Protein AF-0000000085013311 (afdb_homodimer)

Nearest PDB structures (foldseek):
  2gz4-assembly1_C  TM=9.094E-01  e=1.900E-12  Agrobacterium fabrum str. C58
  4l7w-assembly1_A-2  TM=7.336E-01  e=7.399E-02  Homo sapiens
  7qoe-assembly1_A-2  TM=3.999E-01  e=4.363E-01  Leptospira levettii
  6npa-assembly4_D  TM=4.789E-01  e=6.885E-01  Leisingera caerulea
  2nq2-assembly1_B  TM=3.042E-01  e=6.741E+00  Haemophilus influenzae

Sequence (386 aa):
MLASNLARPPAHDAWIQLYSGVAFDLLNPDPATIHPQDIAVALSRQPRFGGHTLRPYSVAQHSLVVAHLLQITGHGPAVVLQGLLHDATEAFVVDVPRPLKALLPEYRVIEDRVWRAVAARFDLPAELGPAVKWADEEALLHEAHHLLPGGPNGWGGVPELRAPAVLRLTMHEEQARAQFLRRLAELTGEVAAMLASNLARPPAHDAWIQLYSGVAFDLLNPDPATIHPQDIAVALSRQPRFGGHTLRPYSVAQHSLVVAHLLQITGHGPAVVLQGLLHDATEAFVVDVPRPLKALLPEYRVIEDRVWRAVAARFDLPAELGPAVKWADEEALLHEAHHLLPGGPNGWGGVPELRAPAVLRLTMHEEQARAQFLRRLAELTGEVAA

Structure (mmCIF, N/CA/C/O backbone):
data_AF-0000000085013311-model_v1
#
loop_
_entity.id
_entity.type
_entity.pdbx_description
1 polymer 'Predicted HD superfamily hydrolase'
#
loop_
_atom_site.group_PDB
_atom_site.id
_atom_site.type_symbol
_atom_site.label_atom_id
_atom_site.label_alt_id
_atom_site.label_comp_id
_atom_site.label_asym_id
_atom_site.label_entity_id
_atom_site.label_seq_id
_atom_site.pdbx_PDB_ins_code
_atom_site.Cartn_x
_atom_site.Cartn_y
_atom_site.Cartn_z
_atom_site.occupancy
_atom_site.B_iso_or_equiv
_atom_site.auth_seq_id
_atom_site.auth_comp_id
_atom_site.auth_asym_id
_atom_site.auth_atom_id
_atom_site.pdbx_PDB_model_num
ATOM 1 N N . MET A 1 1 ? 28.5 -5.047 8 1 25.88 1 MET A N 1
ATOM 2 C CA . MET A 1 1 ? 28.578 -3.924 7.066 1 25.88 1 MET A CA 1
ATOM 3 C C . MET A 1 1 ? 28.25 -4.375 5.645 1 25.88 1 MET A C 1
ATOM 5 O O . MET A 1 1 ? 28.984 -5.176 5.062 1 25.88 1 MET A O 1
ATOM 9 N N . LEU A 1 2 ? 27 -4.738 5.344 1 36.56 2 LEU A N 1
ATOM 10 C CA . LEU A 1 2 ? 26.766 -5.215 3.986 1 36.56 2 LEU A CA 1
ATOM 11 C C . LEU A 1 2 ? 27.5 -4.344 2.969 1 36.56 2 LEU A C 1
ATOM 13 O O . LEU A 1 2 ? 27.531 -3.119 3.107 1 36.56 2 LEU A O 1
ATOM 17 N N . ALA A 1 3 ? 28.578 -4.801 2.516 1 35.34 3 ALA A N 1
ATOM 18 C CA . ALA A 1 3 ? 29.406 -4.184 1.489 1 35.34 3 ALA A CA 1
ATOM 19 C C . ALA A 1 3 ? 28.562 -3.385 0.5 1 35.34 3 ALA A C 1
ATOM 21 O O . ALA A 1 3 ? 27.75 -3.955 -0.235 1 35.34 3 ALA A O 1
ATOM 22 N N . SER A 1 4 ? 27.984 -2.18 0.763 1 43.69 4 SER A N 1
ATOM 23 C CA . SER A 1 4 ? 27.078 -1.263 0.073 1 43.69 4 SER A CA 1
ATOM 24 C C . SER A 1 4 ? 27.578 -0.95 -1.333 1 43.69 4 SER A C 1
ATOM 26 O O . SER A 1 4 ? 28.203 0.091 -1.56 1 43.69 4 SER A O 1
ATOM 28 N N . ASN A 1 5 ? 28.312 -1.737 -1.846 1 45.47 5 ASN A N 1
ATOM 29 C CA . ASN A 1 5 ? 28.562 -1.523 -3.268 1 45.47 5 ASN A CA 1
ATOM 30 C C . ASN A 1 5 ? 27.266 -1.286 -4.031 1 45.47 5 ASN A C 1
ATOM 32 O O . ASN A 1 5 ? 26.812 -2.152 -4.785 1 45.47 5 ASN A O 1
ATOM 36 N N . LEU A 1 6 ? 26.312 -0.704 -3.342 1 61.06 6 LEU A N 1
ATOM 37 C CA . LEU A 1 6 ? 25.062 -0.509 -4.07 1 61.06 6 LEU A CA 1
ATOM 38 C C . LEU A 1 6 ? 25.281 0.354 -5.309 1 61.06 6 LEU A C 1
ATOM 40 O O . LEU A 1 6 ? 25.969 1.377 -5.242 1 61.06 6 LEU A O 1
ATOM 44 N N . ALA A 1 7 ? 25.156 -0.267 -6.398 1 65.88 7 ALA A N 1
ATOM 45 C CA . ALA A 1 7 ? 25.234 0.436 -7.68 1 65.88 7 ALA A CA 1
ATOM 46 C C . ALA A 1 7 ? 24.625 1.828 -7.578 1 65.88 7 ALA A C 1
ATOM 48 O O . ALA A 1 7 ? 23.656 2.033 -6.84 1 65.88 7 ALA A O 1
ATOM 49 N N . ARG A 1 8 ? 25.375 2.82 -8.125 1 81.69 8 ARG A N 1
ATOM 50 C CA . ARG A 1 8 ? 24.906 4.199 -8.227 1 81.69 8 ARG A CA 1
ATOM 51 C C . ARG A 1 8 ? 23.484 4.25 -8.773 1 81.69 8 ARG A C 1
ATOM 53 O O . ARG A 1 8 ? 23.141 3.498 -9.688 1 81.69 8 ARG A O 1
ATOM 60 N N . PRO A 1 9 ? 22.688 5.09 -8.172 1 90 9 PRO A N 1
ATOM 61 C CA . PRO A 1 9 ? 21.328 5.238 -8.703 1 90 9 PRO A CA 1
ATOM 62 C C . PRO A 1 9 ? 21.312 5.719 -10.156 1 90 9 PRO A C 1
ATOM 64 O O . PRO A 1 9 ? 22.312 6.285 -10.633 1 90 9 PRO A O 1
ATOM 67 N N . PRO A 1 10 ? 20.266 5.434 -10.844 1 92.25 10 PRO A N 1
ATOM 68 C CA . PRO A 1 10 ? 20.125 5.941 -12.211 1 92.25 10 PRO A CA 1
ATOM 69 C C . PRO A 1 10 ? 20.25 7.461 -12.289 1 92.25 10 PRO A C 1
ATOM 71 O O . PRO A 1 10 ? 20.109 8.148 -11.281 1 92.25 10 PRO A O 1
ATOM 74 N N . ALA A 1 11 ? 20.484 7.973 -13.484 1 91.25 11 ALA A N 1
ATOM 75 C CA . ALA A 1 11 ? 20.688 9.398 -13.711 1 91.25 11 ALA A CA 1
ATOM 76 C C . ALA A 1 11 ? 19.359 10.148 -13.758 1 91.25 11 ALA A C 1
ATOM 78 O O . ALA A 1 11 ? 19.328 11.359 -14.008 1 91.25 11 ALA A O 1
ATOM 79 N N . HIS A 1 12 ? 18.266 9.516 -13.578 1 94.94 12 HIS A N 1
ATOM 80 C CA . HIS A 1 12 ? 16.953 10.133 -13.531 1 94.94 12 HIS A CA 1
ATOM 81 C C . HIS A 1 12 ? 16.266 9.867 -12.195 1 94.94 12 HIS A C 1
ATOM 83 O O . HIS A 1 12 ? 16.734 9.047 -11.406 1 94.94 12 HIS A O 1
ATOM 89 N N . ASP A 1 13 ? 15.125 10.484 -11.945 1 94.81 13 ASP A N 1
ATOM 90 C CA . ASP A 1 13 ? 14.477 10.453 -10.641 1 94.81 13 ASP A CA 1
ATOM 91 C C . ASP A 1 13 ? 13.492 9.289 -10.547 1 94.81 13 ASP A C 1
ATOM 93 O O . ASP A 1 13 ? 12.969 8.992 -9.469 1 94.81 13 ASP A O 1
ATOM 97 N N . ALA A 1 14 ? 13.281 8.531 -11.578 1 97 14 ALA A N 1
ATOM 98 C CA . ALA A 1 14 ? 12.25 7.492 -11.625 1 97 14 ALA A CA 1
ATOM 99 C C . ALA A 1 14 ? 12.789 6.164 -11.086 1 97 14 ALA A C 1
ATOM 101 O O . ALA A 1 14 ? 12.836 5.168 -11.812 1 97 14 ALA A O 1
ATOM 102 N N . TRP A 1 15 ? 13.219 6.227 -9.859 1 97.56 15 TRP A N 1
ATOM 103 C CA . TRP A 1 15 ? 13.688 5.016 -9.195 1 97.56 15 TRP A CA 1
ATOM 104 C C . TRP A 1 15 ? 13.305 5.023 -7.723 1 97.56 15 TRP A C 1
ATOM 106 O O . TRP A 1 15 ? 13.016 6.078 -7.152 1 97.56 15 TRP A O 1
ATOM 116 N N . ILE A 1 16 ? 13.227 3.869 -7.109 1 97.75 16 ILE A N 1
ATOM 117 C CA . ILE A 1 16 ? 12.93 3.744 -5.684 1 97.75 16 ILE A CA 1
ATOM 118 C C . ILE A 1 16 ? 14.055 2.969 -4.992 1 97.75 16 ILE A C 1
ATOM 120 O O . ILE A 1 16 ? 14.719 2.143 -5.617 1 97.75 16 ILE A O 1
ATOM 124 N N . GLN A 1 17 ? 14.297 3.318 -3.734 1 97.44 17 GLN A N 1
ATOM 125 C CA . GLN A 1 17 ? 15.266 2.59 -2.924 1 97.44 17 GLN A CA 1
ATOM 126 C C . GLN A 1 17 ? 14.625 1.366 -2.271 1 97.44 17 GLN A C 1
ATOM 128 O O . GLN A 1 17 ? 13.625 1.484 -1.565 1 97.44 17 GLN A O 1
ATOM 133 N N . LEU A 1 18 ? 15.188 0.193 -2.496 1 98.06 18 LEU A N 1
ATOM 134 C CA . LEU A 1 18 ? 14.664 -1.059 -1.961 1 98.06 18 LEU A CA 1
ATOM 135 C C . LEU A 1 18 ? 15.289 -1.375 -0.606 1 98.06 18 LEU A C 1
ATOM 137 O O . LEU A 1 18 ? 16.172 -0.656 -0.143 1 98.06 18 LEU A O 1
ATOM 141 N N . TYR A 1 19 ? 14.766 -2.367 0.006 1 97.94 19 TYR A N 1
ATOM 142 C CA . TYR A 1 19 ? 15.242 -2.824 1.306 1 97.94 19 TYR A CA 1
ATOM 143 C C . TYR A 1 19 ? 16.734 -3.158 1.252 1 97.94 19 TYR A C 1
ATOM 145 O O . TYR A 1 19 ? 17.469 -2.889 2.203 1 97.94 19 TYR A O 1
ATOM 153 N N . SER A 1 20 ? 17.188 -3.697 0.209 1 96.69 20 SER A N 1
ATOM 154 C CA . SER A 1 20 ? 18.578 -4.078 0.015 1 96.69 20 SER A CA 1
ATOM 155 C C . SER A 1 20 ? 19.469 -2.85 -0.169 1 96.69 20 SER A C 1
ATOM 157 O O . SER A 1 20 ? 20.703 -2.955 -0.136 1 96.69 20 SER A O 1
ATOM 159 N N . GLY A 1 21 ? 18.828 -1.735 -0.407 1 95.12 21 GLY A N 1
ATOM 160 C CA . GLY A 1 21 ? 19.578 -0.528 -0.721 1 95.12 21 GLY A CA 1
ATOM 161 C C . GLY A 1 21 ? 19.688 -0.265 -2.211 1 95.12 21 GLY A C 1
ATOM 162 O O . GLY A 1 21 ? 20.125 0.812 -2.627 1 95.12 21 GLY A O 1
ATOM 163 N N . VAL A 1 22 ? 19.297 -1.192 -3.016 1 95.94 22 VAL A N 1
ATOM 164 C CA . VAL A 1 22 ? 19.328 -1.063 -4.469 1 95.94 22 VAL A CA 1
ATOM 165 C C . VAL A 1 22 ? 18.422 0.096 -4.902 1 95.94 22 VAL A C 1
ATOM 167 O O . VAL A 1 22 ? 17.344 0.29 -4.352 1 95.94 22 VAL A O 1
ATOM 170 N N . ALA A 1 23 ? 18.969 0.876 -5.812 1 96.81 23 ALA A N 1
ATOM 171 C CA . ALA A 1 23 ? 18.125 1.833 -6.523 1 96.81 23 ALA A CA 1
ATOM 172 C C . ALA A 1 23 ? 17.422 1.172 -7.711 1 96.81 23 ALA A C 1
ATOM 174 O O . ALA A 1 23 ? 18.016 1 -8.773 1 96.81 23 ALA A O 1
ATOM 175 N N . PHE A 1 24 ? 16.203 0.795 -7.531 1 98.12 24 PHE A N 1
ATOM 176 C CA . PHE A 1 24 ? 15.461 0.071 -8.555 1 98.12 24 PHE A CA 1
ATOM 177 C C . PHE A 1 24 ? 14.898 1.032 -9.602 1 98.12 24 PHE A C 1
ATOM 179 O O . PHE A 1 24 ? 14.094 1.907 -9.281 1 98.12 24 PHE A O 1
ATOM 186 N N . ASP A 1 25 ? 15.305 0.85 -10.812 1 98.06 25 ASP A N 1
ATOM 187 C CA . ASP A 1 25 ? 14.93 1.708 -11.938 1 98.06 25 ASP A CA 1
ATOM 188 C C . ASP A 1 25 ? 13.539 1.353 -12.453 1 98.06 25 ASP A C 1
ATOM 190 O O . ASP A 1 25 ? 13.344 0.295 -13.055 1 98.06 25 ASP A O 1
ATOM 194 N N . LEU A 1 26 ? 12.578 2.223 -12.328 1 98.12 26 LEU A N 1
ATOM 195 C CA . LEU A 1 26 ? 11.195 1.966 -12.703 1 98.12 26 LEU A CA 1
ATOM 196 C C . LEU A 1 26 ? 11.016 2.031 -14.219 1 98.12 26 LEU A C 1
ATOM 198 O O . LEU A 1 26 ? 10.062 1.468 -14.766 1 98.12 26 LEU A O 1
ATOM 202 N N . LEU A 1 27 ? 11.906 2.768 -14.891 1 97.62 27 LEU A N 1
ATOM 203 C CA . LEU A 1 27 ? 11.805 2.939 -16.344 1 97.62 27 LEU A CA 1
ATOM 204 C C . LEU A 1 27 ? 12.516 1.807 -17.062 1 97.62 27 LEU A C 1
ATOM 206 O O . LEU A 1 27 ? 12.094 1.401 -18.156 1 97.62 27 LEU A O 1
ATOM 210 N N . ASN A 1 28 ? 13.57 1.355 -16.516 1 97.62 28 ASN A N 1
ATOM 211 C CA . ASN A 1 28 ? 14.359 0.27 -17.094 1 97.62 28 ASN A CA 1
ATOM 212 C C . ASN A 1 28 ? 14.75 -0.761 -16.047 1 97.62 28 ASN A C 1
ATOM 214 O O . ASN A 1 28 ? 15.93 -0.912 -15.719 1 97.62 28 ASN A O 1
ATOM 218 N N . PRO A 1 29 ? 13.773 -1.499 -15.609 1 98.25 29 PRO A N 1
ATOM 219 C CA . PRO A 1 29 ? 14.07 -2.494 -14.578 1 98.25 29 PRO A CA 1
ATOM 220 C C . PRO A 1 29 ? 15.117 -3.514 -15.023 1 98.25 29 PRO A C 1
ATOM 222 O O . PRO A 1 29 ? 15 -4.086 -16.109 1 98.25 29 PRO A O 1
ATOM 225 N N . ASP A 1 30 ? 16.094 -3.686 -14.211 1 97.81 30 ASP A N 1
ATOM 226 C CA . ASP A 1 30 ? 17.156 -4.656 -14.453 1 97.81 30 ASP A CA 1
ATOM 227 C C . ASP A 1 30 ? 16.938 -5.93 -13.648 1 97.81 30 ASP A C 1
ATOM 229 O O . ASP A 1 30 ? 17.031 -5.914 -12.422 1 97.81 30 ASP A O 1
ATOM 233 N N . PRO A 1 31 ? 16.734 -7.051 -14.312 1 98.19 31 PRO A N 1
ATOM 234 C CA . PRO A 1 31 ? 16.5 -8.312 -13.602 1 98.19 31 PRO A CA 1
ATOM 235 C C . PRO A 1 31 ? 17.609 -8.625 -12.594 1 98.19 31 PRO A C 1
ATOM 237 O O . PRO A 1 31 ? 17.328 -9.211 -11.547 1 98.19 31 PRO A O 1
ATOM 240 N N . ALA A 1 32 ? 18.797 -8.227 -12.836 1 97.19 32 ALA A N 1
ATOM 241 C CA . ALA A 1 32 ? 19.938 -8.555 -12 1 97.19 32 ALA A CA 1
ATOM 242 C C . ALA A 1 32 ? 19.859 -7.84 -10.648 1 97.19 32 ALA A C 1
ATOM 244 O O . ALA A 1 32 ? 20.547 -8.219 -9.695 1 97.19 32 ALA A O 1
ATOM 245 N N . THR A 1 33 ? 19.031 -6.832 -10.555 1 97.06 33 THR A N 1
ATOM 246 C CA . THR A 1 33 ? 18.922 -6.051 -9.328 1 97.06 33 THR A CA 1
ATOM 247 C C . THR A 1 33 ? 17.75 -6.547 -8.469 1 97.06 33 THR A C 1
ATOM 249 O O . THR A 1 33 ? 17.5 -6.008 -7.395 1 97.06 33 THR A O 1
ATOM 252 N N . ILE A 1 34 ? 17.047 -7.562 -8.906 1 97.94 34 ILE A N 1
ATOM 253 C CA . ILE A 1 34 ? 15.867 -8.062 -8.203 1 97.94 34 ILE A CA 1
ATOM 254 C C . ILE A 1 34 ? 16.281 -9.164 -7.227 1 97.94 34 ILE A C 1
ATOM 256 O O . ILE A 1 34 ? 16.688 -10.25 -7.645 1 97.94 34 ILE A O 1
ATOM 260 N N . HIS A 1 35 ? 16.156 -8.82 -5.941 1 97 35 HIS A N 1
ATOM 261 C CA . HIS A 1 35 ? 16.5 -9.766 -4.879 1 97 35 HIS A CA 1
ATOM 262 C C . HIS A 1 35 ? 15.242 -10.312 -4.207 1 97 35 HIS A C 1
ATOM 264 O O . HIS A 1 35 ? 14.297 -9.562 -3.936 1 97 35 HIS A O 1
ATOM 270 N N . PRO A 1 36 ? 15.242 -11.648 -3.887 1 98.19 36 PRO A N 1
ATOM 271 C CA . PRO A 1 36 ? 14.094 -12.25 -3.209 1 98.19 36 PRO A CA 1
ATOM 272 C C . PRO A 1 36 ? 13.734 -11.539 -1.91 1 98.19 36 PRO A C 1
ATOM 274 O O . PRO A 1 36 ? 12.547 -11.375 -1.602 1 98.19 36 PRO A O 1
ATOM 277 N N . GLN A 1 37 ? 14.727 -11.094 -1.204 1 97.88 37 GLN A N 1
ATOM 278 C CA . GLN A 1 37 ? 14.484 -10.445 0.077 1 97.88 37 GLN A CA 1
ATOM 279 C C . GLN A 1 37 ? 13.688 -9.156 -0.107 1 97.88 37 GLN A C 1
ATOM 281 O O . GLN A 1 37 ? 12.836 -8.82 0.724 1 97.88 37 GLN A O 1
ATOM 286 N N . ASP A 1 38 ? 13.977 -8.375 -1.157 1 98.62 38 ASP A N 1
ATOM 287 C CA . ASP A 1 38 ? 13.242 -7.145 -1.434 1 98.62 38 ASP A CA 1
ATOM 288 C C . ASP A 1 38 ? 11.773 -7.441 -1.729 1 98.62 38 ASP A C 1
ATOM 290 O O . ASP A 1 38 ? 10.883 -6.715 -1.28 1 98.62 38 ASP A O 1
ATOM 294 N N . ILE A 1 39 ? 11.547 -8.531 -2.484 1 98.88 39 ILE A N 1
ATOM 295 C CA . ILE A 1 39 ? 10.18 -8.922 -2.816 1 98.88 39 ILE A CA 1
ATOM 296 C C . ILE A 1 39 ? 9.445 -9.344 -1.548 1 98.88 39 ILE A C 1
ATOM 298 O O . ILE A 1 39 ? 8.352 -8.844 -1.262 1 98.88 39 ILE A O 1
ATOM 302 N N . ALA A 1 40 ? 10.055 -10.156 -0.756 1 98.75 40 ALA A N 1
ATOM 303 C CA . ALA A 1 40 ? 9.398 -10.75 0.404 1 98.75 40 ALA A CA 1
ATOM 304 C C . ALA A 1 40 ? 9.078 -9.695 1.454 1 98.75 40 ALA A C 1
ATOM 306 O O . ALA A 1 40 ? 7.977 -9.688 2.018 1 98.75 40 ALA A O 1
ATOM 307 N N . VAL A 1 41 ? 10 -8.797 1.718 1 98.56 41 VAL A N 1
ATOM 308 C CA . VAL A 1 41 ? 9.789 -7.797 2.758 1 98.56 41 VAL A CA 1
ATOM 309 C C . VAL A 1 41 ? 8.664 -6.852 2.346 1 98.56 41 VAL A C 1
ATOM 311 O O . VAL A 1 41 ? 7.742 -6.59 3.127 1 98.56 41 VAL A O 1
ATOM 314 N N . ALA A 1 42 ? 8.711 -6.379 1.163 1 98.81 42 ALA A N 1
ATOM 315 C CA . ALA A 1 42 ? 7.711 -5.418 0.704 1 98.81 42 ALA A CA 1
ATOM 316 C C . ALA A 1 42 ? 6.332 -6.062 0.623 1 98.81 42 ALA A C 1
ATOM 318 O O . ALA A 1 42 ? 5.348 -5.504 1.115 1 98.81 42 ALA A O 1
ATOM 319 N N . LEU A 1 43 ? 6.227 -7.277 0.035 1 98.81 43 LEU A N 1
ATOM 320 C CA . LEU A 1 43 ? 4.926 -7.922 -0.125 1 98.81 43 LEU A CA 1
ATOM 321 C C . LEU A 1 43 ? 4.328 -8.281 1.23 1 98.81 43 LEU A C 1
ATOM 323 O O . LEU A 1 43 ? 3.104 -8.281 1.392 1 98.81 43 LEU A O 1
ATOM 327 N N . SER A 1 44 ? 5.164 -8.594 2.211 1 98.31 44 SER A N 1
ATOM 328 C CA . SER A 1 44 ? 4.668 -8.953 3.535 1 98.31 44 SER A CA 1
ATOM 329 C C . SER A 1 44 ? 4.074 -7.742 4.25 1 98.31 44 SER A C 1
ATOM 331 O O . SER A 1 44 ? 3.377 -7.887 5.254 1 98.31 44 SER A O 1
ATOM 333 N N . ARG A 1 45 ? 4.312 -6.57 3.668 1 98.19 45 ARG A N 1
ATOM 334 C CA . ARG A 1 45 ? 3.857 -5.348 4.32 1 98.19 45 ARG A CA 1
ATOM 335 C C . ARG A 1 45 ? 2.791 -4.645 3.488 1 98.19 45 ARG A C 1
ATOM 337 O O . ARG A 1 45 ? 2.139 -3.713 3.963 1 98.19 45 ARG A O 1
ATOM 344 N N . GLN A 1 46 ? 2.607 -5.039 2.285 1 98.12 46 GLN A N 1
ATOM 345 C CA . GLN A 1 46 ? 1.579 -4.48 1.414 1 98.12 46 GLN A CA 1
ATOM 346 C C . GLN A 1 46 ? 0.214 -5.098 1.704 1 98.12 46 GLN A C 1
ATOM 348 O O . GLN A 1 46 ? 0.036 -6.312 1.571 1 98.12 46 GLN A O 1
ATOM 353 N N . PRO A 1 47 ? -0.756 -4.27 2.061 1 97.81 47 PRO A N 1
ATOM 354 C CA . PRO A 1 47 ? -2.059 -4.836 2.42 1 97.81 47 PRO A CA 1
ATOM 355 C C . PRO A 1 47 ? -2.918 -5.16 1.199 1 97.81 47 PRO A C 1
ATOM 357 O O . PRO A 1 47 ? -2.895 -4.422 0.21 1 97.81 47 PRO A O 1
ATOM 360 N N . ARG A 1 48 ? -3.695 -6.23 1.294 1 97.12 48 ARG A N 1
ATOM 361 C CA . ARG A 1 48 ? -4.742 -6.527 0.322 1 97.12 48 ARG A CA 1
ATOM 362 C C . ARG A 1 48 ? -5.98 -5.676 0.575 1 97.12 48 ARG A C 1
ATOM 364 O O . ARG A 1 48 ? -6.195 -5.199 1.691 1 97.12 48 ARG A O 1
ATOM 371 N N . PHE A 1 49 ? -6.688 -5.418 -0.491 1 97.38 49 PHE A N 1
ATOM 372 C CA . PHE A 1 49 ? -7.949 -4.688 -0.439 1 97.38 49 PHE A CA 1
ATOM 373 C C . PHE A 1 49 ? -7.742 -3.291 0.135 1 97.38 49 PHE A C 1
ATOM 375 O O . PHE A 1 49 ? -8.57 -2.801 0.903 1 97.38 49 PHE A O 1
ATOM 382 N N . GLY A 1 50 ? -6.539 -2.688 -0.128 1 97.69 50 GLY A N 1
ATOM 383 C CA . GLY A 1 50 ? -6.273 -1.328 0.313 1 97.69 50 GLY A CA 1
ATOM 384 C C . GLY A 1 50 ? -6.215 -1.191 1.823 1 97.69 50 GLY A C 1
ATOM 385 O O . GLY A 1 50 ? -6.273 -0.08 2.354 1 97.69 50 GLY A O 1
ATOM 386 N N . GLY A 1 51 ? -6.215 -2.277 2.523 1 97.94 51 GLY A N 1
ATOM 387 C CA . GLY A 1 51 ? -6.141 -2.252 3.975 1 97.94 51 GLY A CA 1
ATOM 388 C C . GLY A 1 51 ? -7.5 -2.297 4.645 1 97.94 51 GLY A C 1
ATOM 389 O O . GLY A 1 51 ? -7.605 -2.143 5.863 1 97.94 51 GLY A O 1
ATOM 390 N N . HIS A 1 52 ? -8.516 -2.637 3.928 1 98.19 52 HIS A N 1
ATOM 391 C CA . HIS A 1 52 ? -9.867 -2.518 4.449 1 98.19 52 HIS A CA 1
ATOM 392 C C . HIS A 1 52 ? -10.422 -3.881 4.852 1 98.19 52 HIS A C 1
ATOM 394 O O . HIS A 1 52 ? -11.633 -4.105 4.789 1 98.19 52 HIS A O 1
ATOM 400 N N . THR A 1 53 ? -9.555 -4.781 5.262 1 96.31 53 THR A N 1
ATOM 401 C CA . THR A 1 53 ? -9.938 -6.113 5.715 1 96.31 53 THR A CA 1
ATOM 402 C C . THR A 1 53 ? -10.203 -6.121 7.219 1 96.31 53 THR A C 1
ATOM 404 O O . THR A 1 53 ? -9.859 -5.164 7.918 1 96.31 53 THR A O 1
ATOM 407 N N . LEU A 1 54 ? -10.773 -7.164 7.703 1 94.56 54 LEU A N 1
ATOM 408 C CA . LEU A 1 54 ? -11.094 -7.352 9.117 1 94.56 54 LEU A CA 1
ATOM 409 C C . LEU A 1 54 ? -9.82 -7.445 9.953 1 94.56 54 LEU A C 1
ATOM 411 O O . LEU A 1 54 ? -9.805 -7.055 11.117 1 94.56 54 LEU A O 1
ATOM 415 N N . ARG A 1 55 ? -8.797 -7.977 9.391 1 93.75 55 ARG A N 1
ATOM 416 C CA . ARG A 1 55 ? -7.465 -8.117 9.969 1 93.75 55 ARG A CA 1
ATOM 417 C C . ARG A 1 55 ? -6.383 -7.891 8.922 1 93.75 55 ARG A C 1
ATOM 419 O O . ARG A 1 55 ? -6.641 -8.016 7.723 1 93.75 55 ARG A O 1
ATOM 426 N N . PRO A 1 56 ? -5.254 -7.508 9.43 1 94.31 56 PRO A N 1
ATOM 427 C CA . PRO A 1 56 ? -4.188 -7.316 8.445 1 94.31 56 PRO A CA 1
ATOM 428 C C . PRO A 1 56 ? -3.959 -8.547 7.574 1 94.31 56 PRO A C 1
ATOM 430 O O . PRO A 1 56 ? -3.945 -9.672 8.078 1 94.31 56 PRO A O 1
ATOM 433 N N . TYR A 1 57 ? -3.877 -8.422 6.348 1 95.44 57 TYR A N 1
ATOM 434 C CA . TYR A 1 57 ? -3.654 -9.453 5.34 1 95.44 57 TYR A CA 1
ATOM 435 C C . TYR A 1 57 ? -2.803 -8.922 4.191 1 95.44 57 TYR A C 1
ATOM 437 O O . TYR A 1 57 ? -3.191 -7.965 3.516 1 95.44 57 TYR A O 1
ATOM 445 N N . SER A 1 58 ? -1.687 -9.547 3.953 1 97 58 SER A N 1
ATOM 446 C CA . SER A 1 58 ? -0.687 -8.961 3.066 1 97 58 SER A CA 1
ATOM 447 C C . SER A 1 58 ? -0.717 -9.617 1.689 1 97 58 SER A C 1
ATOM 449 O O . SER A 1 58 ? -1.292 -10.695 1.521 1 97 58 SER A O 1
ATOM 451 N N . VAL A 1 59 ? -0.065 -9.008 0.78 1 98.31 59 VAL A N 1
ATOM 452 C CA . VAL A 1 59 ? 0.093 -9.547 -0.567 1 98.31 59 VAL A CA 1
ATOM 453 C C . VAL A 1 59 ? 0.927 -10.828 -0.518 1 98.31 59 VAL A C 1
ATOM 455 O O . VAL A 1 59 ? 0.686 -11.758 -1.283 1 98.31 59 VAL A O 1
ATOM 458 N N . ALA A 1 60 ? 1.927 -10.883 0.409 1 98.06 60 ALA A N 1
ATOM 459 C CA . ALA A 1 60 ? 2.691 -12.117 0.569 1 98.06 60 ALA A CA 1
ATOM 460 C C . ALA A 1 60 ? 1.777 -13.281 0.936 1 98.06 60 ALA A C 1
ATOM 462 O O . ALA A 1 60 ? 1.921 -14.383 0.402 1 98.06 60 ALA A O 1
ATOM 463 N N . GLN A 1 61 ? 0.859 -13.031 1.823 1 96.56 61 GLN A N 1
ATOM 464 C CA . GLN A 1 61 ? -0.088 -14.07 2.215 1 96.56 61 GLN A CA 1
ATOM 465 C C . GLN A 1 61 ? -0.955 -14.5 1.035 1 96.56 61 GLN A C 1
ATOM 467 O O . GLN A 1 61 ? -1.188 -15.695 0.832 1 96.56 61 GLN A O 1
ATOM 472 N N . HIS A 1 62 ? -1.408 -13.516 0.277 1 96.44 62 HIS A N 1
ATOM 473 C CA . HIS A 1 62 ? -2.162 -13.82 -0.935 1 96.44 62 HIS A CA 1
ATOM 474 C C . HIS A 1 62 ? -1.357 -14.711 -1.875 1 96.44 62 HIS A C 1
ATOM 476 O O . HIS A 1 62 ? -1.876 -15.711 -2.387 1 96.44 62 HIS A O 1
ATOM 482 N N . SER A 1 63 ? -0.121 -14.359 -2.109 1 97.62 63 SER A N 1
ATOM 483 C CA . SER A 1 63 ? 0.757 -15.117 -2.996 1 97.62 63 SER A CA 1
ATOM 484 C C . SER A 1 63 ? 0.918 -16.562 -2.52 1 97.62 63 SER A C 1
ATOM 486 O O . SER A 1 63 ? 0.928 -17.484 -3.328 1 97.62 63 SER A O 1
ATOM 488 N N . LEU A 1 64 ? 1.083 -16.719 -1.2 1 96.62 64 LEU A N 1
ATOM 489 C CA . LEU A 1 64 ? 1.225 -18.062 -0.625 1 96.62 64 LEU A CA 1
ATOM 490 C C . LEU A 1 64 ? -0.041 -18.875 -0.841 1 96.62 64 LEU A C 1
ATOM 492 O O . LEU A 1 64 ? 0.034 -20.078 -1.114 1 96.62 64 LEU A O 1
ATOM 496 N N . VAL A 1 65 ? -1.186 -18.266 -0.718 1 95.38 65 VAL A N 1
ATOM 497 C CA . VAL A 1 65 ? -2.453 -18.953 -0.945 1 95.38 65 VAL A CA 1
ATOM 498 C C . VAL A 1 65 ? -2.564 -19.359 -2.412 1 95.38 65 VAL A C 1
ATOM 500 O O . VAL A 1 65 ? -2.975 -20.484 -2.723 1 95.38 65 VAL A O 1
ATOM 503 N N . VAL A 1 66 ? -2.189 -18.438 -3.309 1 96.5 66 VAL A N 1
ATOM 504 C CA . VAL A 1 66 ? -2.227 -18.734 -4.738 1 96.5 66 VAL A CA 1
ATOM 505 C C . VAL A 1 66 ? -1.336 -19.938 -5.039 1 96.5 66 VAL A C 1
ATOM 507 O O . VAL A 1 66 ? -1.759 -20.875 -5.719 1 96.5 66 VAL A O 1
ATOM 510 N N . ALA A 1 67 ? -0.125 -19.922 -4.531 1 96.69 67 ALA A N 1
ATOM 511 C CA . ALA A 1 67 ? 0.79 -21.047 -4.715 1 96.69 67 ALA A CA 1
ATOM 512 C C . ALA A 1 67 ? 0.19 -22.328 -4.164 1 96.69 67 ALA A C 1
ATOM 514 O O . ALA A 1 67 ? 0.292 -23.391 -4.789 1 96.69 67 ALA A O 1
ATOM 515 N N . HIS A 1 68 ? -0.413 -22.25 -2.98 1 94.69 68 HIS A N 1
ATOM 516 C CA . HIS A 1 68 ? -1.034 -23.406 -2.344 1 94.69 68 HIS A CA 1
ATOM 517 C C . HIS A 1 68 ? -2.146 -23.984 -3.213 1 94.69 68 HIS A C 1
ATOM 519 O O . HIS A 1 68 ? -2.225 -25.203 -3.402 1 94.69 68 HIS A O 1
ATOM 525 N N . LEU A 1 69 ? -2.996 -23.141 -3.715 1 94.56 69 LEU A N 1
ATOM 526 C CA . LEU A 1 69 ? -4.109 -23.562 -4.555 1 94.56 69 LEU A CA 1
ATOM 527 C C . LEU A 1 69 ? -3.604 -24.297 -5.797 1 94.56 69 LEU A C 1
ATOM 529 O O . LEU A 1 69 ? -4.16 -25.328 -6.188 1 94.56 69 LEU A O 1
ATOM 533 N N . LEU A 1 70 ? -2.564 -23.703 -6.398 1 96.19 70 LEU A N 1
ATOM 534 C CA . LEU A 1 70 ? -1.981 -24.344 -7.574 1 96.19 70 LEU A CA 1
ATOM 535 C C . LEU A 1 70 ? -1.417 -25.719 -7.223 1 96.19 70 LEU A C 1
ATOM 537 O O . LEU A 1 70 ? -1.612 -26.672 -7.965 1 96.19 70 LEU A O 1
ATOM 541 N N . GLN A 1 71 ? -0.786 -25.828 -6.117 1 94.62 71 GLN A N 1
ATOM 542 C CA . GLN A 1 71 ? -0.193 -27.094 -5.691 1 94.62 71 GLN A CA 1
ATOM 543 C C . GLN A 1 71 ? -1.266 -28.156 -5.461 1 94.62 71 GLN A C 1
ATOM 545 O O . GLN A 1 71 ? -1.158 -29.266 -5.965 1 94.62 71 GLN A O 1
ATOM 550 N N . ILE A 1 72 ? -2.283 -27.828 -4.766 1 91.75 72 ILE A N 1
ATOM 551 C CA . ILE A 1 72 ? -3.27 -28.828 -4.367 1 91.75 72 ILE A CA 1
ATOM 552 C C . ILE A 1 72 ? -4.148 -29.188 -5.559 1 91.75 72 ILE A C 1
ATOM 554 O O . ILE A 1 72 ? -4.891 -30.172 -5.516 1 91.75 72 ILE A O 1
ATOM 558 N N . THR A 1 73 ? -4.109 -28.375 -6.578 1 93.75 73 THR A N 1
ATOM 559 C CA . THR A 1 73 ? -4.879 -28.688 -7.777 1 93.75 73 THR A CA 1
ATOM 560 C C . THR A 1 73 ? -3.996 -29.344 -8.828 1 93.75 73 THR A C 1
ATOM 562 O O . THR A 1 73 ? -4.379 -29.438 -10 1 93.75 73 THR A O 1
ATOM 565 N N . GLY A 1 74 ? -2.725 -29.656 -8.516 1 95.44 74 GLY A N 1
ATOM 566 C CA . GLY A 1 74 ? -1.936 -30.625 -9.266 1 95.44 74 GLY A CA 1
ATOM 567 C C . GLY A 1 74 ? -0.952 -29.969 -10.219 1 95.44 74 GLY A C 1
ATOM 568 O O . GLY A 1 74 ? -0.427 -30.625 -11.125 1 95.44 74 GLY A O 1
ATOM 569 N N . HIS A 1 75 ? -0.657 -28.734 -10.086 1 97.38 75 HIS A N 1
ATOM 570 C CA . HIS A 1 75 ? 0.261 -28.062 -11 1 97.38 75 HIS A CA 1
ATOM 571 C C . HIS A 1 75 ? 1.71 -28.25 -10.562 1 97.38 75 HIS A C 1
ATOM 573 O O . HIS A 1 75 ? 1.987 -28.391 -9.367 1 97.38 75 HIS A O 1
ATOM 579 N N . GLY A 1 76 ? 2.605 -28.281 -11.492 1 96.5 76 GLY A N 1
ATOM 580 C CA . GLY A 1 76 ? 4.02 -28.484 -11.234 1 96.5 76 GLY A CA 1
ATOM 581 C C . GLY A 1 76 ? 4.711 -27.266 -10.664 1 96.5 76 GLY A C 1
ATOM 582 O O . GLY A 1 76 ? 4.105 -26.203 -10.539 1 96.5 76 GLY A O 1
ATOM 583 N N . PRO A 1 77 ? 5.965 -27.375 -10.305 1 96.62 77 PRO A N 1
ATOM 584 C CA . PRO A 1 77 ? 6.691 -26.344 -9.562 1 96.62 77 PRO A CA 1
ATOM 585 C C . PRO A 1 77 ? 6.824 -25.047 -10.344 1 96.62 77 PRO A C 1
ATOM 587 O O . PRO A 1 77 ? 6.816 -23.953 -9.75 1 96.62 77 PRO A O 1
ATOM 590 N N . ALA A 1 78 ? 6.953 -25.156 -11.648 1 96.56 78 ALA A N 1
ATOM 591 C CA . ALA A 1 78 ? 7.117 -23.938 -12.445 1 96.56 78 ALA A CA 1
ATOM 592 C C . ALA A 1 78 ? 5.859 -23.078 -12.391 1 96.56 78 ALA A C 1
ATOM 594 O O . ALA A 1 78 ? 5.941 -21.859 -12.273 1 96.56 78 ALA A O 1
ATOM 595 N N . VAL A 1 79 ? 4.688 -23.719 -12.508 1 98.38 79 VAL A N 1
ATOM 596 C CA . VAL A 1 79 ? 3.416 -23.016 -12.445 1 98.38 79 VAL A CA 1
ATOM 597 C C . VAL A 1 79 ? 3.201 -22.469 -11.031 1 98.38 79 VAL A C 1
ATOM 599 O O . VAL A 1 79 ? 2.736 -21.344 -10.852 1 98.38 79 VAL A O 1
ATOM 602 N N . VAL A 1 80 ? 3.592 -23.25 -10.023 1 98.19 80 VAL A N 1
ATOM 603 C CA . VAL A 1 80 ? 3.463 -22.844 -8.633 1 98.19 80 VAL A CA 1
ATOM 604 C C . VAL A 1 80 ? 4.371 -21.641 -8.359 1 98.19 80 VAL A C 1
ATOM 606 O O . VAL A 1 80 ? 3.967 -20.688 -7.684 1 98.19 80 VAL A O 1
ATOM 609 N N . LEU A 1 81 ? 5.574 -21.688 -8.938 1 98.75 81 LEU A N 1
ATOM 610 C CA . LEU A 1 81 ? 6.496 -20.562 -8.789 1 98.75 81 LEU A CA 1
ATOM 611 C C . LEU A 1 81 ? 5.918 -19.297 -9.422 1 98.75 81 LEU A C 1
ATOM 613 O O . LEU A 1 81 ? 5.992 -18.219 -8.828 1 98.75 81 LEU A O 1
ATOM 617 N N . GLN A 1 82 ? 5.375 -19.422 -10.625 1 98.75 82 GLN A N 1
ATOM 618 C CA . GLN A 1 82 ? 4.754 -18.281 -11.266 1 98.75 82 GLN A CA 1
ATOM 619 C C . GLN A 1 82 ? 3.617 -17.719 -10.414 1 98.75 82 GLN A C 1
ATOM 621 O O . GLN A 1 82 ? 3.463 -16.5 -10.297 1 98.75 82 GLN A O 1
ATOM 626 N N . GLY A 1 83 ? 2.83 -18.641 -9.797 1 98.56 83 GLY A N 1
ATOM 627 C CA . GLY A 1 83 ? 1.767 -18.219 -8.898 1 98.56 83 GLY A CA 1
ATOM 628 C C . GLY A 1 83 ? 2.275 -17.484 -7.676 1 98.56 83 GLY A C 1
ATOM 629 O O . GLY A 1 83 ? 1.717 -16.453 -7.285 1 98.56 83 GLY A O 1
ATOM 630 N N . LEU A 1 84 ? 3.348 -17.984 -7.078 1 98.5 84 LEU A N 1
ATOM 631 C CA . LEU A 1 84 ? 3.941 -17.344 -5.914 1 98.5 84 LEU A CA 1
ATOM 632 C C . LEU A 1 84 ? 4.398 -15.922 -6.246 1 98.5 84 LEU A C 1
ATOM 634 O O . LEU A 1 84 ? 4.266 -15.016 -5.422 1 98.5 84 LEU A O 1
ATOM 638 N N . LEU A 1 85 ? 4.887 -15.719 -7.484 1 98.88 85 LEU A N 1
ATOM 639 C CA . LEU A 1 85 ? 5.555 -14.477 -7.848 1 98.88 85 LEU A CA 1
ATOM 640 C C . LEU A 1 85 ? 4.629 -13.586 -8.664 1 98.88 85 LEU A C 1
ATOM 642 O O . LEU A 1 85 ? 5.008 -12.469 -9.039 1 98.88 85 LEU A O 1
ATOM 646 N N . HIS A 1 86 ? 3.348 -13.992 -8.945 1 98.81 86 HIS A N 1
ATOM 647 C CA . HIS A 1 86 ? 2.506 -13.32 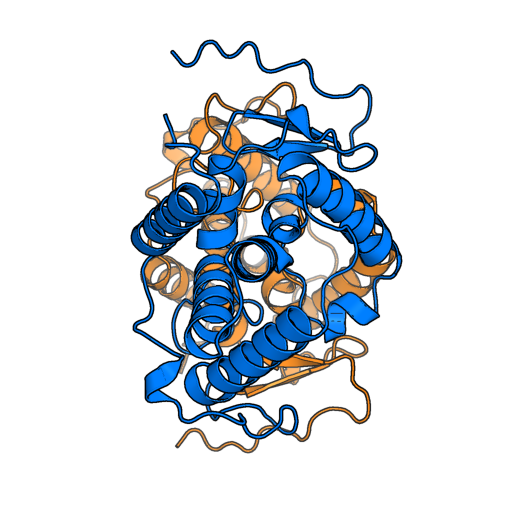-9.922 1 98.81 86 HIS A CA 1
ATOM 648 C C . HIS A 1 86 ? 2.285 -11.859 -9.547 1 98.81 86 HIS A C 1
ATOM 650 O O . HIS A 1 86 ? 2.109 -11.008 -10.422 1 98.81 86 HIS A O 1
ATOM 656 N N . ASP A 1 87 ? 2.375 -11.57 -8.242 1 98.75 87 ASP A N 1
ATOM 657 C CA . ASP A 1 87 ? 2.184 -10.203 -7.77 1 98.75 87 ASP A CA 1
ATOM 658 C C . ASP A 1 87 ? 3.502 -9.602 -7.293 1 98.75 87 ASP A C 1
ATOM 660 O O . ASP A 1 87 ? 3.508 -8.594 -6.574 1 98.75 87 ASP A O 1
ATOM 664 N N . ALA A 1 88 ? 4.641 -10.18 -7.691 1 98.88 88 ALA A N 1
ATOM 665 C CA . ALA A 1 88 ? 5.945 -9.727 -7.227 1 98.88 88 ALA A CA 1
ATOM 666 C C . ALA A 1 88 ? 6.188 -8.266 -7.613 1 98.88 88 ALA A C 1
ATOM 668 O O . ALA A 1 88 ? 6.922 -7.551 -6.934 1 98.88 88 ALA A O 1
ATOM 669 N N . THR A 1 89 ? 5.566 -7.805 -8.727 1 98.88 89 THR A N 1
ATOM 670 C CA . THR A 1 89 ? 5.758 -6.434 -9.195 1 98.88 89 THR A CA 1
ATOM 671 C C . THR A 1 89 ? 5.344 -5.434 -8.117 1 98.88 89 THR A C 1
ATOM 673 O O . THR A 1 89 ? 5.883 -4.328 -8.055 1 98.88 89 THR A O 1
ATOM 676 N N . GLU A 1 90 ? 4.434 -5.82 -7.234 1 98.81 90 GLU A N 1
ATOM 677 C CA . GLU A 1 90 ? 3.875 -4.91 -6.238 1 98.81 90 GLU A CA 1
ATOM 678 C C . GLU A 1 90 ? 4.906 -4.562 -5.168 1 98.81 90 GLU A C 1
ATOM 680 O O . GLU A 1 90 ? 4.734 -3.596 -4.426 1 98.81 90 GLU A O 1
ATOM 685 N N . ALA A 1 91 ? 5.992 -5.312 -5.129 1 98.88 91 ALA A N 1
ATOM 686 C CA . ALA A 1 91 ? 7.117 -4.938 -4.277 1 98.88 91 ALA A CA 1
ATOM 687 C C . ALA A 1 91 ? 7.789 -3.664 -4.785 1 98.88 91 ALA A C 1
ATOM 689 O O . ALA A 1 91 ? 8.508 -2.99 -4.039 1 98.88 91 ALA A O 1
ATOM 690 N N . PHE A 1 92 ? 7.566 -3.363 -6.039 1 98.75 92 PHE A N 1
ATOM 691 C CA . PHE A 1 92 ? 8.289 -2.273 -6.68 1 98.75 92 PHE A CA 1
ATOM 692 C C . PHE A 1 92 ? 7.34 -1.138 -7.047 1 98.75 92 PHE A C 1
ATOM 694 O O . PHE A 1 92 ? 7.742 0.027 -7.086 1 98.75 92 PHE A O 1
ATOM 701 N N . VAL A 1 93 ? 6.055 -1.492 -7.305 1 98.75 93 VAL A N 1
ATOM 702 C CA . VAL A 1 93 ? 5.125 -0.474 -7.781 1 98.75 93 VAL A CA 1
ATOM 703 C C . VAL A 1 93 ? 3.875 -0.462 -6.906 1 98.75 93 VAL A C 1
ATOM 705 O O . VAL A 1 93 ? 2.881 0.185 -7.242 1 98.75 93 VAL A O 1
ATOM 708 N N . VAL A 1 94 ? 3.877 -1.136 -5.773 1 98.62 94 VAL A N 1
ATOM 709 C CA . VAL A 1 94 ? 2.857 -1.184 -4.73 1 98.62 94 VAL A CA 1
ATOM 710 C C . VAL A 1 94 ? 1.599 -1.859 -5.27 1 98.62 94 VAL A C 1
ATOM 712 O O . VAL A 1 94 ? 1.472 -2.076 -6.477 1 98.62 94 VAL A O 1
ATOM 715 N N . ASP A 1 95 ? 0.719 -2.289 -4.387 1 98.31 95 ASP A N 1
ATOM 716 C CA . ASP A 1 95 ? -0.547 -2.936 -4.715 1 98.31 95 ASP A CA 1
ATOM 717 C C . ASP A 1 95 ? -1.654 -1.905 -4.922 1 98.31 95 ASP A C 1
ATOM 719 O O . ASP A 1 95 ? -2.105 -1.269 -3.969 1 98.31 95 ASP A O 1
ATOM 723 N N . VAL A 1 96 ? -2.055 -1.741 -6.109 1 97.94 9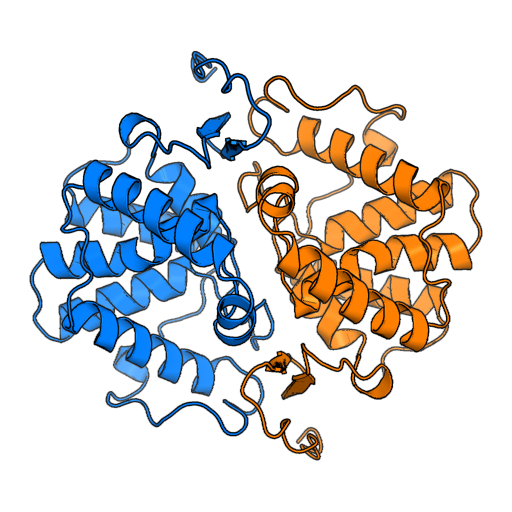6 VAL A N 1
ATOM 724 C CA . VAL A 1 96 ? -3.154 -0.855 -6.473 1 97.94 96 VAL A CA 1
ATOM 725 C C . VAL A 1 96 ? -4.414 -1.677 -6.734 1 97.94 96 VAL A C 1
ATOM 727 O O . VAL A 1 96 ? -4.406 -2.59 -7.562 1 97.94 96 VAL A O 1
ATOM 730 N N . PRO A 1 97 ? -5.48 -1.347 -5.961 1 97 97 PRO A N 1
ATOM 731 C CA . PRO A 1 97 ? -6.711 -2.115 -6.164 1 97 97 PRO A CA 1
ATOM 732 C C . PRO A 1 97 ? -7.195 -2.082 -7.613 1 97 97 PRO A C 1
ATOM 734 O O . PRO A 1 97 ? -7.066 -1.058 -8.289 1 97 97 PRO A O 1
ATOM 737 N N . ARG A 1 98 ? -7.836 -3.143 -8.039 1 95.75 98 ARG A N 1
ATOM 738 C CA . ARG A 1 98 ? -8.227 -3.377 -9.422 1 95.75 98 ARG A CA 1
ATOM 739 C C . ARG A 1 98 ? -9.07 -2.225 -9.953 1 95.75 98 ARG A C 1
ATOM 741 O O . ARG A 1 98 ? -8.828 -1.726 -11.055 1 95.75 98 ARG A O 1
ATOM 748 N N . PRO A 1 99 ? -10.094 -1.673 -9.258 1 97.06 99 PRO A N 1
ATOM 749 C CA . PRO A 1 99 ? -10.891 -0.58 -9.812 1 97.06 99 PRO A CA 1
ATOM 750 C C . PRO A 1 99 ? -10.078 0.691 -10.047 1 97.06 99 PRO A C 1
ATOM 752 O O . PRO A 1 99 ? -10.352 1.445 -10.977 1 97.06 99 PRO A O 1
ATOM 755 N N . LEU A 1 100 ? -9.141 0.948 -9.133 1 98.06 100 LEU A N 1
ATOM 756 C CA . LEU A 1 100 ? -8.266 2.1 -9.32 1 98.06 100 LEU A CA 1
ATOM 757 C C . LEU A 1 100 ? -7.281 1.86 -10.461 1 98.06 100 LEU A C 1
ATOM 759 O O . LEU A 1 100 ? -7.039 2.756 -11.273 1 98.06 100 LEU A O 1
ATOM 763 N N . LYS A 1 101 ? -6.758 0.653 -10.484 1 97.62 101 LYS A N 1
ATOM 764 C CA . LYS A 1 101 ? -5.809 0.291 -11.531 1 97.62 101 LYS A CA 1
ATOM 765 C C . LYS A 1 101 ? -6.41 0.517 -12.914 1 97.62 101 LYS A C 1
ATOM 767 O O . LYS A 1 101 ? -5.711 0.932 -13.844 1 97.62 101 LYS A O 1
ATOM 772 N N . ALA A 1 102 ? -7.66 0.25 -13.07 1 97.25 102 ALA A N 1
ATOM 773 C CA . ALA A 1 102 ? -8.367 0.393 -14.336 1 97.25 102 ALA A CA 1
ATOM 774 C C . ALA A 1 102 ? -8.375 1.848 -14.805 1 97.25 102 ALA A C 1
ATOM 776 O O . ALA A 1 102 ? -8.547 2.127 -15.992 1 97.25 102 ALA A O 1
ATOM 777 N N . LEU A 1 103 ? -8.156 2.777 -13.922 1 97.56 103 LEU A N 1
ATOM 778 C CA . LEU A 1 103 ? -8.172 4.203 -14.234 1 97.56 103 LEU A CA 1
ATOM 779 C C . LEU A 1 103 ? -6.762 4.715 -14.508 1 97.56 103 LEU A C 1
ATOM 781 O O . LEU A 1 103 ? -6.574 5.895 -14.812 1 97.56 103 LEU A O 1
ATOM 785 N N . LEU A 1 104 ? -5.75 3.799 -14.406 1 98.19 104 LEU A N 1
ATOM 786 C CA . LEU A 1 104 ? -4.352 4.211 -14.492 1 98.19 104 LEU A CA 1
ATOM 787 C C . LEU A 1 104 ? -3.623 3.434 -15.586 1 98.19 104 LEU A C 1
ATOM 789 O O . LEU A 1 104 ? -2.795 2.57 -15.289 1 98.19 104 LEU A O 1
ATOM 793 N N . PRO A 1 105 ? -3.785 3.764 -16.859 1 97 105 PRO A N 1
ATOM 794 C CA . PRO A 1 105 ? -3.154 3.004 -17.938 1 97 105 PRO A CA 1
ATOM 795 C C . PRO A 1 105 ? -1.63 3.012 -17.859 1 97 105 PRO A C 1
ATOM 797 O O . PRO A 1 105 ? -0.986 2.004 -18.156 1 97 105 PRO A O 1
ATOM 800 N N . GLU A 1 106 ? -1.025 4.141 -17.469 1 97.5 106 GLU A N 1
ATOM 801 C CA . GLU A 1 106 ? 0.429 4.207 -17.359 1 97.5 106 GLU A CA 1
ATOM 802 C C . GLU A 1 106 ? 0.948 3.242 -16.297 1 97.5 106 GLU A C 1
ATOM 804 O O . GLU A 1 106 ? 2.035 2.68 -16.453 1 97.5 106 GLU A O 1
ATOM 809 N N . TYR A 1 107 ? 0.189 3.078 -15.234 1 98.25 107 TYR A N 1
ATOM 810 C CA . TYR A 1 107 ? 0.571 2.117 -14.203 1 98.25 107 TYR A CA 1
ATOM 811 C C . TYR A 1 107 ? 0.689 0.713 -14.781 1 98.25 107 TYR A C 1
ATOM 813 O O . TYR A 1 107 ? 1.632 -0.017 -14.469 1 98.25 107 TYR A O 1
ATOM 821 N N . ARG A 1 108 ? -0.219 0.346 -15.602 1 97.12 108 ARG A N 1
ATOM 822 C CA . ARG A 1 108 ? -0.212 -0.981 -16.203 1 97.12 108 ARG A CA 1
ATOM 823 C C . ARG A 1 108 ? 1.028 -1.183 -17.078 1 97.12 108 ARG A C 1
ATOM 825 O O . ARG A 1 108 ? 1.614 -2.268 -17.078 1 97.12 108 ARG A O 1
ATOM 832 N N . VAL A 1 109 ? 1.364 -0.174 -17.766 1 97.81 109 VAL A N 1
ATOM 833 C CA . VAL A 1 109 ? 2.541 -0.23 -18.625 1 97.81 109 VAL A CA 1
ATOM 834 C C . VAL A 1 109 ? 3.793 -0.443 -17.781 1 97.81 109 VAL A C 1
ATOM 836 O O . VAL A 1 109 ? 4.625 -1.295 -18.094 1 97.81 109 VAL A O 1
ATOM 839 N N . ILE A 1 110 ? 3.922 0.334 -16.703 1 98.5 110 ILE A N 1
ATOM 840 C CA . ILE A 1 110 ? 5.082 0.236 -15.828 1 98.5 110 ILE A CA 1
ATOM 841 C C . ILE A 1 110 ? 5.102 -1.133 -15.148 1 98.5 110 ILE A C 1
ATOM 843 O O . ILE A 1 110 ? 6.148 -1.779 -15.078 1 98.5 110 ILE A O 1
ATOM 847 N N . GLU A 1 111 ? 3.908 -1.573 -14.688 1 98.38 111 GLU A N 1
ATOM 848 C CA . GLU A 1 111 ? 3.793 -2.877 -14.039 1 98.38 111 GLU A CA 1
ATOM 849 C C . GLU A 1 111 ? 4.227 -4 -14.977 1 98.38 111 GLU A C 1
ATOM 851 O O . GLU A 1 111 ? 4.91 -4.934 -14.555 1 98.38 111 GLU A O 1
ATOM 856 N N . ASP A 1 112 ? 3.844 -3.945 -16.234 1 98 112 ASP A N 1
ATOM 857 C CA . ASP A 1 112 ? 4.223 -4.953 -17.219 1 98 112 ASP A CA 1
ATOM 858 C C . ASP A 1 112 ? 5.734 -4.977 -17.438 1 98 112 ASP A C 1
ATOM 860 O O . ASP A 1 112 ? 6.332 -6.043 -17.578 1 98 112 ASP A O 1
ATOM 864 N N . ARG A 1 113 ? 6.293 -3.789 -17.484 1 98.19 113 ARG A N 1
ATOM 865 C CA . ARG A 1 113 ? 7.742 -3.688 -17.625 1 98.19 113 ARG A CA 1
ATOM 866 C C . ARG A 1 113 ? 8.453 -4.324 -16.438 1 98.19 113 ARG A C 1
ATOM 868 O O . ARG A 1 113 ? 9.438 -5.051 -16.625 1 98.19 113 ARG A O 1
ATOM 875 N N . VAL A 1 114 ? 8 -4.051 -15.281 1 98.75 114 VAL A N 1
ATOM 876 C CA . VAL A 1 114 ? 8.578 -4.617 -14.07 1 98.75 114 VAL A CA 1
ATOM 877 C C . VAL A 1 114 ? 8.383 -6.133 -14.055 1 98.75 114 VAL A C 1
ATOM 879 O O . VAL A 1 114 ? 9.289 -6.883 -13.688 1 98.75 114 VAL A O 1
ATOM 882 N N . TRP A 1 115 ? 7.199 -6.605 -14.5 1 98.81 115 TRP A N 1
ATOM 883 C CA . TRP A 1 115 ? 6.941 -8.039 -14.539 1 98.81 115 TRP A CA 1
ATOM 884 C C . TRP A 1 115 ? 7.926 -8.75 -15.461 1 98.81 115 TRP A C 1
ATOM 886 O O . TRP A 1 115 ? 8.445 -9.82 -15.133 1 98.81 115 TRP A O 1
ATOM 896 N N . ARG A 1 116 ? 8.18 -8.195 -16.594 1 98.69 116 ARG A N 1
ATOM 897 C CA . ARG A 1 116 ? 9.117 -8.812 -17.516 1 98.69 116 ARG A CA 1
ATOM 898 C C . ARG A 1 116 ? 10.484 -8.992 -16.875 1 98.69 116 ARG A C 1
ATOM 900 O O . ARG A 1 116 ? 11.148 -10.008 -17.094 1 98.69 116 ARG A O 1
ATOM 907 N N . ALA A 1 117 ? 10.891 -8.008 -16.109 1 98.81 117 ALA A N 1
ATOM 908 C CA . ALA A 1 117 ? 12.156 -8.125 -15.398 1 98.81 117 ALA A CA 1
ATOM 909 C C . ALA A 1 117 ? 12.094 -9.227 -14.344 1 98.81 117 ALA A C 1
ATOM 911 O O . ALA A 1 117 ? 13.047 -10 -14.188 1 98.81 117 ALA A O 1
ATOM 912 N N . VAL A 1 118 ? 10.945 -9.297 -13.586 1 98.75 118 VAL A N 1
ATOM 913 C CA . VAL A 1 118 ? 10.773 -10.336 -12.578 1 98.75 118 VAL A CA 1
ATOM 914 C C . VAL A 1 118 ? 10.789 -11.711 -13.234 1 98.75 118 VAL A C 1
ATOM 916 O O . VAL A 1 118 ? 11.484 -12.617 -12.773 1 98.75 118 VAL A O 1
ATOM 919 N N . ALA A 1 119 ? 10.016 -11.812 -14.32 1 98.56 119 ALA A N 1
ATOM 920 C CA . ALA A 1 119 ? 9.953 -13.078 -15.047 1 98.56 119 ALA A CA 1
ATOM 921 C C . ALA A 1 119 ? 11.336 -13.5 -15.531 1 98.56 119 ALA A C 1
ATOM 923 O O . ALA A 1 119 ? 11.703 -14.672 -15.414 1 98.56 119 ALA A O 1
ATOM 924 N N . ALA A 1 120 ? 12.078 -12.562 -16.047 1 98.56 120 ALA A N 1
ATOM 925 C CA . ALA A 1 120 ? 13.438 -12.844 -16.5 1 98.56 120 ALA A CA 1
ATOM 926 C C . ALA A 1 120 ? 14.328 -13.281 -15.352 1 98.56 120 ALA A C 1
ATOM 928 O O . ALA A 1 120 ? 15.078 -14.25 -15.469 1 98.56 120 ALA A O 1
ATOM 929 N N . ARG A 1 121 ? 14.25 -12.625 -14.234 1 98.25 121 ARG A N 1
ATOM 930 C CA . ARG A 1 121 ? 15.07 -12.914 -13.062 1 98.25 121 ARG A CA 1
ATOM 931 C C . ARG A 1 121 ? 14.875 -14.352 -12.594 1 98.25 121 ARG A C 1
ATOM 933 O O . ARG A 1 121 ? 15.812 -14.992 -12.117 1 98.25 121 ARG A O 1
ATOM 940 N N . PHE A 1 122 ? 13.648 -14.844 -12.703 1 98.06 122 PHE A N 1
ATOM 941 C CA . PHE A 1 122 ? 13.336 -16.141 -12.117 1 98.06 122 PHE A CA 1
ATOM 942 C C . PHE A 1 122 ? 13.078 -17.172 -13.211 1 98.06 122 PHE A C 1
ATOM 944 O O . PHE A 1 122 ? 12.523 -18.25 -12.938 1 98.06 122 PHE A O 1
ATOM 951 N N . ASP A 1 123 ? 13.391 -16.797 -14.508 1 97.19 123 ASP A N 1
ATOM 952 C CA . ASP A 1 123 ? 13.273 -17.688 -15.656 1 97.19 123 ASP A CA 1
ATOM 953 C C . ASP A 1 123 ? 11.844 -18.203 -15.805 1 97.19 123 ASP A C 1
ATOM 955 O O . ASP A 1 123 ? 11.625 -19.422 -15.867 1 97.19 123 ASP A O 1
ATOM 959 N N . LEU A 1 124 ? 10.914 -17.281 -15.805 1 97.81 124 LEU A N 1
ATOM 960 C CA . LEU A 1 124 ? 9.492 -17.562 -15.977 1 97.81 124 LEU A CA 1
ATOM 961 C C . LEU A 1 124 ? 8.984 -17.016 -17.312 1 97.81 124 LEU A C 1
ATOM 963 O O . LEU A 1 124 ? 9.516 -16.031 -17.812 1 97.81 124 LEU A O 1
ATOM 967 N N . PRO A 1 125 ? 7.977 -17.734 -17.859 1 96.69 125 PRO A N 1
ATOM 968 C CA . PRO A 1 125 ? 7.32 -17.094 -18.984 1 96.69 125 PRO A CA 1
ATOM 969 C C . PRO A 1 125 ? 6.699 -15.742 -18.625 1 96.69 125 PRO A C 1
ATOM 971 O O . PRO A 1 125 ? 6.164 -15.578 -17.531 1 96.69 125 PRO A O 1
ATOM 974 N N . ALA A 1 126 ? 6.762 -14.805 -19.531 1 95.5 126 ALA A N 1
ATOM 975 C CA . ALA A 1 126 ? 6.199 -13.477 -19.297 1 95.5 126 ALA A CA 1
ATOM 976 C C . ALA A 1 126 ? 4.676 -13.531 -19.234 1 95.5 126 ALA A C 1
ATOM 978 O O . ALA A 1 126 ? 4.051 -12.742 -18.531 1 95.5 126 ALA A O 1
ATOM 979 N N . GLU A 1 127 ? 4.152 -14.453 -19.953 1 96.56 127 GLU A N 1
ATOM 980 C CA . GLU A 1 127 ? 2.699 -14.594 -19.938 1 96.56 127 GLU A CA 1
ATOM 981 C C . GLU A 1 127 ? 2.24 -15.438 -18.766 1 96.56 127 GLU A C 1
ATOM 983 O O . GLU A 1 127 ? 2.742 -16.547 -18.547 1 96.56 127 GLU A O 1
ATOM 988 N N . LEU A 1 128 ? 1.362 -14.891 -17.984 1 96.19 128 LEU A N 1
ATOM 989 C CA . LEU A 1 128 ? 0.787 -15.656 -16.875 1 96.19 128 LEU A CA 1
ATOM 990 C C . LEU A 1 128 ? -0.138 -16.75 -17.406 1 96.19 128 LEU A C 1
ATOM 992 O O . LEU A 1 128 ? -1.011 -16.484 -18.234 1 96.19 128 LEU A O 1
ATOM 996 N N . GLY A 1 129 ? 0.012 -17.953 -16.953 1 97 129 GLY A N 1
ATOM 997 C CA . GLY A 1 129 ? -0.812 -19.062 -17.375 1 97 129 GLY A CA 1
ATOM 998 C C . GLY A 1 129 ? -2.232 -19 -16.844 1 97 129 GLY A C 1
ATOM 999 O O . GLY A 1 129 ? -2.496 -18.328 -15.844 1 97 129 GLY A O 1
ATOM 1000 N N . PRO A 1 130 ? -3.152 -19.688 -17.562 1 97.81 130 PRO A N 1
ATOM 1001 C CA . PRO A 1 130 ? -4.555 -19.672 -17.141 1 97.81 130 PRO A CA 1
ATOM 1002 C C . PRO A 1 130 ? -4.754 -20.219 -15.727 1 97.81 130 PRO A C 1
ATOM 1004 O O . PRO A 1 130 ? -5.645 -19.766 -15 1 97.81 130 PRO A O 1
ATOM 1007 N N . ALA A 1 131 ? -3.943 -21.172 -15.375 1 98.12 131 ALA A N 1
ATOM 1008 C CA . ALA A 1 131 ? -4.047 -21.75 -14.039 1 98.12 131 ALA A CA 1
ATOM 1009 C C . ALA A 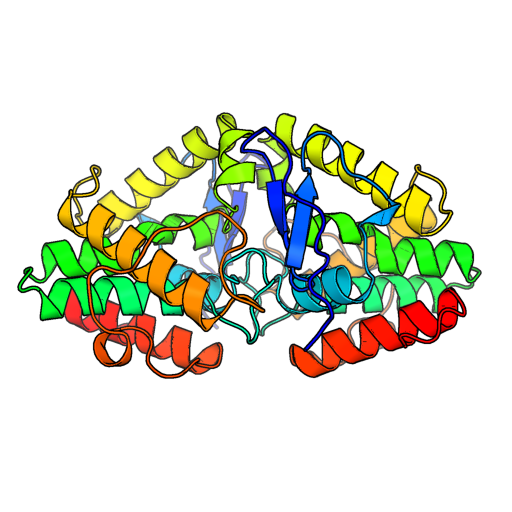1 131 ? -3.729 -20.719 -12.969 1 98.12 131 ALA A C 1
ATOM 1011 O O . ALA A 1 131 ? -4.371 -20.688 -11.914 1 98.12 131 ALA A O 1
ATOM 1012 N N . VAL A 1 132 ? -2.691 -19.938 -13.188 1 98.44 132 VAL A N 1
ATOM 1013 C CA . VAL A 1 132 ? -2.305 -18.891 -12.242 1 98.44 132 VAL A CA 1
ATOM 1014 C C . VAL A 1 132 ? -3.42 -17.859 -12.133 1 98.44 132 VAL A C 1
ATOM 1016 O O . VAL A 1 132 ? -3.76 -17.422 -11.031 1 98.44 132 VAL A O 1
ATOM 1019 N N . LYS A 1 133 ? -4.027 -17.5 -13.266 1 98 133 LYS A N 1
ATOM 1020 C CA . LYS A 1 133 ? -5.133 -16.547 -13.258 1 98 133 LYS A CA 1
ATOM 1021 C C . LYS A 1 133 ? -6.32 -17.094 -12.469 1 98 133 LYS A C 1
ATOM 1023 O O . LYS A 1 133 ? -6.949 -16.359 -11.703 1 98 133 LYS A O 1
ATOM 1028 N N . TRP A 1 134 ? -6.609 -18.312 -12.703 1 96.69 134 TRP A N 1
ATOM 1029 C CA . TRP A 1 134 ? -7.684 -18.938 -11.953 1 96.69 134 TRP A CA 1
ATOM 1030 C C . TRP A 1 134 ? -7.395 -18.922 -10.461 1 96.69 134 TRP A C 1
ATOM 1032 O O . TRP A 1 134 ? -8.25 -18.531 -9.664 1 96.69 134 TRP A O 1
ATOM 1042 N N . ALA A 1 135 ? -6.184 -19.344 -10.023 1 96.19 135 ALA A N 1
ATOM 1043 C CA . ALA A 1 135 ? -5.824 -19.422 -8.609 1 96.19 135 ALA A CA 1
ATOM 1044 C C . ALA A 1 135 ? -5.871 -18.047 -7.945 1 96.19 135 ALA A C 1
ATOM 1046 O O . ALA A 1 135 ? -6.289 -17.922 -6.793 1 96.19 135 ALA A O 1
ATOM 1047 N N . ASP A 1 136 ? -5.387 -17.062 -8.719 1 96.69 136 ASP A N 1
ATOM 1048 C CA . ASP A 1 136 ? -5.445 -15.695 -8.234 1 96.69 136 ASP A CA 1
ATOM 1049 C C . ASP A 1 136 ? -6.887 -15.273 -7.957 1 96.69 136 ASP A C 1
ATOM 1051 O O . ASP A 1 136 ? -7.18 -14.711 -6.902 1 96.69 136 ASP A O 1
ATOM 1055 N N . GLU A 1 137 ? -7.773 -15.562 -8.844 1 95.75 137 GLU A N 1
ATOM 1056 C CA . GLU A 1 137 ? -9.188 -15.211 -8.703 1 95.75 137 GLU A CA 1
ATOM 1057 C C . GLU A 1 137 ? -9.836 -16 -7.57 1 95.75 137 GLU A C 1
ATOM 1059 O O . GLU A 1 137 ? -10.609 -15.445 -6.785 1 95.75 137 GLU A O 1
ATOM 1064 N N . GLU A 1 138 ? -9.539 -17.266 -7.531 1 93.62 138 GLU A N 1
ATOM 1065 C CA . GLU A 1 138 ? -10.078 -18.125 -6.473 1 93.62 138 GLU A CA 1
ATOM 1066 C C . GLU A 1 138 ? -9.656 -17.609 -5.094 1 93.62 138 GLU A C 1
ATOM 1068 O O . GLU A 1 138 ? -10.477 -17.547 -4.176 1 93.62 138 GLU A O 1
ATOM 1073 N N . ALA A 1 139 ? -8.367 -17.297 -4.973 1 94.31 139 ALA A N 1
ATOM 1074 C CA . ALA A 1 139 ? -7.871 -16.75 -3.715 1 94.31 139 ALA A CA 1
ATOM 1075 C C . ALA A 1 139 ? -8.578 -15.438 -3.369 1 94.31 139 ALA A C 1
ATOM 1077 O O . ALA A 1 139 ? -9 -15.234 -2.229 1 94.31 139 ALA A O 1
ATOM 1078 N N . LEU A 1 140 ? -8.703 -14.562 -4.375 1 94.88 140 LEU A N 1
ATOM 1079 C CA . LEU A 1 140 ? -9.383 -13.281 -4.188 1 94.88 140 LEU A CA 1
ATOM 1080 C C . LEU A 1 140 ? -10.789 -13.484 -3.65 1 94.88 140 LEU A C 1
ATOM 1082 O O . LEU A 1 140 ? -11.219 -12.781 -2.73 1 94.88 140 LEU A O 1
ATOM 1086 N N . LEU A 1 141 ? -11.5 -14.391 -4.176 1 93.19 141 LEU A N 1
ATOM 1087 C CA . LEU A 1 141 ? -12.883 -14.625 -3.777 1 93.19 141 LEU A CA 1
ATOM 1088 C C . LEU A 1 141 ? -12.953 -15.125 -2.34 1 93.19 141 LEU A C 1
ATOM 1090 O O . LEU A 1 141 ? -13.773 -14.656 -1.551 1 93.19 141 LEU A O 1
ATOM 1094 N N . HIS A 1 142 ? -12.102 -16.078 -2.01 1 92.19 142 HIS A N 1
ATOM 1095 C CA . HIS A 1 142 ? -12.062 -16.562 -0.633 1 92.19 142 HIS A CA 1
ATOM 1096 C C . HIS A 1 142 ? -11.727 -15.438 0.335 1 92.19 142 HIS A C 1
ATOM 1098 O O . HIS A 1 142 ? -12.367 -15.297 1.379 1 92.19 142 HIS A O 1
ATOM 1104 N N . GLU A 1 143 ? -10.742 -14.664 -0.023 1 93.5 143 GLU A N 1
ATOM 1105 C CA . GLU A 1 143 ? -10.305 -13.555 0.819 1 93.5 143 GLU A CA 1
ATOM 1106 C C . GLU A 1 143 ? -11.422 -12.523 0.988 1 93.5 143 GLU A C 1
ATOM 1108 O O . GLU A 1 143 ? -11.664 -12.039 2.098 1 93.5 143 GLU A O 1
ATOM 1113 N N . ALA A 1 144 ? -12.078 -12.203 -0.091 1 93.06 144 ALA A N 1
ATOM 1114 C CA . ALA A 1 144 ? -13.164 -11.234 -0.038 1 93.06 144 ALA A CA 1
ATOM 1115 C C . ALA A 1 144 ? -14.273 -11.695 0.902 1 93.06 144 ALA A C 1
ATOM 1117 O O . ALA A 1 144 ? -14.766 -10.922 1.723 1 93.06 144 ALA A O 1
ATOM 1118 N N . HIS A 1 145 ? -14.633 -12.945 0.857 1 91.44 145 HIS A N 1
ATOM 1119 C CA . HIS A 1 145 ? -15.742 -13.484 1.644 1 91.44 145 HIS A CA 1
ATOM 1120 C C . HIS A 1 145 ? -15.367 -13.586 3.119 1 91.44 145 HIS A C 1
ATOM 1122 O O . HIS A 1 145 ? -16.219 -13.422 3.992 1 91.44 145 HIS A O 1
ATOM 1128 N N . HIS A 1 146 ? -14.086 -13.719 3.383 1 90.69 146 HIS A N 1
ATOM 1129 C CA . HIS A 1 146 ? -13.703 -14.016 4.758 1 90.69 146 HIS A CA 1
ATOM 1130 C C . HIS A 1 146 ? -13.047 -12.812 5.426 1 90.69 146 HIS A C 1
ATOM 1132 O O . HIS A 1 146 ? -12.984 -12.734 6.652 1 90.69 146 HIS A O 1
ATOM 1138 N N . LEU A 1 147 ? -12.539 -11.898 4.602 1 92.5 147 LEU A N 1
ATOM 1139 C CA . LEU A 1 147 ? -11.711 -10.859 5.211 1 92.5 147 LEU A CA 1
ATOM 1140 C C . LEU A 1 147 ? -12.391 -9.492 5.102 1 92.5 147 LEU A C 1
ATOM 1142 O O . LEU A 1 147 ? -12.016 -8.555 5.801 1 92.5 147 LEU A O 1
ATOM 1146 N N . LEU A 1 148 ? -13.266 -9.312 4.188 1 93.75 148 LEU A N 1
ATOM 1147 C CA . LEU A 1 148 ? -13.992 -8.055 4.125 1 93.75 148 LEU A CA 1
ATOM 1148 C C . LEU A 1 148 ? -15.156 -8.039 5.117 1 93.75 148 LEU A C 1
ATOM 1150 O O . LEU A 1 148 ? -15.906 -9.016 5.215 1 93.75 148 LEU A O 1
ATOM 1154 N N . PRO A 1 149 ? -15.25 -6.938 5.832 1 93.12 149 PRO A N 1
ATOM 1155 C CA . PRO A 1 149 ? -16.406 -6.871 6.727 1 93.12 149 PRO A CA 1
ATOM 1156 C C . PRO A 1 149 ? -17.734 -7.023 5.988 1 93.12 149 PRO A C 1
ATOM 1158 O O . PRO A 1 149 ? -18.031 -6.258 5.066 1 93.12 149 PRO A O 1
ATOM 1161 N N . GLY A 1 150 ? -18.531 -8.008 6.367 1 91.06 150 GLY A N 1
ATOM 1162 C CA . GLY A 1 150 ? -19.812 -8.258 5.738 1 91.06 150 GLY A CA 1
ATOM 1163 C C . GLY A 1 150 ? -19.703 -8.969 4.402 1 91.06 150 GLY A C 1
ATOM 1164 O O . GLY A 1 150 ? -20.703 -9.219 3.734 1 91.06 150 GLY A O 1
ATOM 1165 N N . GLY A 1 151 ? -18.453 -9.305 3.969 1 92.06 151 GLY A N 1
ATOM 1166 C CA . GLY A 1 151 ? -18.234 -9.93 2.674 1 92.06 151 GLY A CA 1
ATOM 1167 C C . GLY A 1 151 ? -18.25 -8.945 1.522 1 92.06 151 GLY A C 1
ATOM 1168 O O . GLY A 1 151 ? -18.422 -7.742 1.732 1 92.06 151 GLY A O 1
ATOM 1169 N N . PRO A 1 152 ? -18 -9.398 0.309 1 92.12 152 PRO A N 1
ATOM 1170 C CA . PRO A 1 152 ? -18.016 -8.508 -0.849 1 92.12 152 PRO A CA 1
ATOM 1171 C C . PRO A 1 152 ? -19.391 -7.898 -1.105 1 92.12 152 PRO A C 1
ATOM 1173 O O . PRO A 1 152 ? -20.391 -8.617 -1.109 1 92.12 152 PRO A O 1
ATOM 1176 N N . ASN A 1 153 ? -19.391 -6.586 -1.258 1 89.12 153 ASN A N 1
ATOM 1177 C CA . ASN A 1 153 ? -20.625 -5.832 -1.454 1 89.12 153 ASN A CA 1
ATOM 1178 C C . ASN A 1 153 ? -21.031 -5.781 -2.926 1 89.12 153 ASN A C 1
ATOM 1180 O O . ASN A 1 153 ? -20.75 -4.797 -3.615 1 89.12 153 ASN A O 1
ATOM 1184 N N . GLY A 1 154 ? -21.719 -6.73 -3.396 1 82.88 154 GLY A N 1
ATOM 1185 C CA . GLY A 1 154 ? -22.25 -6.711 -4.746 1 82.88 154 GLY A CA 1
ATOM 1186 C C . GLY A 1 154 ? -21.234 -7.086 -5.801 1 82.88 154 GLY A C 1
ATOM 1187 O O . GLY A 1 154 ? -21.453 -6.852 -6.992 1 82.88 154 GLY A O 1
ATOM 1188 N N . TRP A 1 155 ? -20.047 -7.281 -5.422 1 87.25 155 TRP A N 1
ATOM 1189 C CA . TRP A 1 155 ? -19.031 -7.809 -6.34 1 87.25 155 TRP A CA 1
ATOM 1190 C C . TRP A 1 155 ? -18.531 -9.172 -5.879 1 87.25 155 TRP A C 1
ATOM 1192 O O . TRP A 1 155 ? -19.031 -9.719 -4.887 1 87.25 155 TRP A O 1
ATOM 1202 N N . GLY A 1 156 ? -17.797 -9.672 -6.605 1 76.19 156 GLY A N 1
ATOM 1203 C CA . GLY A 1 156 ? -17.266 -10.977 -6.258 1 76.19 156 GLY A CA 1
ATOM 1204 C C . GLY A 1 156 ? -18.188 -12.117 -6.637 1 76.19 156 GLY A C 1
ATOM 1205 O O . GLY A 1 156 ? -19.359 -11.898 -6.941 1 76.19 156 GLY A O 1
ATOM 1206 N N . GLY A 1 157 ? -17.734 -13.328 -6.84 1 84.31 157 GLY A N 1
ATOM 1207 C CA . GLY A 1 157 ? -18.438 -14.578 -7.09 1 84.31 157 GLY A CA 1
ATOM 1208 C C . GLY A 1 157 ? -18.281 -15.578 -5.957 1 84.31 157 GLY A C 1
ATOM 1209 O O . GLY A 1 157 ? -17.875 -15.219 -4.852 1 84.31 157 GLY A O 1
ATOM 1210 N N . VAL A 1 158 ? -18.812 -16.688 -6.148 1 82 158 VAL A N 1
ATOM 1211 C CA . VAL A 1 158 ? -18.688 -17.797 -5.203 1 82 158 VAL A CA 1
ATOM 1212 C C . VAL A 1 158 ? -17.438 -18.609 -5.52 1 82 158 VAL A C 1
ATOM 1214 O O . VAL A 1 158 ? -17.234 -19.047 -6.656 1 82 158 VAL A O 1
ATOM 1217 N N . PRO A 1 159 ? -16.562 -18.625 -4.422 1 86.44 159 PRO A N 1
ATOM 1218 C CA . PRO A 1 159 ? -15.398 -19.469 -4.672 1 86.44 159 PRO A CA 1
ATOM 1219 C C . PRO A 1 159 ? -15.789 -20.891 -5.109 1 86.44 159 PRO A C 1
ATOM 1221 O O . PRO A 1 159 ? -16.844 -21.391 -4.703 1 86.44 159 PRO A O 1
ATOM 1224 N N . GLU A 1 160 ? -14.984 -21.375 -5.988 1 85.38 160 GLU A N 1
ATOM 1225 C CA . GLU A 1 160 ? -15.234 -22.719 -6.488 1 85.38 160 GLU A CA 1
ATOM 1226 C C . GLU A 1 160 ? -14.914 -23.766 -5.43 1 85.38 160 GLU A C 1
ATOM 1228 O O . GLU A 1 160 ? -15.625 -24.766 -5.309 1 85.38 160 GLU A O 1
ATOM 1233 N N . LEU A 1 161 ? -13.828 -23.562 -4.711 1 80.56 161 LEU A N 1
ATOM 1234 C CA . LEU A 1 161 ? -13.383 -24.531 -3.721 1 80.56 161 LEU A CA 1
ATOM 1235 C C . LEU A 1 161 ? -13.922 -24.188 -2.336 1 80.56 161 LEU A C 1
ATOM 1237 O O . LEU A 1 161 ? -14.305 -23.047 -2.086 1 80.56 161 LEU A O 1
ATOM 1241 N N . ARG A 1 162 ? -13.984 -25.25 -1.42 1 74.25 162 ARG A N 1
ATOM 1242 C CA . ARG A 1 162 ? -14.383 -24.984 -0.038 1 74.25 162 ARG A CA 1
ATOM 1243 C C . ARG A 1 162 ? -13.258 -24.297 0.733 1 74.25 162 ARG A C 1
ATOM 1245 O O . ARG A 1 162 ? -12.078 -24.562 0.488 1 74.25 162 ARG A O 1
ATOM 1252 N N . ALA A 1 163 ? -13.57 -23.469 1.803 1 61 163 ALA A N 1
ATOM 1253 C CA . ALA A 1 163 ? -12.734 -22.531 2.531 1 61 163 ALA A CA 1
ATOM 1254 C C . ALA A 1 163 ? -11.555 -23.234 3.199 1 61 163 ALA A C 1
ATOM 1256 O O . ALA A 1 163 ? -10.422 -22.75 3.162 1 61 163 ALA A O 1
ATOM 1257 N N . PRO A 1 164 ? -11.844 -24.25 4.062 1 53.31 164 PRO A N 1
ATOM 1258 C CA . PRO A 1 164 ? -10.711 -24.766 4.836 1 53.31 164 PRO A CA 1
ATOM 1259 C C . PRO A 1 164 ? -9.469 -25 3.977 1 53.31 164 PRO A C 1
ATOM 1261 O O . PRO A 1 164 ? -8.344 -24.984 4.488 1 53.31 164 PRO A O 1
ATOM 1264 N N . ALA A 1 165 ? -9.664 -25.297 2.758 1 49.22 165 ALA A N 1
ATOM 1265 C CA . ALA A 1 165 ? -8.562 -25.625 1.857 1 49.22 165 ALA A CA 1
ATOM 1266 C C . ALA A 1 165 ? -7.695 -24.391 1.589 1 49.22 165 ALA A C 1
ATOM 1268 O O . ALA A 1 165 ? -6.535 -24.531 1.194 1 49.22 165 ALA A O 1
ATOM 1269 N N . VAL A 1 166 ? -8.141 -23.281 1.699 1 56.34 166 VAL A N 1
ATOM 1270 C CA . VAL A 1 166 ? -7.457 -22.156 1.065 1 56.34 166 VAL A CA 1
ATOM 1271 C C . VAL A 1 166 ? -6.926 -21.203 2.135 1 56.34 166 VAL A C 1
ATOM 1273 O O . VAL A 1 166 ? -5.754 -20.812 2.102 1 56.34 166 VAL A O 1
ATOM 1276 N N . LEU A 1 167 ? -7.957 -20.547 2.93 1 59.91 167 LEU A N 1
ATOM 1277 C CA . LEU A 1 167 ? -7.57 -19.359 3.693 1 59.91 167 LEU A CA 1
ATOM 1278 C C . LEU A 1 167 ? -7.059 -19.75 5.074 1 59.91 167 LEU A C 1
ATOM 1280 O O . LEU A 1 167 ? -7.801 -20.328 5.879 1 59.91 167 LEU A O 1
ATOM 1284 N N . ARG A 1 168 ? -5.707 -20.344 5.066 1 58.53 168 ARG A N 1
ATOM 1285 C CA . ARG A 1 168 ? -5.094 -20.516 6.383 1 58.53 168 ARG A CA 1
ATOM 1286 C C . ARG A 1 168 ? -5.145 -19.219 7.184 1 58.53 168 ARG A C 1
ATOM 1288 O O . ARG A 1 168 ? -5.539 -18.188 6.66 1 58.53 168 ARG A O 1
ATOM 1295 N N . LEU A 1 169 ? -4.52 -19.172 8.43 1 63.5 169 LEU A N 1
ATOM 1296 C CA . LEU A 1 169 ? -4.398 -18.188 9.508 1 63.5 169 LEU A CA 1
ATOM 1297 C C . LEU A 1 169 ? -3.689 -16.938 9.023 1 63.5 169 LEU A C 1
ATOM 1299 O O . LEU A 1 169 ? -2.803 -17 8.172 1 63.5 169 LEU A O 1
ATOM 1303 N N . THR A 1 170 ? -4.332 -15.867 9.148 1 71 170 THR A N 1
ATOM 1304 C CA . THR A 1 170 ? -3.621 -14.594 9.047 1 71 170 THR A CA 1
ATOM 1305 C C . THR A 1 170 ? -2.293 -14.656 9.797 1 71 170 THR A C 1
ATOM 1307 O O . THR A 1 170 ? -2.17 -15.367 10.789 1 71 170 THR A O 1
ATOM 1310 N N . MET A 1 171 ? -1.33 -14.117 9.133 1 84.62 171 MET A N 1
ATOM 1311 C CA . MET A 1 171 ? 0.022 -14.102 9.688 1 84.62 171 MET A CA 1
ATOM 1312 C C . MET A 1 171 ? 0.527 -12.672 9.844 1 84.62 171 MET A C 1
ATOM 1314 O O . MET A 1 171 ? 0.115 -11.781 9.109 1 84.62 171 MET A O 1
ATOM 1318 N N . HIS A 1 172 ? 1.351 -12.586 10.852 1 88.94 172 HIS A N 1
ATOM 1319 C CA . HIS A 1 172 ? 2.061 -11.32 11 1 88.94 172 HIS A CA 1
ATOM 1320 C C . HIS A 1 172 ? 3.125 -11.156 9.922 1 88.94 172 HIS A C 1
ATOM 1322 O O . HIS A 1 172 ? 3.521 -12.125 9.281 1 88.94 172 HIS A O 1
ATOM 1328 N N . GLU A 1 173 ? 3.506 -9.945 9.75 1 94.62 173 GLU A N 1
ATOM 1329 C CA . GLU A 1 173 ? 4.426 -9.562 8.688 1 94.62 173 GLU A CA 1
ATOM 1330 C C . GLU A 1 173 ? 5.668 -10.445 8.68 1 94.62 173 GLU A C 1
ATOM 1332 O O . GLU A 1 173 ? 6.078 -10.945 7.633 1 94.62 173 GLU A O 1
ATOM 1337 N N . GLU A 1 174 ? 6.258 -10.688 9.812 1 94.94 174 GLU A N 1
ATOM 1338 C CA . GLU A 1 174 ? 7.488 -11.469 9.914 1 94.94 174 GLU A CA 1
ATOM 1339 C C . GLU A 1 174 ? 7.266 -12.906 9.461 1 94.94 174 GLU A C 1
ATOM 1341 O O . GLU A 1 174 ? 8.109 -13.484 8.766 1 94.94 174 GLU A O 1
ATOM 1346 N N . GLN A 1 175 ? 6.164 -13.422 9.867 1 94.94 175 GLN A N 1
ATOM 1347 C CA . GLN A 1 175 ? 5.84 -14.789 9.477 1 94.94 175 GLN A CA 1
ATOM 1348 C C . GLN A 1 175 ? 5.582 -14.891 7.977 1 94.94 175 GLN A C 1
ATOM 1350 O O . GLN A 1 175 ? 6.051 -15.828 7.324 1 94.94 175 GLN A O 1
ATOM 1355 N N . ALA A 1 176 ? 4.82 -13.984 7.414 1 96.31 176 ALA A N 1
ATOM 1356 C CA . ALA A 1 176 ? 4.527 -13.977 5.984 1 96.31 176 ALA A CA 1
ATOM 1357 C C . ALA A 1 176 ? 5.809 -13.852 5.16 1 96.31 176 ALA A C 1
ATOM 1359 O O . ALA A 1 176 ? 5.984 -14.562 4.168 1 96.31 176 ALA A O 1
ATOM 1360 N N . ARG A 1 177 ? 6.68 -13 5.613 1 97.94 177 ARG A N 1
ATOM 1361 C CA . ARG A 1 177 ? 7.965 -12.789 4.953 1 97.94 177 ARG A CA 1
ATOM 1362 C C . ARG A 1 177 ? 8.797 -14.07 4.949 1 97.94 177 ARG A C 1
ATOM 1364 O O . ARG A 1 177 ? 9.305 -14.484 3.902 1 97.94 177 ARG A O 1
ATOM 1371 N N . ALA A 1 178 ? 8.867 -14.68 6.082 1 97.38 178 ALA A N 1
ATOM 1372 C CA . ALA A 1 178 ? 9.672 -15.891 6.227 1 97.38 178 ALA A CA 1
ATOM 1373 C C . ALA A 1 178 ? 9.094 -17.031 5.395 1 97.38 178 ALA A C 1
ATOM 1375 O O . ALA A 1 178 ? 9.844 -17.766 4.738 1 97.38 178 ALA A O 1
ATOM 1376 N N . GLN A 1 179 ? 7.809 -17.188 5.426 1 96.5 179 GLN A N 1
ATOM 1377 C CA . GLN A 1 179 ? 7.172 -18.266 4.676 1 96.5 179 GLN A CA 1
ATOM 1378 C C . GLN A 1 179 ? 7.301 -18.031 3.174 1 96.5 179 GLN A C 1
ATOM 1380 O O . GLN A 1 179 ? 7.496 -18.984 2.412 1 96.5 179 GLN A O 1
ATOM 1385 N N . PHE A 1 180 ? 7.168 -16.812 2.73 1 97.88 180 PHE A N 1
ATOM 1386 C CA . PHE A 1 180 ? 7.344 -16.5 1.318 1 97.88 180 PHE A CA 1
ATOM 1387 C C . PHE A 1 180 ? 8.734 -16.891 0.843 1 97.88 180 PHE A C 1
ATOM 1389 O O . PHE A 1 180 ? 8.883 -17.562 -0.179 1 97.88 180 PHE A O 1
ATOM 1396 N N . LEU A 1 181 ? 9.727 -16.516 1.667 1 98.31 181 LEU A N 1
ATOM 1397 C CA . LEU A 1 181 ? 11.109 -16.797 1.305 1 98.31 181 LEU A CA 1
ATOM 1398 C C . LEU A 1 181 ? 11.367 -18.297 1.3 1 98.31 181 LEU A C 1
ATOM 1400 O O . LEU A 1 181 ? 12.062 -18.812 0.416 1 98.31 181 LEU A O 1
ATOM 1404 N N . ARG A 1 182 ? 10.844 -18.938 2.285 1 97.38 182 ARG A N 1
ATOM 1405 C CA . ARG A 1 182 ? 11.023 -20.391 2.357 1 97.38 182 ARG A CA 1
ATOM 1406 C C . ARG A 1 182 ? 10.414 -21.078 1.14 1 97.38 182 ARG A C 1
ATOM 1408 O O . ARG A 1 182 ? 11.039 -21.938 0.533 1 97.38 182 ARG A O 1
ATOM 1415 N N . ARG A 1 183 ? 9.227 -20.688 0.801 1 97.19 183 ARG A N 1
ATOM 1416 C CA . ARG A 1 183 ? 8.539 -21.281 -0.339 1 97.19 183 ARG A CA 1
ATOM 1417 C C . ARG A 1 183 ? 9.273 -20.969 -1.641 1 97.19 183 ARG A C 1
ATOM 1419 O O . ARG A 1 183 ? 9.398 -21.844 -2.508 1 97.19 183 ARG A O 1
ATOM 1426 N N . LEU A 1 184 ? 9.719 -19.734 -1.787 1 98.38 184 LEU A N 1
ATOM 1427 C CA . LEU A 1 184 ? 10.492 -19.359 -2.967 1 98.38 184 LEU A CA 1
ATOM 1428 C C . LEU A 1 184 ? 11.75 -20.203 -3.092 1 98.38 184 LEU A C 1
ATOM 1430 O O . LEU A 1 184 ? 12.07 -20.688 -4.18 1 98.38 184 LEU A O 1
ATOM 1434 N N . ALA A 1 185 ? 12.406 -20.391 -2 1 97.69 185 ALA A N 1
ATOM 1435 C CA . ALA A 1 185 ? 13.625 -21.203 -1.988 1 97.69 185 ALA A CA 1
ATOM 1436 C C . ALA A 1 185 ? 13.328 -22.641 -2.393 1 97.69 185 ALA A C 1
ATOM 1438 O O . ALA A 1 185 ? 14.086 -23.25 -3.156 1 97.69 185 ALA A O 1
ATOM 1439 N N . GLU A 1 186 ? 12.273 -23.172 -1.896 1 97.06 186 GLU A N 1
ATOM 1440 C CA . GLU A 1 186 ? 11.859 -24.516 -2.238 1 97.06 186 GLU A CA 1
ATOM 1441 C C . GLU A 1 186 ? 11.633 -24.672 -3.738 1 97.06 186 GLU A C 1
ATOM 1443 O O . GLU A 1 186 ? 11.969 -25.688 -4.328 1 97.06 186 GLU A O 1
ATOM 1448 N N . LEU A 1 187 ? 11.109 -23.641 -4.305 1 97.62 187 LEU A N 1
ATOM 1449 C CA . LEU A 1 187 ? 10.688 -23.719 -5.695 1 97.62 187 LEU A CA 1
ATOM 1450 C C . LEU A 1 187 ? 11.844 -23.406 -6.637 1 97.62 187 LEU A C 1
ATOM 1452 O O . LEU A 1 187 ? 11.859 -23.875 -7.781 1 97.62 187 LEU A O 1
ATOM 1456 N N . THR A 1 188 ? 12.773 -22.594 -6.195 1 95.81 188 THR A N 1
ATOM 1457 C CA . THR A 1 188 ? 13.859 -22.172 -7.07 1 95.81 188 THR A CA 1
ATOM 1458 C C . THR A 1 188 ? 15.141 -22.938 -6.766 1 95.81 188 THR A C 1
ATOM 1460 O O . THR A 1 188 ? 16.078 -22.953 -7.566 1 95.81 188 THR A O 1
ATOM 1463 N N . GLY A 1 189 ? 15.211 -23.609 -5.617 1 89.75 189 GLY A N 1
ATOM 1464 C CA . GLY A 1 189 ? 16.438 -24.234 -5.176 1 89.75 189 GLY A CA 1
ATOM 1465 C C . GLY A 1 189 ? 17.469 -23.25 -4.637 1 89.75 189 GLY A C 1
ATOM 1466 O O . GLY A 1 189 ? 18.578 -23.625 -4.293 1 89.75 189 GLY A O 1
ATOM 1467 N N . GLU A 1 190 ? 17.219 -21.938 -4.75 1 72.94 190 GLU A N 1
ATOM 1468 C CA . GLU A 1 190 ? 18.109 -20.891 -4.234 1 72.94 190 GLU A CA 1
ATOM 1469 C C . GLU A 1 190 ? 17.984 -20.781 -2.719 1 72.94 190 GLU A C 1
ATOM 1471 O O . GLU A 1 190 ? 16.875 -20.719 -2.178 1 72.94 190 GLU A O 1
ATOM 1476 N N . VAL A 1 191 ? 18.906 -21.375 -1.938 1 58.5 191 VAL A N 1
ATOM 1477 C CA . VAL A 1 191 ? 18.875 -21.203 -0.492 1 58.5 191 VAL A CA 1
ATOM 1478 C C . VAL A 1 191 ? 19.188 -19.75 -0.148 1 58.5 191 VAL A C 1
ATOM 1480 O O . VAL A 1 191 ? 20.125 -19.156 -0.691 1 58.5 191 VAL A O 1
ATOM 1483 N N . ALA A 1 192 ? 18.062 -18.969 0.136 1 49.41 192 ALA A N 1
ATOM 1484 C CA . ALA A 1 192 ? 18.391 -17.609 0.585 1 49.41 192 ALA A CA 1
ATOM 1485 C C . ALA A 1 192 ? 19.672 -17.609 1.432 1 49.41 192 ALA A C 1
ATOM 1487 O O . ALA A 1 192 ? 19.812 -18.422 2.354 1 49.41 192 ALA A O 1
ATOM 1488 N N . ALA A 1 193 ? 20.781 -17.141 0.913 1 41.41 193 ALA A N 1
ATOM 1489 C CA . ALA A 1 193 ? 22 -17.094 1.711 1 41.41 193 ALA A CA 1
ATOM 1490 C C . ALA A 1 193 ? 21.766 -16.359 3.031 1 41.41 193 ALA A C 1
ATOM 1492 O O . ALA A 1 193 ? 20.984 -15.414 3.092 1 41.41 193 ALA A O 1
ATOM 1493 N N . MET B 1 1 ? -24.75 -6.176 14.578 1 26.09 1 MET B N 1
ATOM 1494 C CA . MET B 1 1 ? -25.156 -6.16 13.18 1 26.09 1 MET B CA 1
ATOM 1495 C C . MET B 1 1 ? -25.062 -4.754 12.602 1 26.09 1 MET B C 1
ATOM 1497 O O . MET B 1 1 ? -25.766 -3.846 13.039 1 26.09 1 MET B O 1
ATOM 1501 N N . LEU B 1 2 ? -23.859 -4.219 12.391 1 36.78 2 LEU B N 1
ATOM 1502 C CA . LEU B 1 2 ? -23.828 -2.85 11.883 1 36.78 2 LEU B CA 1
ATOM 1503 C C . LEU B 1 2 ? -24.859 -2.65 10.789 1 36.78 2 LEU B C 1
ATOM 1505 O O . LEU B 1 2 ? -25.062 -3.531 9.953 1 36.78 2 LEU B O 1
ATOM 1509 N N . ALA B 1 3 ? -25.875 -2.014 11.102 1 35.53 3 ALA B N 1
ATOM 1510 C CA . ALA B 1 3 ? -27 -1.661 10.234 1 35.53 3 ALA B CA 1
ATOM 1511 C C . ALA B 1 3 ? -26.531 -1.413 8.805 1 35.53 3 ALA B C 1
ATOM 1513 O O . ALA B 1 3 ? -25.781 -0.467 8.547 1 35.53 3 ALA B O 1
ATOM 1514 N N . SER B 1 4 ? -26.188 -2.371 7.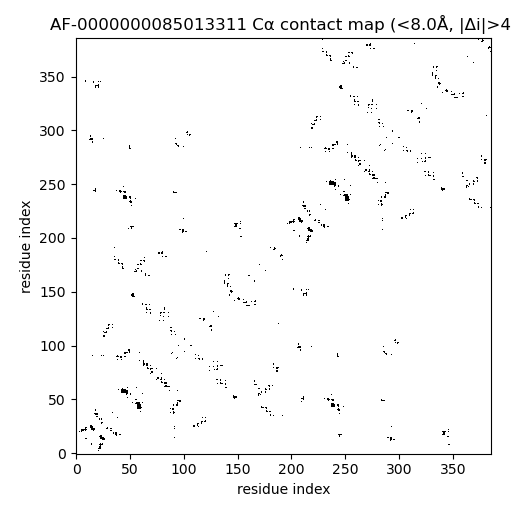91 1 43.47 4 SER B N 1
ATOM 1515 C CA . SER B 1 4 ? -25.672 -2.449 6.547 1 43.47 4 SER B CA 1
ATOM 1516 C C . SER B 1 4 ? -26.469 -1.561 5.602 1 43.47 4 SER B C 1
ATOM 1518 O O . SER B 1 4 ? -27.141 -2.057 4.688 1 43.47 4 SER B O 1
ATOM 1520 N N . ASN B 1 5 ? -27.141 -0.715 6.098 1 45.16 5 ASN B N 1
ATOM 1521 C CA . ASN B 1 5 ? -27.703 0.222 5.133 1 45.16 5 ASN B CA 1
ATOM 1522 C C . ASN B 1 5 ? -26.641 0.77 4.191 1 45.16 5 ASN B C 1
ATOM 1524 O O . ASN B 1 5 ? -26.25 1.934 4.297 1 45.16 5 ASN B O 1
ATOM 1528 N N . LEU B 1 6 ? -25.656 -0.058 3.934 1 60.56 6 LEU B N 1
ATOM 1529 C CA . LEU B 1 6 ? -24.609 0.483 3.068 1 60.56 6 LEU B CA 1
ATOM 1530 C C . LEU B 1 6 ? -25.188 0.89 1.715 1 60.56 6 LEU B C 1
ATOM 1532 O O . LEU B 1 6 ? -25.953 0.134 1.105 1 60.56 6 LEU B O 1
ATOM 1536 N N . ALA B 1 7 ? -25.25 2.143 1.525 1 65.38 7 ALA B N 1
ATOM 1537 C CA . ALA B 1 7 ? -25.688 2.686 0.237 1 65.38 7 ALA B CA 1
ATOM 1538 C C . ALA B 1 7 ? -25.203 1.803 -0.913 1 65.38 7 ALA B C 1
ATOM 1540 O O . ALA B 1 7 ? -24.125 1.203 -0.838 1 6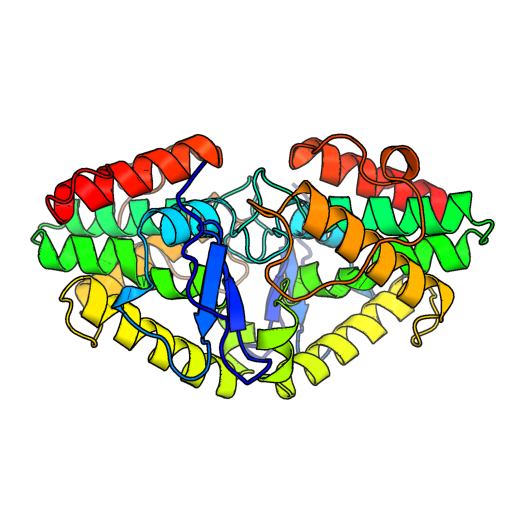5.38 7 ALA B O 1
ATOM 1541 N N . ARG B 1 8 ? -26.156 1.52 -1.838 1 81.19 8 ARG B N 1
ATOM 1542 C CA . ARG B 1 8 ? -25.859 0.789 -3.066 1 81.19 8 ARG B CA 1
ATOM 1543 C C . ARG B 1 8 ? -24.609 1.326 -3.738 1 81.19 8 ARG B C 1
ATOM 1545 O O . ARG B 1 8 ? -24.375 2.539 -3.773 1 81.19 8 ARG B O 1
ATOM 1552 N N . PRO B 1 9 ? -23.781 0.409 -4.195 1 90 9 PRO B N 1
ATOM 1553 C CA . PRO B 1 9 ? -22.594 0.874 -4.922 1 90 9 PRO B CA 1
ATOM 1554 C C . PRO B 1 9 ? -22.953 1.699 -6.16 1 90 9 PRO B C 1
ATOM 1556 O O . PRO B 1 9 ? -24.078 1.61 -6.664 1 90 9 PRO B O 1
ATOM 1559 N N . PRO B 1 10 ? -22.047 2.514 -6.582 1 92.25 10 PRO B N 1
ATOM 1560 C CA . PRO B 1 10 ? -22.25 3.271 -7.816 1 92.25 10 PRO B CA 1
ATOM 1561 C C . PRO B 1 10 ? -22.547 2.373 -9.016 1 92.25 10 PRO B C 1
ATOM 1563 O O . PRO B 1 10 ? -22.281 1.171 -8.977 1 92.25 10 PRO B O 1
ATOM 1566 N N . ALA B 1 11 ? -23.094 2.957 -10.07 1 91.25 11 ALA B N 1
ATOM 1567 C CA . ALA B 1 11 ? -23.5 2.223 -11.266 1 91.25 11 ALA B CA 1
ATOM 1568 C C . ALA B 1 11 ? -22.297 1.934 -12.164 1 91.25 11 ALA B C 1
ATOM 1570 O O . ALA B 1 11 ? -22.453 1.392 -13.266 1 91.25 11 ALA B O 1
ATOM 1571 N N . HIS B 1 12 ? -21.125 2.271 -11.797 1 94.88 12 HIS B N 1
ATOM 1572 C CA . HIS B 1 12 ? -19.891 1.983 -12.531 1 94.88 12 HIS B CA 1
ATOM 1573 C C . HIS B 1 12 ? -18.922 1.189 -11.68 1 94.88 12 HIS B C 1
ATOM 1575 O O . HIS B 1 12 ? -19.109 1.049 -10.469 1 94.88 12 HIS B O 1
ATOM 1581 N N . ASP B 1 13 ? -17.828 0.73 -12.25 1 94.69 13 ASP B N 1
ATOM 1582 C CA . ASP B 1 13 ? -16.906 -0.189 -11.586 1 94.69 13 ASP B CA 1
ATOM 1583 C C . ASP B 1 13 ? -15.812 0.572 -10.836 1 94.69 13 ASP B C 1
ATOM 1585 O O . ASP B 1 13 ? -15.047 -0.022 -10.078 1 94.69 13 ASP B O 1
ATOM 1589 N N . ALA B 1 14 ? -15.75 1.871 -10.914 1 97 14 ALA B N 1
ATOM 1590 C CA . ALA B 1 14 ? -14.648 2.66 -10.359 1 97 14 ALA B CA 1
ATOM 1591 C C . ALA B 1 14 ? -14.914 3.018 -8.898 1 97 14 ALA B C 1
ATOM 1593 O O . ALA B 1 14 ? -15.008 4.195 -8.555 1 97 14 ALA B O 1
ATOM 1594 N N . TRP B 1 15 ? -15.086 1.98 -8.125 1 97.5 15 TRP B N 1
ATOM 1595 C CA . TRP B 1 15 ? -15.273 2.174 -6.688 1 97.5 15 TRP B CA 1
ATOM 1596 C C . TRP B 1 15 ? -14.586 1.066 -5.895 1 97.5 15 TRP B C 1
ATOM 1598 O O . TRP B 1 15 ? -14.289 -0.001 -6.438 1 97.5 15 TRP B O 1
ATOM 1608 N N . ILE B 1 16 ? -14.258 1.312 -4.656 1 97.69 16 ILE B N 1
ATOM 1609 C CA . ILE B 1 16 ? -13.656 0.319 -3.773 1 97.69 16 ILE B CA 1
ATOM 1610 C C . ILE B 1 16 ? -14.508 0.153 -2.521 1 97.69 16 ILE B C 1
ATOM 1612 O O . ILE B 1 16 ? -15.211 1.085 -2.111 1 97.69 16 ILE B O 1
ATOM 1616 N N . GLN B 1 17 ? -14.508 -1.06 -1.983 1 97.38 17 GLN B N 1
ATOM 1617 C CA . GLN B 1 17 ? -15.203 -1.33 -0.729 1 97.38 17 GLN B CA 1
ATOM 1618 C C . GLN B 1 17 ? -14.312 -1.008 0.47 1 97.38 17 GLN B C 1
ATOM 1620 O O . GLN B 1 17 ? -13.195 -1.522 0.581 1 97.38 17 GLN B O 1
ATOM 1625 N N . LEU B 1 18 ? -14.789 -0.163 1.366 1 98 18 LEU B N 1
ATOM 1626 C CA . LEU B 1 18 ? -14.031 0.257 2.539 1 98 18 LEU B CA 1
ATOM 1627 C C . LEU B 1 18 ? -14.312 -0.658 3.727 1 98 18 LEU B C 1
ATOM 1629 O O . LEU B 1 18 ? -15.156 -1.558 3.637 1 98 18 LEU B O 1
ATOM 1633 N N . TYR B 1 19 ? -13.57 -0.453 4.742 1 97.88 19 TYR B N 1
ATOM 1634 C CA . TYR B 1 19 ? -13.711 -1.224 5.973 1 97.88 19 TYR B CA 1
ATOM 1635 C C . TYR B 1 19 ? -15.125 -1.129 6.52 1 97.88 19 TYR B C 1
ATOM 1637 O O . TYR B 1 19 ? -15.664 -2.111 7.035 1 97.88 19 TYR B O 1
ATOM 1645 N N . SER B 1 20 ? -15.742 -0.024 6.418 1 96.62 20 SER B N 1
ATOM 1646 C CA . SER B 1 20 ? -17.094 0.217 6.898 1 96.62 20 SER B CA 1
ATOM 1647 C C . SER B 1 20 ? -18.125 -0.498 6.027 1 96.62 20 SER B C 1
ATOM 1649 O O . SER B 1 20 ? -19.297 -0.589 6.391 1 96.62 20 SER B O 1
ATOM 1651 N N . GLY B 1 21 ? -17.672 -0.948 4.883 1 95.06 21 GLY B N 1
ATOM 1652 C CA . GLY B 1 21 ? -18.594 -1.536 3.92 1 95.06 21 GLY B CA 1
ATOM 1653 C C . GLY B 1 21 ? -19.047 -0.558 2.854 1 95.06 21 GLY B C 1
ATOM 1654 O O . GLY B 1 21 ? -19.656 -0.954 1.862 1 95.06 21 GLY B O 1
ATOM 1655 N N . VAL B 1 22 ? -18.75 0.686 3.008 1 95.88 22 VAL B N 1
ATOM 1656 C CA . VAL B 1 22 ? -19.094 1.729 2.051 1 95.88 22 VAL B CA 1
ATOM 1657 C C . VAL B 1 22 ? -18.438 1.435 0.703 1 95.88 22 VAL B C 1
ATOM 1659 O O . VAL B 1 22 ? -17.281 1.005 0.649 1 95.88 22 VAL B O 1
ATOM 1662 N N . ALA B 1 23 ? -19.234 1.598 -0.337 1 96.75 23 ALA B N 1
ATOM 1663 C CA . ALA B 1 23 ? -18.672 1.642 -1.682 1 96.75 23 ALA B CA 1
ATOM 1664 C C . ALA B 1 23 ? -18.172 3.045 -2.023 1 96.75 23 ALA B C 1
ATOM 1666 O O . ALA B 1 23 ? -18.969 3.918 -2.383 1 96.75 23 ALA B O 1
ATOM 1667 N N . PHE B 1 24 ? -16.922 3.264 -1.886 1 98.06 24 PHE B N 1
ATOM 1668 C CA . PHE B 1 24 ? -16.344 4.586 -2.096 1 98.06 24 PHE B CA 1
ATOM 1669 C C . PHE B 1 24 ? -16.125 4.855 -3.58 1 98.06 24 PHE B C 1
ATOM 1671 O O . PHE B 1 24 ? -15.359 4.141 -4.238 1 98.06 24 PHE B O 1
ATOM 1678 N N . ASP B 1 25 ? -16.75 5.867 -4.074 1 98.06 25 ASP B N 1
ATOM 1679 C CA . ASP B 1 25 ? -16.719 6.234 -5.488 1 98.06 25 ASP B CA 1
ATOM 1680 C C . ASP B 1 25 ? -15.43 7.004 -5.82 1 98.06 25 ASP B C 1
ATOM 1682 O O . ASP B 1 25 ? -15.258 8.148 -5.395 1 98.06 25 ASP B O 1
ATOM 1686 N N . LEU B 1 26 ? -14.57 6.465 -6.637 1 98.06 26 LEU B N 1
ATOM 1687 C CA . LEU B 1 26 ? -13.281 7.059 -6.957 1 98.06 26 LEU B CA 1
ATOM 1688 C C . LEU B 1 26 ? -13.438 8.211 -7.945 1 98.06 26 LEU B C 1
ATOM 1690 O O . LEU B 1 26 ? -12.578 9.078 -8.039 1 98.06 26 LEU B O 1
ATOM 1694 N N . LEU B 1 27 ? -14.523 8.188 -8.719 1 97.56 27 LEU B N 1
ATOM 1695 C CA . LEU B 1 27 ? -14.758 9.211 -9.734 1 97.56 27 LEU B CA 1
ATOM 1696 C C . LEU B 1 27 ? -15.492 10.406 -9.141 1 97.56 27 LEU B C 1
ATOM 1698 O O . LEU B 1 27 ? -15.273 11.547 -9.562 1 97.56 27 LEU B O 1
ATOM 1702 N N . ASN B 1 28 ? -16.344 10.148 -8.234 1 97.56 28 ASN B N 1
ATOM 1703 C CA . ASN B 1 28 ? -17.125 11.188 -7.566 1 97.56 28 ASN B CA 1
ATOM 1704 C C . ASN B 1 28 ? -17.172 10.977 -6.059 1 97.56 28 ASN B C 1
ATOM 1706 O O . ASN B 1 28 ? -18.234 10.695 -5.496 1 97.56 28 ASN B O 1
ATOM 1710 N N . PRO B 1 29 ? -16.062 11.195 -5.438 1 98.19 29 PRO B N 1
ATOM 1711 C CA . PRO B 1 29 ? -16.016 10.984 -3.986 1 98.19 29 PRO B CA 1
ATOM 1712 C C . PRO B 1 29 ? -17.031 11.859 -3.238 1 98.19 29 PRO B C 1
ATOM 1714 O O . PRO B 1 29 ? -17.094 13.07 -3.469 1 98.19 29 PRO B O 1
ATOM 1717 N N . ASP B 1 30 ? -17.766 11.242 -2.41 1 97.75 30 ASP B N 1
ATOM 1718 C CA . ASP B 1 30 ? -18.75 11.93 -1.582 1 97.75 30 ASP B CA 1
ATOM 1719 C C . ASP B 1 30 ? -18.234 12.117 -0.158 1 97.75 30 ASP B C 1
ATOM 1721 O O . ASP B 1 30 ? -18.062 11.148 0.583 1 97.75 30 ASP B O 1
ATOM 1725 N N . PRO B 1 31 ? -18.062 13.352 0.263 1 98.19 31 PRO B N 1
ATOM 1726 C CA . PRO B 1 31 ? -17.562 13.609 1.614 1 98.19 31 PRO B CA 1
ATOM 1727 C C . PRO B 1 31 ? -18.391 12.914 2.693 1 98.19 31 PRO B C 1
ATOM 1729 O O . PRO B 1 31 ? -17.844 12.492 3.717 1 98.19 31 PRO B O 1
ATOM 1732 N N . ALA B 1 32 ? -19.641 12.727 2.492 1 97.12 32 ALA B N 1
ATOM 1733 C CA . ALA B 1 32 ? -20.547 12.156 3.492 1 97.12 32 ALA B CA 1
ATOM 1734 C C . ALA B 1 32 ? -20.25 10.68 3.725 1 97.12 32 ALA B C 1
ATOM 1736 O O . ALA B 1 32 ? -20.672 10.109 4.73 1 97.12 32 ALA B O 1
ATOM 1737 N N . THR B 1 33 ? -19.516 10.07 2.824 1 97 33 THR B N 1
ATOM 1738 C CA . THR B 1 33 ? -19.234 8.641 2.926 1 97 33 THR B CA 1
ATOM 1739 C C . THR B 1 33 ? -17.875 8.406 3.574 1 97 33 THR B C 1
ATOM 1741 O O . THR B 1 33 ? -17.453 7.266 3.752 1 97 33 THR B O 1
ATOM 1744 N N . ILE B 1 34 ? -17.156 9.453 3.947 1 97.88 34 ILE B N 1
ATOM 1745 C CA . ILE B 1 34 ? -15.82 9.344 4.504 1 97.88 34 ILE B CA 1
ATOM 1746 C C . ILE B 1 34 ? -15.898 9.234 6.023 1 97.88 34 ILE B C 1
ATOM 1748 O O . ILE B 1 34 ? -16.266 10.188 6.703 1 97.88 34 ILE B O 1
ATOM 1752 N N . HIS B 1 35 ? -15.539 8.031 6.5 1 97.06 35 HIS B N 1
ATOM 1753 C CA . HIS B 1 35 ? -15.539 7.762 7.934 1 97.06 35 HIS B CA 1
ATOM 1754 C C . HIS B 1 35 ? -14.117 7.719 8.484 1 97.06 35 HIS B C 1
ATOM 1756 O O . HIS B 1 35 ? -13.219 7.141 7.867 1 97.06 35 HIS B O 1
ATOM 1762 N N . PRO B 1 36 ? -13.93 8.297 9.719 1 98.19 36 PRO B N 1
ATOM 1763 C CA . PRO B 1 36 ? -12.602 8.266 10.344 1 98.19 36 PRO B CA 1
ATOM 1764 C C . PRO B 1 36 ? -12.047 6.852 10.484 1 98.19 36 PRO B C 1
ATOM 1766 O O . PRO B 1 36 ? -10.844 6.633 10.289 1 98.19 36 PRO B O 1
ATOM 1769 N N . GLN B 1 37 ? -12.898 5.922 10.766 1 97.88 37 GLN B N 1
ATOM 1770 C CA . GLN B 1 37 ? -12.453 4.551 10.969 1 97.88 37 GLN B CA 1
ATOM 1771 C C . GLN B 1 37 ? -11.852 3.975 9.695 1 97.88 37 GLN B C 1
ATOM 1773 O O . GLN B 1 37 ? -10.883 3.205 9.75 1 97.88 37 GLN B O 1
ATOM 1778 N N . ASP B 1 38 ? -12.445 4.273 8.531 1 98.62 38 ASP B N 1
ATOM 1779 C CA . ASP B 1 38 ? -11.914 3.797 7.254 1 98.62 38 ASP B CA 1
ATOM 1780 C C . ASP B 1 38 ? -10.523 4.363 6.992 1 98.62 38 ASP B C 1
ATOM 1782 O O . ASP B 1 38 ? -9.633 3.654 6.508 1 98.62 38 ASP B O 1
ATOM 1786 N N . ILE B 1 39 ? -10.352 5.652 7.332 1 98.88 39 ILE B N 1
ATOM 1787 C CA . ILE B 1 39 ? -9.055 6.297 7.148 1 98.88 39 ILE B CA 1
ATOM 1788 C C . ILE B 1 39 ? -8.023 5.656 8.07 1 98.88 39 ILE B C 1
ATOM 1790 O O . ILE B 1 39 ? -6.957 5.238 7.621 1 98.88 39 ILE B O 1
ATOM 1794 N N . ALA B 1 40 ? -8.375 5.484 9.305 1 98.75 40 ALA B N 1
ATOM 1795 C CA . ALA B 1 40 ? -7.426 5.027 10.312 1 98.75 40 ALA B CA 1
ATOM 1796 C C . ALA B 1 40 ? -6.992 3.588 10.047 1 98.75 40 ALA B C 1
ATOM 1798 O O . ALA B 1 40 ? -5.805 3.262 10.141 1 98.75 40 ALA B O 1
ATOM 1799 N N . VAL B 1 41 ? -7.918 2.73 9.711 1 98.56 41 VAL B N 1
ATOM 1800 C CA . VAL B 1 41 ? -7.594 1.321 9.516 1 98.56 41 VAL B CA 1
ATOM 1801 C C . VAL B 1 41 ? -6.684 1.169 8.297 1 98.56 41 VAL B C 1
ATOM 1803 O O . VAL B 1 41 ? -5.652 0.495 8.359 1 98.56 41 VAL B O 1
ATOM 1806 N N . ALA B 1 42 ? -7.035 1.783 7.234 1 98.81 42 ALA B N 1
ATOM 1807 C CA . ALA B 1 42 ? -6.262 1.645 6.004 1 98.81 42 ALA B CA 1
ATOM 1808 C C . ALA B 1 42 ? -4.871 2.254 6.16 1 98.81 42 ALA B C 1
ATOM 1810 O O . ALA B 1 42 ? -3.867 1.624 5.816 1 98.81 42 ALA B O 1
ATOM 1811 N N . LEU B 1 43 ? -4.77 3.477 6.727 1 98.81 43 LEU B N 1
ATOM 1812 C CA . LEU B 1 43 ? -3.477 4.141 6.855 1 98.81 43 LEU B CA 1
ATOM 1813 C C . LEU B 1 43 ? -2.566 3.373 7.809 1 98.81 43 LEU B C 1
ATOM 1815 O O . LEU B 1 43 ? -1.345 3.373 7.641 1 98.81 43 LEU B O 1
ATOM 1819 N N . SER B 1 44 ? -3.139 2.723 8.812 1 98.31 44 SER B N 1
ATOM 1820 C CA . SER B 1 44 ? -2.336 1.973 9.773 1 98.31 44 SER B CA 1
ATOM 1821 C C . SER B 1 44 ? -1.734 0.724 9.141 1 98.31 44 SER B C 1
ATOM 1823 O O . SER B 1 44 ? -0.825 0.11 9.695 1 98.31 44 SER B O 1
ATOM 1825 N N . ARG B 1 45 ? -2.213 0.41 7.938 1 98.25 45 ARG B N 1
ATOM 1826 C CA . ARG B 1 45 ? -1.758 -0.812 7.285 1 98.25 45 ARG B CA 1
ATOM 1827 C C . ARG B 1 45 ? -0.971 -0.495 6.016 1 98.25 45 ARG B C 1
ATOM 1829 O O . ARG B 1 45 ? -0.337 -1.379 5.438 1 98.25 45 ARG B O 1
ATOM 1836 N N . GLN B 1 46 ? -0.997 0.705 5.57 1 98.12 46 GLN B N 1
ATOM 1837 C CA . GLN B 1 46 ? -0.244 1.133 4.395 1 98.12 46 GLN B CA 1
ATOM 1838 C C . GLN B 1 46 ? 1.208 1.439 4.754 1 98.12 46 GLN B C 1
ATOM 1840 O O . GLN B 1 46 ? 1.477 2.318 5.574 1 98.12 46 GLN B O 1
ATOM 1845 N N . PRO B 1 47 ? 2.139 0.748 4.125 1 97.75 47 PRO B N 1
ATOM 1846 C CA . PRO B 1 47 ? 3.539 0.959 4.496 1 97.75 47 PRO B CA 1
ATOM 1847 C C . PRO B 1 47 ? 4.145 2.195 3.838 1 97.75 47 PRO B C 1
ATOM 1849 O O . PRO B 1 47 ? 3.834 2.5 2.684 1 97.75 47 PRO B O 1
ATOM 1852 N N . ARG B 1 48 ? 5.027 2.875 4.555 1 97.12 48 ARG B N 1
ATOM 1853 C CA . ARG B 1 48 ? 5.867 3.924 3.984 1 97.12 48 ARG B CA 1
ATOM 1854 C C . ARG B 1 48 ? 7.035 3.326 3.205 1 97.12 48 ARG B C 1
ATOM 1856 O O . ARG B 1 48 ? 7.434 2.188 3.453 1 97.12 48 ARG B O 1
ATOM 1863 N N . PHE B 1 49 ? 7.469 4.062 2.221 1 97.44 49 PHE B N 1
ATOM 1864 C CA . PHE B 1 49 ? 8.625 3.699 1.415 1 97.44 49 PHE B CA 1
ATOM 1865 C C . PHE B 1 49 ? 8.406 2.365 0.715 1 97.44 49 PHE B C 1
ATOM 1867 O O . PHE B 1 49 ? 9.328 1.551 0.612 1 97.44 49 PHE B O 1
ATOM 1874 N N . GLY B 1 50 ? 7.121 2.062 0.353 1 97.75 50 GLY B N 1
ATOM 1875 C CA . GLY B 1 50 ? 6.816 0.847 -0.384 1 97.75 50 GLY B CA 1
ATOM 1876 C C . GLY B 1 50 ? 7.074 -0.416 0.417 1 97.75 50 GLY B C 1
ATOM 1877 O O . GLY B 1 50 ? 7.133 -1.512 -0.145 1 97.75 50 GLY B O 1
ATOM 1878 N N . GLY B 1 51 ? 7.332 -0.279 1.678 1 97.94 51 GLY B N 1
ATOM 1879 C CA . GLY B 1 51 ? 7.57 -1.431 2.535 1 97.94 51 GLY B CA 1
ATOM 1880 C C . GLY B 1 51 ? 9.039 -1.774 2.678 1 97.94 51 GLY B C 1
ATOM 1881 O O . GLY B 1 51 ? 9.391 -2.807 3.256 1 97.94 51 GLY B O 1
ATOM 1882 N N . HIS B 1 52 ? 9.898 -0.899 2.293 1 98.25 52 HIS B N 1
ATOM 1883 C CA . HIS B 1 52 ? 11.32 -1.232 2.225 1 98.25 52 HIS B CA 1
ATOM 1884 C C . HIS B 1 52 ? 12.086 -0.632 3.4 1 98.25 52 HIS B C 1
ATOM 1886 O O . HIS B 1 52 ? 13.258 -0.282 3.268 1 98.25 52 HIS B O 1
ATOM 1892 N N . THR B 1 53 ? 11.422 -0.499 4.531 1 96.31 53 THR B N 1
ATOM 1893 C CA . THR B 1 53 ? 12.031 0.023 5.75 1 96.31 53 THR B CA 1
ATOM 1894 C C . THR B 1 53 ? 12.609 -1.108 6.594 1 96.31 53 THR B C 1
ATOM 1896 O O . THR B 1 53 ? 12.328 -2.283 6.34 1 96.31 53 THR B O 1
ATOM 1899 N N . LEU B 1 54 ? 13.375 -0.775 7.582 1 94.56 54 LEU B N 1
ATOM 1900 C CA . LEU B 1 54 ? 14.008 -1.718 8.5 1 94.56 54 LEU B CA 1
ATOM 1901 C C . LEU B 1 54 ? 12.953 -2.436 9.344 1 94.56 54 LEU B C 1
ATOM 1903 O O . LEU B 1 54 ? 13.156 -3.584 9.75 1 94.56 54 LEU B O 1
ATOM 1907 N N . ARG B 1 55 ? 11.906 -1.777 9.641 1 93.75 55 ARG B N 1
ATOM 1908 C CA . ARG B 1 55 ? 10.75 -2.279 10.375 1 93.75 55 ARG B CA 1
ATOM 1909 C C . ARG B 1 55 ? 9.453 -1.718 9.805 1 93.75 55 ARG B C 1
ATOM 1911 O O . ARG B 1 55 ? 9.453 -0.682 9.133 1 93.75 55 ARG B O 1
ATOM 1918 N N . PRO B 1 56 ? 8.406 -2.459 10.062 1 94.25 56 PRO B N 1
ATOM 1919 C CA . PRO B 1 56 ? 7.141 -1.929 9.555 1 94.25 56 PRO B CA 1
ATOM 1920 C C . PRO B 1 56 ? 6.859 -0.508 10.039 1 94.25 56 PRO B C 1
ATOM 1922 O O . PRO B 1 56 ? 7.066 -0.201 11.211 1 94.25 56 PRO B O 1
ATOM 1925 N N . TYR B 1 57 ? 6.52 0.357 9.219 1 95.44 57 TYR B N 1
ATOM 1926 C CA . TYR B 1 57 ? 6.191 1.757 9.461 1 95.44 57 TYR B CA 1
ATOM 1927 C C . TYR B 1 57 ? 5.062 2.223 8.547 1 95.44 57 TYR B C 1
ATOM 1929 O O . TYR B 1 57 ? 5.199 2.195 7.324 1 95.44 57 TYR B O 1
ATOM 1937 N N . SER B 1 58 ? 3.988 2.678 9.133 1 97 58 SER B N 1
ATOM 1938 C CA . SER B 1 58 ? 2.768 2.895 8.359 1 97 58 SER B CA 1
ATOM 1939 C C . SER B 1 58 ? 2.57 4.371 8.039 1 97 58 SER B C 1
ATOM 1941 O O . SER B 1 58 ? 3.201 5.234 8.656 1 97 58 SER B O 1
ATOM 1943 N N . VAL B 1 59 ? 1.684 4.625 7.168 1 98.25 59 VAL B N 1
ATOM 1944 C CA . VAL B 1 59 ? 1.298 5.988 6.816 1 98.25 59 VAL B CA 1
ATOM 1945 C C . VAL B 1 59 ? 0.63 6.66 8.016 1 98.25 59 VAL B C 1
ATOM 1947 O O . VAL B 1 59 ? 0.797 7.863 8.234 1 98.25 59 VAL B O 1
ATOM 1950 N N . ALA B 1 60 ? -0.139 5.875 8.82 1 98.06 60 ALA B N 1
ATOM 1951 C CA . ALA B 1 60 ? -0.72 6.441 10.031 1 98.06 60 ALA B CA 1
ATOM 1952 C C . ALA B 1 60 ? 0.366 6.98 10.961 1 98.06 60 ALA B C 1
ATOM 1954 O O . ALA B 1 60 ? 0.223 8.062 11.531 1 98.06 60 ALA B O 1
ATOM 1955 N N . GLN B 1 61 ? 1.421 6.238 11.102 1 96.5 61 GLN B N 1
ATOM 1956 C CA . GLN B 1 61 ? 2.531 6.68 11.938 1 96.5 61 GLN B CA 1
ATOM 1957 C C . GLN B 1 61 ? 3.168 7.949 11.383 1 96.5 61 GLN B C 1
ATOM 1959 O O . GLN B 1 61 ? 3.479 8.875 12.141 1 96.5 61 GLN B O 1
ATOM 1964 N N . HIS B 1 62 ? 3.336 7.977 10.078 1 96.44 62 HIS B N 1
ATOM 1965 C CA . HIS B 1 62 ? 3.84 9.18 9.43 1 96.44 62 HIS B CA 1
ATOM 1966 C C . HIS B 1 62 ? 2.953 10.383 9.734 1 96.44 62 HIS B C 1
ATOM 1968 O O . HIS B 1 62 ? 3.449 11.453 10.094 1 96.44 62 HIS B O 1
ATOM 1974 N N . SER B 1 63 ? 1.67 10.203 9.586 1 97.62 63 SER B N 1
ATOM 1975 C CA . SER B 1 63 ? 0.705 11.273 9.836 1 97.62 63 SER B CA 1
ATOM 1976 C C . SER B 1 63 ? 0.798 11.781 11.266 1 97.62 63 SER B C 1
ATOM 1978 O O . SER B 1 63 ? 0.714 12.984 11.508 1 97.62 63 SER B O 1
ATOM 1980 N N . LEU B 1 64 ? 0.939 10.852 12.219 1 96.56 64 LEU B N 1
ATOM 1981 C CA . LEU B 1 64 ? 1.062 11.219 13.625 1 96.56 64 LEU B CA 1
ATOM 1982 C C . LEU B 1 64 ? 2.33 12.031 13.867 1 96.56 64 LEU B C 1
ATOM 1984 O O . LEU B 1 64 ? 2.322 12.984 14.648 1 96.56 64 LEU B O 1
ATOM 1988 N N . VAL B 1 65 ? 3.398 11.68 13.219 1 95.38 65 VAL B N 1
ATOM 1989 C CA . VAL B 1 65 ? 4.652 12.414 13.344 1 95.38 65 VAL B CA 1
ATOM 1990 C C . VAL B 1 65 ? 4.492 13.82 12.758 1 95.38 65 VAL B C 1
ATOM 1992 O O . VAL B 1 65 ? 4.945 14.797 13.352 1 95.38 65 VAL B O 1
ATOM 1995 N N . VAL B 1 66 ? 3.838 13.898 11.594 1 96.44 66 VAL B N 1
ATOM 1996 C CA . VAL B 1 66 ? 3.6 15.188 10.961 1 96.44 66 VAL B CA 1
ATOM 1997 C C . VAL B 1 66 ? 2.797 16.078 11.906 1 96.44 66 VAL B C 1
ATOM 1999 O O . VAL B 1 66 ? 3.162 17.234 12.141 1 96.44 66 VAL B O 1
ATOM 2002 N N . ALA B 1 67 ? 1.735 15.555 12.453 1 96.62 67 ALA B N 1
ATOM 2003 C CA . ALA B 1 67 ? 0.924 16.297 13.406 1 96.62 67 ALA B CA 1
ATOM 2004 C C . ALA B 1 67 ? 1.758 16.734 14.609 1 96.62 67 ALA B C 1
ATOM 2006 O O . ALA B 1 67 ? 1.634 17.875 15.078 1 96.62 67 ALA B O 1
ATOM 2007 N N . HIS B 1 68 ? 2.584 15.836 15.117 1 94.69 68 HIS B N 1
ATOM 2008 C CA . HIS B 1 68 ? 3.443 16.125 16.25 1 94.69 68 HIS B CA 1
ATOM 2009 C C . HIS B 1 68 ? 4.398 17.281 15.945 1 94.69 68 HIS B C 1
ATOM 2011 O O . HIS B 1 68 ? 4.562 18.188 16.766 1 94.69 68 HIS B O 1
ATOM 2017 N N . LEU B 1 69 ? 5.027 17.219 14.812 1 94.5 69 LEU B N 1
ATOM 2018 C CA . LEU B 1 69 ? 5.973 18.266 14.406 1 94.5 69 LEU B CA 1
ATOM 2019 C C . LEU B 1 69 ? 5.293 19.625 14.336 1 94.5 69 LEU B C 1
ATOM 2021 O O . LEU B 1 69 ? 5.859 20.625 14.781 1 94.5 69 LEU B O 1
ATOM 2025 N N . LEU B 1 70 ? 4.098 19.609 13.758 1 96.19 70 LEU B N 1
ATOM 2026 C CA . LEU B 1 70 ? 3.348 20.859 13.68 1 96.19 70 L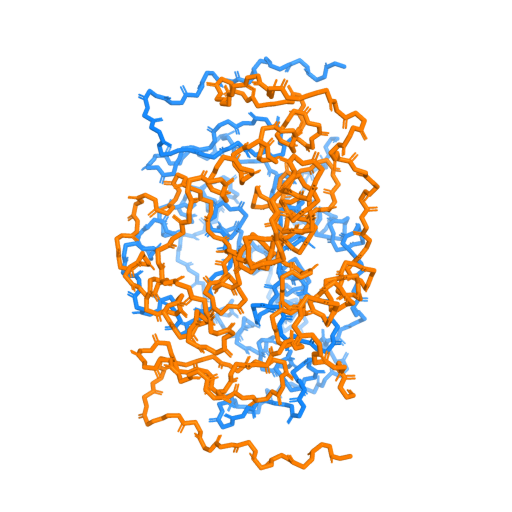EU B CA 1
ATOM 2027 C C . LEU B 1 70 ? 3.018 21.391 15.07 1 96.19 70 LEU B C 1
ATOM 2029 O O . LEU B 1 70 ? 3.148 22.594 15.328 1 96.19 70 LEU B O 1
ATOM 2033 N N . GLN B 1 71 ? 2.654 20.531 15.945 1 94.62 71 GLN B N 1
ATOM 2034 C CA . GLN B 1 71 ? 2.301 20.938 17.297 1 94.62 71 GLN B CA 1
ATOM 2035 C C . GLN B 1 71 ? 3.502 21.531 18.031 1 94.62 71 GLN B C 1
ATOM 2037 O O . GLN B 1 71 ? 3.406 22.609 18.625 1 94.62 71 GLN B O 1
ATOM 2042 N N . ILE B 1 72 ? 4.602 20.891 17.969 1 91.75 72 ILE B N 1
ATOM 2043 C CA . ILE B 1 72 ? 5.75 21.312 18.766 1 91.75 72 ILE B CA 1
ATOM 2044 C C . ILE B 1 72 ? 6.383 22.562 18.156 1 91.75 72 ILE B C 1
ATOM 2046 O O . ILE B 1 72 ? 7.215 23.219 18.781 1 91.75 72 ILE B O 1
ATOM 2050 N N . THR B 1 73 ? 6.043 22.828 16.938 1 93.75 73 THR B N 1
ATOM 2051 C CA . THR B 1 73 ? 6.566 24.031 16.297 1 93.75 73 THR B CA 1
ATOM 2052 C C . THR B 1 73 ? 5.551 25.172 16.375 1 93.75 73 THR B C 1
ATOM 2054 O O . THR B 1 73 ? 5.68 26.172 15.664 1 93.75 73 THR B O 1
ATOM 2057 N N . GLY B 1 74 ? 4.426 24.984 17.078 1 95.5 74 GLY B N 1
ATOM 2058 C CA . GLY B 1 74 ? 3.598 26.078 17.531 1 95.5 74 GLY B CA 1
ATOM 2059 C C . GLY B 1 74 ? 2.371 26.312 16.672 1 95.5 74 GLY B C 1
ATOM 2060 O O . GLY B 1 74 ? 1.739 27.375 16.75 1 95.5 74 GLY B O 1
ATOM 2061 N N . HIS B 1 75 ? 1.979 25.406 15.859 1 97.44 75 HIS B N 1
ATOM 2062 C CA . HIS B 1 75 ? 0.823 25.609 14.992 1 97.44 75 HIS B CA 1
ATOM 2063 C C . HIS B 1 75 ? -0.4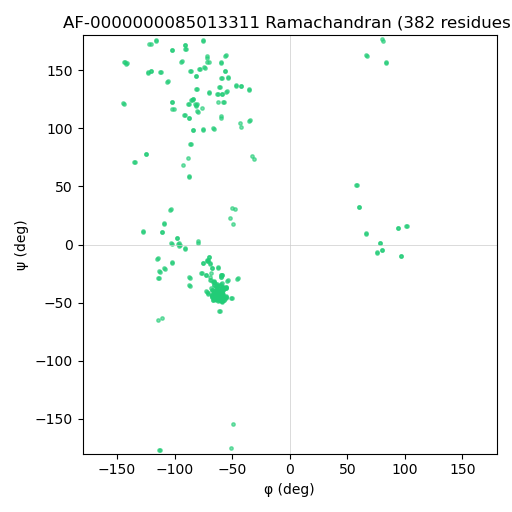72 25.234 15.703 1 97.44 75 HIS B C 1
ATOM 2065 O O . HIS B 1 75 ? -0.474 24.375 16.578 1 97.44 75 HIS B O 1
ATOM 2071 N N . GLY B 1 76 ? -1.536 25.875 15.367 1 96.56 76 GLY B N 1
ATOM 2072 C CA . GLY B 1 76 ? -2.834 25.656 15.984 1 96.56 76 GLY B CA 1
ATOM 2073 C C . GLY B 1 76 ? -3.512 24.375 15.531 1 96.56 76 GLY B C 1
ATOM 2074 O O . GLY B 1 76 ? -3.002 23.688 14.648 1 96.56 76 GLY B O 1
ATOM 2075 N N . PRO B 1 77 ? -4.641 24.047 16.078 1 96.56 77 PRO B N 1
ATOM 2076 C CA . PRO B 1 77 ? -5.301 22.75 15.883 1 96.56 77 PRO B CA 1
ATOM 2077 C C . PRO B 1 77 ? -5.727 22.531 14.43 1 96.56 77 PRO B C 1
ATOM 2079 O O . PRO B 1 77 ? -5.707 21.406 13.945 1 96.56 77 PRO B O 1
ATOM 2082 N N . ALA B 1 78 ? -6.113 23.609 13.781 1 96.56 78 ALA B N 1
ATOM 2083 C CA . ALA B 1 78 ? -6.566 23.453 12.398 1 96.56 78 ALA B CA 1
ATOM 2084 C C . ALA B 1 78 ? -5.422 23 11.5 1 96.56 78 ALA B C 1
ATOM 2086 O O . ALA B 1 78 ? -5.609 22.141 10.633 1 96.56 78 ALA B O 1
ATOM 2087 N N . VAL B 1 79 ? -4.242 23.609 11.672 1 98.38 79 VAL B N 1
ATOM 2088 C CA . VAL B 1 79 ? -3.07 23.25 10.883 1 98.38 79 VAL B CA 1
ATOM 2089 C C . VAL B 1 79 ? -2.617 21.844 11.266 1 98.38 79 VAL B C 1
ATOM 2091 O O . VAL B 1 79 ? -2.246 21.047 10.398 1 98.38 79 VAL B O 1
ATOM 2094 N N . VAL B 1 80 ? -2.707 21.5 12.555 1 98.25 80 VAL B N 1
ATOM 2095 C CA . VAL B 1 80 ? -2.328 20.188 13.039 1 98.25 80 VAL B CA 1
ATOM 2096 C C . VAL B 1 80 ? -3.275 19.125 12.469 1 98.25 80 VAL B C 1
ATOM 2098 O O . VAL B 1 80 ? -2.84 18.062 12.047 1 98.25 80 VAL B O 1
ATOM 2101 N N . LEU B 1 81 ? -4.559 19.484 12.414 1 98.75 81 LEU B N 1
ATOM 2102 C CA . LEU B 1 81 ? -5.539 18.578 11.836 1 98.75 81 LEU B CA 1
ATOM 2103 C C . LEU B 1 81 ? -5.242 18.328 10.359 1 98.75 81 LEU B C 1
ATOM 2105 O O . LEU B 1 81 ? -5.305 17.203 9.883 1 98.75 81 LEU B O 1
ATOM 2109 N N . GLN B 1 82 ? -4.965 19.406 9.617 1 98.75 82 GLN B N 1
ATOM 2110 C CA . GLN B 1 82 ? -4.617 19.25 8.203 1 98.75 82 GLN B CA 1
ATOM 2111 C C . GLN B 1 82 ? -3.393 18.359 8.039 1 98.75 82 GLN B C 1
ATOM 2113 O O . GLN B 1 82 ? -3.346 17.516 7.129 1 98.75 82 GLN B O 1
ATOM 2118 N N . GLY B 1 83 ? -2.398 18.531 8.953 1 98.56 83 GLY B N 1
ATOM 2119 C CA . GLY B 1 83 ? -1.218 17.688 8.93 1 98.56 83 GLY B CA 1
ATOM 2120 C C . GLY B 1 83 ? -1.528 16.219 9.195 1 98.56 83 GLY B C 1
ATOM 2121 O O . GLY B 1 83 ? -1.01 15.336 8.516 1 98.56 83 GLY B O 1
ATOM 2122 N N . LEU B 1 84 ? -2.389 15.961 10.164 1 98.56 84 LEU B N 1
ATOM 2123 C CA . LEU B 1 84 ? -2.783 14.594 10.492 1 98.56 84 LEU B CA 1
ATOM 2124 C C . LEU B 1 84 ? -3.445 13.922 9.297 1 98.56 84 LEU B C 1
ATOM 2126 O O . LEU B 1 84 ? -3.236 12.727 9.055 1 98.56 84 LEU B O 1
ATOM 2130 N N . LEU B 1 85 ? -4.199 14.703 8.508 1 98.88 85 LEU B N 1
ATOM 2131 C CA . LEU B 1 85 ? -5.059 14.141 7.473 1 98.88 85 LEU B CA 1
ATOM 2132 C C . LEU B 1 85 ? -4.43 14.312 6.098 1 98.88 85 LEU B C 1
ATOM 2134 O O . LEU B 1 85 ? -4.996 13.867 5.094 1 98.88 85 LEU B O 1
ATOM 2138 N N . HIS B 1 86 ? -3.201 14.914 5.977 1 98.81 86 HIS B N 1
ATOM 2139 C CA . HIS B 1 86 ? -2.66 15.336 4.691 1 98.81 86 HIS B CA 1
ATOM 2140 C C . HIS B 1 86 ? -2.52 14.156 3.736 1 98.81 86 HIS B C 1
ATOM 2142 O O . HIS B 1 86 ? -2.621 14.32 2.52 1 98.81 86 HIS B O 1
ATOM 2148 N N . ASP B 1 87 ? -2.363 12.953 4.309 1 98.69 87 ASP B N 1
ATOM 2149 C CA . ASP B 1 87 ? -2.219 11.758 3.488 1 98.69 87 ASP B CA 1
ATOM 2150 C C . ASP B 1 87 ? -3.461 10.875 3.584 1 98.69 87 ASP B C 1
ATOM 2152 O O . ASP B 1 87 ? -3.42 9.688 3.232 1 98.69 87 ASP B O 1
ATOM 2156 N N . ALA B 1 88 ? -4.586 11.43 4.051 1 98.88 88 ALA B N 1
ATOM 2157 C CA . ALA B 1 88 ? -5.801 10.641 4.25 1 98.88 88 ALA B CA 1
ATOM 2158 C C . ALA B 1 88 ? -6.27 10.016 2.939 1 98.88 88 ALA B C 1
ATOM 2160 O O . ALA B 1 88 ? -6.91 8.961 2.943 1 98.88 88 ALA B O 1
ATOM 2161 N N . THR B 1 89 ? -5.953 10.656 1.79 1 98.88 89 T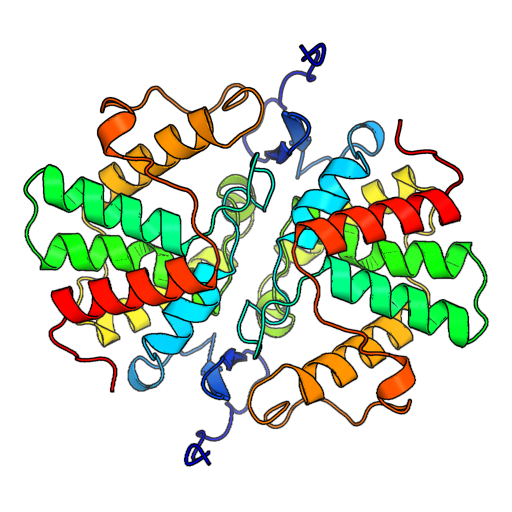HR B N 1
ATOM 2162 C CA . THR B 1 89 ? -6.379 10.148 0.491 1 98.88 89 THR B CA 1
ATOM 2163 C C . THR B 1 89 ? -5.852 8.734 0.263 1 98.88 89 THR B C 1
ATOM 2165 O O . THR B 1 89 ? -6.477 7.941 -0.44 1 98.88 89 THR B O 1
ATOM 2168 N N . GLU B 1 90 ? -4.742 8.375 0.889 1 98.81 90 GLU B N 1
ATOM 2169 C CA . GLU B 1 90 ? -4.082 7.094 0.655 1 98.81 90 GLU B CA 1
ATOM 2170 C C . GLU B 1 90 ? -4.891 5.941 1.241 1 98.81 90 GLU B C 1
ATOM 2172 O O . GLU B 1 90 ? -4.664 4.781 0.896 1 98.81 90 GLU B O 1
ATOM 2177 N N . ALA B 1 91 ? -5.848 6.27 2.088 1 98.88 91 ALA B N 1
ATOM 2178 C CA . ALA B 1 91 ? -6.793 5.254 2.543 1 98.88 91 ALA B CA 1
ATOM 2179 C C . ALA B 1 91 ? -7.691 4.789 1.399 1 98.88 91 ALA B C 1
ATOM 2181 O O . ALA B 1 91 ? -8.297 3.717 1.475 1 98.88 91 ALA B O 1
ATOM 2182 N N . PHE B 1 92 ? -7.781 5.598 0.378 1 98.75 92 PHE B N 1
ATOM 2183 C CA . PHE B 1 92 ? -8.734 5.34 -0.693 1 98.75 92 PHE B CA 1
ATOM 2184 C C . PHE B 1 92 ? -8.016 5.008 -1.994 1 98.75 92 PHE B C 1
ATOM 2186 O O . PHE B 1 92 ? -8.539 4.27 -2.83 1 98.75 92 PHE B O 1
ATOM 2193 N N . VAL B 1 93 ? -6.781 5.562 -2.152 1 98.75 93 VAL B N 1
ATOM 2194 C CA . VAL B 1 93 ? -6.094 5.398 -3.426 1 98.75 93 VAL B CA 1
ATOM 2195 C C . VAL B 1 93 ? -4.691 4.84 -3.186 1 98.75 93 VAL B C 1
ATOM 2197 O O . VAL B 1 93 ? -3.869 4.793 -4.105 1 98.75 93 VAL B O 1
ATOM 2200 N N . VAL B 1 94 ? -4.371 4.391 -1.992 1 98.62 94 VAL B N 1
ATOM 2201 C CA . VAL B 1 94 ? -3.154 3.715 -1.557 1 98.62 94 VAL B CA 1
ATOM 2202 C C . VAL B 1 94 ? -1.975 4.684 -1.621 1 98.62 94 VAL B C 1
ATOM 2204 O O . VAL B 1 94 ? -2.08 5.762 -2.209 1 98.62 94 VAL B O 1
ATOM 2207 N N . ASP B 1 95 ? -0.892 4.359 -0.945 1 98.31 95 ASP B N 1
ATOM 2208 C CA . ASP B 1 95 ? 0.337 5.148 -0.906 1 98.31 95 ASP B CA 1
ATOM 2209 C C . ASP B 1 95 ? 1.261 4.781 -2.064 1 98.31 95 ASP B C 1
ATOM 2211 O O . ASP B 1 95 ? 1.838 3.691 -2.086 1 98.31 95 ASP B O 1
ATOM 2215 N N . VAL B 1 96 ? 1.387 5.637 -2.982 1 98 96 VAL B N 1
ATOM 2216 C CA . VAL B 1 96 ? 2.285 5.48 -4.121 1 98 96 VAL B CA 1
ATOM 2217 C C . VAL B 1 96 ? 3.541 6.324 -3.908 1 98 96 VAL B C 1
ATOM 2219 O O . VAL B 1 96 ? 3.453 7.535 -3.688 1 98 96 VAL B O 1
ATOM 2222 N N . PRO B 1 97 ? 4.703 5.633 -3.941 1 97.06 97 PRO B N 1
ATOM 2223 C CA . PRO B 1 97 ? 5.934 6.395 -3.729 1 97.06 97 PRO B CA 1
ATOM 2224 C C . PRO B 1 97 ? 6.09 7.547 -4.719 1 97.06 97 PRO B C 1
ATOM 2226 O O . PRO B 1 97 ? 5.707 7.422 -5.883 1 97.06 97 PRO B O 1
ATOM 2229 N N . ARG B 1 98 ? 6.73 8.602 -4.285 1 95.88 98 ARG B N 1
ATOM 2230 C CA . ARG B 1 98 ? 6.84 9.867 -5.008 1 95.88 98 ARG B CA 1
ATOM 2231 C C . ARG B 1 98 ? 7.43 9.648 -6.398 1 95.88 98 ARG B C 1
ATOM 2233 O O . ARG B 1 98 ? 6.906 10.164 -7.387 1 95.88 98 ARG B O 1
ATOM 2240 N N . PRO B 1 99 ? 8.516 8.867 -6.625 1 97.12 99 PRO B N 1
ATOM 2241 C CA . PRO B 1 99 ? 9.055 8.695 -7.977 1 97.12 99 PRO B CA 1
ATOM 2242 C C . PRO B 1 99 ? 8.086 7.996 -8.922 1 97.12 99 PRO B C 1
ATOM 2244 O O . PRO B 1 99 ? 8.07 8.281 -10.125 1 97.12 99 PRO B O 1
ATOM 2247 N N . LEU B 1 100 ? 7.34 7.043 -8.383 1 98.12 100 LEU B N 1
ATOM 2248 C CA . LEU B 1 100 ? 6.328 6.375 -9.195 1 98.12 100 LEU B CA 1
ATOM 2249 C C . LEU B 1 100 ? 5.156 7.305 -9.484 1 98.12 100 LEU B C 1
ATOM 2251 O O . LEU B 1 100 ? 4.652 7.352 -10.609 1 98.12 100 LEU B O 1
ATOM 2255 N N . LYS B 1 101 ? 4.762 8.016 -8.453 1 97.62 101 LYS B N 1
ATOM 2256 C CA . LYS B 1 101 ? 3.654 8.953 -8.594 1 97.62 101 LYS B CA 1
ATOM 2257 C C . LYS B 1 101 ? 3.918 9.945 -9.719 1 97.62 101 LYS B C 1
ATOM 2259 O O . LYS B 1 101 ? 2.996 10.336 -10.445 1 97.62 101 LYS B O 1
ATOM 2264 N N . ALA B 1 102 ? 5.137 10.367 -9.859 1 97.25 102 ALA B N 1
ATOM 2265 C CA . ALA B 1 102 ? 5.535 11.336 -10.883 1 97.25 102 ALA B CA 1
ATOM 2266 C C . ALA B 1 102 ? 5.293 10.789 -12.281 1 97.25 102 ALA B C 1
ATOM 2268 O O . ALA B 1 102 ? 5.18 11.547 -13.242 1 97.25 102 ALA B O 1
ATOM 2269 N N . LEU B 1 103 ? 5.16 9.508 -12.438 1 97.62 103 LEU B N 1
ATOM 2270 C CA . LEU B 1 103 ? 4.965 8.859 -13.727 1 97.62 103 LEU B CA 1
ATOM 2271 C C . LEU B 1 103 ? 3.482 8.602 -13.992 1 97.62 103 LEU B C 1
ATOM 2273 O O . LEU B 1 103 ? 3.113 8.086 -15.047 1 97.62 103 LEU B O 1
ATOM 2277 N N . LEU B 1 104 ? 2.619 8.984 -13.008 1 98.19 104 LEU B N 1
ATOM 2278 C CA . LEU B 1 104 ? 1.2 8.656 -13.086 1 98.19 104 LEU B CA 1
ATOM 2279 C C . LEU B 1 104 ? 0.341 9.906 -12.977 1 98.19 104 LEU B C 1
ATOM 2281 O O . LEU B 1 104 ? -0.311 10.133 -11.953 1 98.19 104 LEU B O 1
ATOM 2285 N N . PRO B 1 105 ? 0.186 10.711 -14.008 1 97 105 PRO B N 1
ATOM 2286 C CA . PRO B 1 105 ? -0.577 11.961 -13.922 1 97 105 PRO B CA 1
ATOM 2287 C C . PRO B 1 105 ? -2.041 11.734 -13.555 1 97 105 PRO B C 1
ATOM 2289 O O . PRO B 1 105 ? -2.629 12.531 -12.82 1 97 105 PRO B O 1
ATOM 2292 N N . GLU B 1 106 ? -2.658 10.664 -14.078 1 97.5 106 GLU B N 1
ATOM 2293 C CA . GLU B 1 106 ? -4.055 10.391 -13.75 1 97.5 106 GLU B CA 1
ATOM 2294 C C . GLU B 1 106 ? -4.234 10.117 -12.266 1 97.5 106 GLU B C 1
ATOM 2296 O O . GLU B 1 106 ? -5.262 10.469 -11.68 1 97.5 106 GLU B O 1
ATOM 2301 N N . TYR B 1 107 ? -3.254 9.469 -11.664 1 98.25 107 TYR B N 1
ATOM 2302 C CA . TYR B 1 107 ? -3.307 9.227 -10.227 1 98.25 107 TYR B CA 1
ATOM 2303 C C . TYR B 1 107 ? -3.4 10.539 -9.461 1 98.25 107 TYR B C 1
ATOM 2305 O O . TYR B 1 107 ? -4.176 10.656 -8.508 1 98.25 107 TYR B O 1
ATOM 2313 N N . ARG B 1 108 ? -2.648 11.508 -9.859 1 97.06 108 ARG B N 1
ATOM 2314 C CA . ARG B 1 108 ? -2.648 12.805 -9.188 1 97.06 108 ARG B CA 1
ATOM 2315 C C . ARG B 1 108 ? -4.016 13.469 -9.281 1 97.06 108 ARG B C 1
ATOM 2317 O O . ARG B 1 108 ? -4.477 14.094 -8.32 1 97.06 108 ARG B O 1
ATOM 2324 N N . VAL B 1 109 ? -4.598 13.336 -10.398 1 97.81 109 VAL B N 1
ATOM 2325 C CA . VAL B 1 109 ? -5.918 13.914 -10.609 1 97.81 109 VAL B CA 1
ATOM 2326 C C . VAL B 1 109 ? -6.934 13.266 -9.68 1 97.81 109 VAL B C 1
ATOM 2328 O O . VAL B 1 109 ? -7.727 13.953 -9.031 1 97.81 109 VAL B O 1
ATOM 2331 N N . ILE B 1 110 ? -6.902 11.938 -9.617 1 98.44 110 ILE B N 1
ATOM 2332 C CA . ILE B 1 110 ? -7.832 11.195 -8.773 1 98.44 110 ILE B CA 1
ATOM 2333 C C . ILE B 1 110 ? -7.566 11.523 -7.309 1 98.44 110 ILE B C 1
ATOM 2335 O O . ILE B 1 110 ? -8.5 11.758 -6.535 1 98.44 110 ILE B O 1
ATOM 2339 N N . GLU B 1 111 ? -6.27 11.555 -6.941 1 98.38 111 GLU B N 1
ATOM 2340 C CA . GLU B 1 111 ? -5.887 11.875 -5.57 1 98.38 111 GLU B CA 1
ATOM 2341 C C . GLU B 1 111 ? -6.391 13.258 -5.164 1 98.38 111 GLU B C 1
ATOM 2343 O O . GLU B 1 111 ? -6.867 13.445 -4.043 1 98.38 111 GLU B O 1
ATOM 2348 N N . ASP B 1 112 ? -6.289 14.242 -6.035 1 97.94 112 ASP B N 1
ATOM 2349 C CA . ASP B 1 112 ? -6.762 15.594 -5.758 1 97.94 112 ASP B CA 1
ATOM 2350 C C . ASP B 1 112 ? -8.273 15.617 -5.547 1 97.94 112 ASP B C 1
ATOM 2352 O O . ASP B 1 112 ? -8.773 16.328 -4.672 1 97.94 112 ASP B O 1
ATOM 2356 N N . ARG B 1 113 ? -8.961 14.859 -6.383 1 98.19 113 ARG B N 1
ATOM 2357 C CA . ARG B 1 113 ? -10.406 14.758 -6.238 1 98.19 113 ARG B CA 1
ATOM 2358 C C . ARG B 1 113 ? -10.773 14.164 -4.883 1 98.19 113 ARG B C 1
ATOM 2360 O O . ARG B 1 113 ? -11.688 14.648 -4.215 1 98.19 113 ARG B O 1
ATOM 2367 N N . VAL B 1 114 ? -10.117 13.141 -4.504 1 98.75 114 VAL B N 1
ATOM 2368 C CA . VAL B 1 114 ? -10.359 12.492 -3.217 1 98.75 114 VAL B CA 1
ATOM 2369 C C . VAL B 1 114 ? -10.008 13.453 -2.082 1 98.75 114 VAL B C 1
ATOM 2371 O O . VAL B 1 114 ? -10.734 13.539 -1.089 1 98.75 114 VAL B O 1
ATOM 2374 N N . TRP B 1 115 ? -8.898 14.219 -2.232 1 98.75 115 TRP B N 1
ATOM 2375 C CA . TRP B 1 115 ? -8.508 15.172 -1.195 1 98.75 115 TRP B CA 1
ATOM 2376 C C . TRP B 1 115 ? -9.594 16.219 -0.988 1 98.75 115 TRP B C 1
ATOM 2378 O O . TRP B 1 115 ? -9.914 16.578 0.149 1 98.75 115 TRP B O 1
ATOM 2388 N N . ARG B 1 116 ? -10.133 16.719 -2.027 1 98.62 116 ARG B N 1
ATOM 2389 C CA . ARG B 1 116 ? -11.18 17.734 -1.9 1 98.62 116 ARG B CA 1
ATOM 2390 C C . ARG B 1 116 ? -12.359 17.203 -1.084 1 98.62 116 ARG B C 1
ATOM 2392 O O . ARG B 1 116 ? -12.945 17.938 -0.288 1 98.62 116 ARG B O 1
ATOM 2399 N N . ALA B 1 117 ? -12.688 15.945 -1.314 1 98.81 117 ALA B N 1
ATOM 2400 C CA . ALA B 1 117 ? -13.75 15.336 -0.529 1 98.81 117 ALA B CA 1
ATOM 2401 C C . ALA B 1 117 ? -13.352 15.211 0.938 1 98.81 117 ALA B C 1
ATOM 2403 O O . ALA B 1 117 ? -14.156 15.477 1.833 1 98.81 117 ALA B O 1
ATOM 2404 N N . VAL B 1 118 ? -12.07 14.797 1.196 1 98.75 118 VAL B N 1
ATOM 2405 C CA . VAL B 1 118 ? -11.57 14.68 2.564 1 98.75 118 VAL B CA 1
ATOM 2406 C C . VAL B 1 118 ? -11.594 16.047 3.242 1 98.75 118 VAL B C 1
ATOM 2408 O O . VAL B 1 118 ? -12.078 16.188 4.367 1 98.75 118 VAL B O 1
ATOM 2411 N N . ALA B 1 119 ? -11.055 17.031 2.516 1 98.56 119 ALA B N 1
ATOM 2412 C CA . ALA B 1 119 ? -11.016 18.391 3.051 1 98.56 119 ALA B CA 1
ATOM 2413 C C . ALA B 1 119 ? -12.414 18.891 3.387 1 98.56 119 ALA B C 1
ATOM 2415 O O . ALA B 1 119 ? -12.633 19.484 4.441 1 98.56 119 ALA B O 1
ATOM 2416 N N . ALA B 1 120 ? -13.352 18.625 2.512 1 98.56 120 ALA B N 1
ATOM 2417 C CA . ALA B 1 120 ? -14.742 19.016 2.748 1 98.56 120 ALA B CA 1
ATOM 2418 C C . ALA B 1 120 ? -15.312 18.297 3.967 1 98.56 120 ALA B C 1
ATOM 2420 O O . ALA B 1 120 ? -15.969 18.906 4.805 1 98.56 120 ALA B O 1
ATOM 2421 N N . ARG B 1 121 ? -15.07 17.031 4.109 1 98.25 121 ARG B N 1
ATOM 2422 C CA . ARG B 1 121 ? -15.586 16.219 5.203 1 98.25 121 ARG B CA 1
ATOM 2423 C C . ARG B 1 121 ? -15.148 16.781 6.555 1 98.25 121 ARG B C 1
ATOM 2425 O O . ARG B 1 121 ? -15.891 16.703 7.531 1 98.25 121 ARG B O 1
ATOM 2432 N N . PHE B 1 122 ? -13.93 17.297 6.602 1 98.06 122 PHE B N 1
ATOM 2433 C CA . PHE B 1 122 ? -13.367 17.688 7.891 1 98.06 122 PHE B CA 1
ATOM 2434 C C . PHE B 1 122 ? -13.234 19.203 7.984 1 98.06 122 PHE B C 1
ATOM 2436 O O . PHE B 1 122 ? -12.531 19.719 8.852 1 98.06 122 PHE B O 1
ATOM 2443 N N . ASP B 1 123 ? -13.859 19.938 6.988 1 97.19 123 ASP B N 1
ATOM 2444 C CA . ASP B 1 123 ? -13.898 21.391 6.969 1 97.19 123 ASP B CA 1
ATOM 2445 C C . ASP B 1 123 ? -12.492 21.984 6.98 1 97.19 123 ASP B C 1
ATOM 2447 O O . ASP B 1 123 ? -12.156 22.797 7.832 1 97.19 123 ASP B O 1
ATOM 2451 N N . LEU B 1 124 ? -11.672 21.5 6.055 1 97.81 124 LEU B N 1
ATOM 2452 C CA . LEU B 1 124 ? -10.305 21.953 5.871 1 97.81 124 LEU B CA 1
ATOM 2453 C C . LEU B 1 124 ? -10.148 22.688 4.543 1 97.81 124 LEU B C 1
ATOM 2455 O O . LEU B 1 124 ? -10.883 22.422 3.59 1 97.81 124 LEU B O 1
ATOM 2459 N N . PRO B 1 125 ? -9.211 23.688 4.566 1 96.62 125 PRO B N 1
ATOM 2460 C CA . PRO B 1 125 ? -8.883 24.219 3.246 1 96.62 125 PRO B CA 1
ATOM 2461 C C . PRO B 1 125 ? -8.344 23.172 2.287 1 96.62 125 PRO B C 1
ATOM 2463 O O . PRO B 1 125 ? -7.605 22.266 2.703 1 96.62 125 PRO B O 1
ATOM 2466 N N . ALA B 1 126 ? -8.688 23.281 1.034 1 95.44 126 ALA B N 1
ATOM 2467 C CA . ALA B 1 126 ? -8.234 22.328 0.023 1 95.44 126 ALA B CA 1
ATOM 2468 C C . ALA B 1 126 ? -6.734 22.469 -0.221 1 95.44 126 ALA B C 1
ATOM 2470 O O . ALA B 1 126 ? -6.055 21.484 -0.535 1 95.44 126 ALA B O 1
ATOM 2471 N N . GLU B 1 127 ? -6.281 23.656 -0.044 1 96.56 127 GLU B N 1
ATOM 2472 C CA . GLU B 1 127 ? -4.852 23.875 -0.235 1 96.56 127 GLU B CA 1
ATOM 2473 C C . GLU B 1 127 ? -4.066 23.531 1.027 1 96.56 127 GLU B C 1
ATOM 2475 O O . GLU B 1 127 ? -4.395 24.016 2.117 1 96.56 127 GLU B O 1
ATOM 2480 N N . LEU B 1 128 ? -3.1 22.672 0.868 1 96.12 128 LEU B N 1
ATOM 2481 C CA . LEU B 1 128 ? -2.227 22.359 1.993 1 96.12 128 LEU B CA 1
ATOM 2482 C C . LEU B 1 128 ? -1.328 23.547 2.334 1 96.12 128 LEU B C 1
ATOM 2484 O O . LEU B 1 128 ? -0.683 24.109 1.449 1 96.12 128 LEU B O 1
ATOM 2488 N N . GLY B 1 129 ? -1.268 23.938 3.57 1 97 129 GLY B N 1
ATOM 2489 C CA . GLY B 1 129 ? -0.445 25.047 4.012 1 97 129 GLY B CA 1
ATOM 2490 C C . GLY B 1 129 ? 1.041 24.734 3.969 1 97 129 GLY B C 1
ATOM 2491 O O . GLY B 1 129 ? 1.444 23.578 3.986 1 97 129 GLY B O 1
ATOM 2492 N N . PRO B 1 130 ? 1.859 25.812 3.885 1 97.81 130 PRO B N 1
ATOM 2493 C CA . PRO B 1 130 ? 3.311 25.625 3.824 1 97.81 130 PRO B CA 1
ATOM 2494 C C . PRO B 1 130 ? 3.863 24.891 5.047 1 97.81 130 PRO B C 1
ATOM 2496 O O . PRO B 1 130 ? 4.84 24.141 4.938 1 97.81 130 PRO B O 1
ATOM 2499 N N . ALA B 1 131 ? 3.25 25.141 6.164 1 98.12 131 ALA B N 1
ATOM 2500 C CA . ALA B 1 131 ? 3.699 24.469 7.387 1 98.12 131 ALA B CA 1
ATOM 2501 C C . ALA B 1 131 ? 3.512 22.953 7.285 1 98.12 131 ALA B C 1
ATOM 2503 O O . ALA B 1 131 ? 4.355 22.188 7.75 1 98.12 131 ALA B O 1
ATOM 2504 N N . VAL B 1 132 ? 2.379 22.547 6.773 1 98.5 132 VAL B N 1
ATOM 2505 C CA . VAL B 1 132 ? 2.098 21.125 6.609 1 98.5 132 VAL B CA 1
ATOM 2506 C C . VAL B 1 132 ? 3.098 20.5 5.637 1 98.5 132 VAL B C 1
ATOM 2508 O O . VAL B 1 132 ? 3.617 19.406 5.879 1 98.5 132 VAL B O 1
ATOM 2511 N N . LYS B 1 133 ? 3.406 21.219 4.551 1 98.06 133 LYS B N 1
ATOM 2512 C CA . LYS B 1 133 ? 4.383 20.734 3.58 1 98.06 133 LYS B CA 1
ATOM 2513 C C . LYS B 1 133 ? 5.762 20.578 4.215 1 98.06 133 LYS B C 1
ATOM 2515 O O . LYS B 1 133 ? 6.461 19.594 3.965 1 98.06 133 LYS B O 1
ATOM 2520 N N . TRP B 1 134 ? 6.117 21.562 4.953 1 96.75 134 TRP B N 1
ATOM 2521 C CA . TRP B 1 134 ? 7.391 21.484 5.664 1 96.75 134 TRP B CA 1
ATOM 2522 C C . TRP B 1 134 ? 7.422 20.281 6.598 1 96.75 134 TRP B C 1
ATOM 2524 O O . TRP B 1 134 ? 8.383 19.5 6.586 1 96.75 134 TRP B O 1
ATOM 2534 N N . ALA B 1 135 ? 6.387 20.078 7.445 1 96.19 135 ALA B N 1
ATOM 2535 C CA . ALA B 1 135 ? 6.344 19 8.43 1 96.19 135 ALA B CA 1
ATOM 2536 C C . ALA B 1 135 ? 6.387 17.625 7.746 1 96.19 135 ALA B C 1
ATOM 2538 O O . ALA B 1 135 ? 7.027 16.703 8.242 1 96.19 135 ALA B O 1
ATOM 2539 N N . ASP B 1 136 ? 5.648 17.578 6.637 1 96.69 136 ASP B N 1
ATOM 2540 C CA . ASP B 1 136 ? 5.664 16.344 5.852 1 96.69 136 ASP B CA 1
ATOM 2541 C C . ASP B 1 136 ? 7.078 16.016 5.375 1 96.69 136 ASP B C 1
ATOM 2543 O O . ASP B 1 136 ? 7.535 14.875 5.508 1 96.69 136 ASP B O 1
ATOM 2547 N N . GLU B 1 137 ? 7.785 16.969 4.879 1 95.81 137 GLU B N 1
ATOM 2548 C CA . GLU B 1 137 ? 9.148 16.781 4.391 1 95.81 137 GLU B CA 1
ATOM 2549 C C . GLU B 1 137 ? 10.109 16.469 5.531 1 95.81 137 GLU B C 1
ATOM 2551 O O . GLU B 1 137 ? 10.969 15.594 5.406 1 95.81 137 GLU B O 1
ATOM 2556 N N . GLU B 1 138 ? 9.961 17.203 6.605 1 93.62 138 GLU B N 1
ATOM 2557 C CA . GLU B 1 138 ? 10.797 16.969 7.777 1 93.62 138 GLU B CA 1
ATOM 2558 C C . GLU B 1 138 ? 10.633 15.547 8.297 1 93.62 138 GLU B C 1
ATOM 2560 O O . GLU B 1 138 ? 11.617 14.875 8.609 1 93.62 138 GLU B O 1
ATOM 2565 N N . ALA B 1 139 ? 9.375 15.109 8.398 1 94.31 139 ALA B N 1
ATOM 2566 C CA . ALA B 1 139 ? 9.109 13.742 8.828 1 94.31 139 ALA B CA 1
ATOM 2567 C C . ALA B 1 139 ? 9.734 12.734 7.871 1 94.31 139 ALA B C 1
ATOM 2569 O O . ALA B 1 139 ? 10.359 11.766 8.305 1 94.31 139 ALA B O 1
ATOM 2570 N N . LEU B 1 140 ? 9.547 12.977 6.566 1 94.88 140 LEU B N 1
ATOM 2571 C CA . LEU B 1 140 ? 10.102 12.102 5.539 1 94.88 140 LEU B CA 1
ATOM 2572 C C . LEU B 1 140 ? 11.609 11.961 5.715 1 94.88 140 LEU B C 1
ATOM 2574 O O . LEU B 1 140 ? 12.148 10.852 5.621 1 94.88 140 LEU B O 1
ATOM 2578 N N . LEU B 1 141 ? 12.281 13.008 5.941 1 93.19 141 LEU B N 1
ATOM 2579 C CA . LEU B 1 141 ? 13.734 12.984 6.066 1 93.19 141 LEU B CA 1
ATOM 2580 C C . LEU B 1 141 ? 14.164 12.195 7.297 1 93.19 141 LEU B C 1
ATOM 2582 O O . LEU B 1 141 ? 15.078 11.375 7.227 1 93.19 141 LEU B O 1
ATOM 2586 N N . HIS B 1 142 ? 13.5 12.445 8.414 1 92.19 142 HIS B N 1
ATOM 2587 C CA . HIS B 1 142 ? 13.805 11.68 9.617 1 92.19 142 HIS B CA 1
ATOM 2588 C C . HIS B 1 142 ? 13.57 10.188 9.383 1 92.19 142 HIS B C 1
ATOM 2590 O O . HIS B 1 142 ? 14.406 9.359 9.758 1 92.19 142 HIS B O 1
ATOM 2596 N N . GLU B 1 143 ? 12.453 9.875 8.789 1 93.56 143 GLU B N 1
ATOM 2597 C CA . GLU B 1 143 ? 12.102 8.484 8.516 1 93.56 143 GLU B CA 1
ATOM 2598 C C . GLU B 1 143 ? 13.117 7.832 7.582 1 93.56 143 GLU B C 1
ATOM 2600 O O . GLU B 1 143 ? 13.539 6.699 7.82 1 93.56 143 GLU B O 1
ATOM 2605 N N . ALA B 1 144 ? 13.492 8.547 6.555 1 93 144 ALA B N 1
ATOM 2606 C CA . ALA B 1 144 ? 14.461 8.008 5.598 1 93 144 ALA B CA 1
ATOM 2607 C C . ALA B 1 144 ? 15.789 7.691 6.285 1 93 144 ALA B C 1
ATOM 2609 O O . ALA B 1 144 ? 16.359 6.625 6.062 1 93 144 ALA B O 1
ATOM 2610 N N . HIS B 1 145 ? 16.25 8.539 7.152 1 91.38 145 HIS B N 1
ATOM 2611 C CA . HIS B 1 145 ? 17.547 8.383 7.805 1 91.38 145 HIS B CA 1
ATOM 2612 C C . HIS B 1 145 ? 17.516 7.262 8.836 1 91.38 145 HIS B C 1
ATOM 2614 O O . HIS B 1 145 ? 18.516 6.578 9.047 1 91.38 145 HIS B O 1
ATOM 2620 N N . HIS B 1 146 ? 16.328 7.008 9.367 1 90.62 146 HIS B N 1
ATOM 2621 C CA . HIS B 1 146 ? 16.297 6.094 10.5 1 90.62 146 HIS B CA 1
ATOM 2622 C C . HIS B 1 146 ? 15.672 4.758 10.109 1 90.62 146 HIS B C 1
ATOM 2624 O O . HIS B 1 146 ? 15.859 3.752 10.797 1 90.62 146 HIS B O 1
ATOM 2630 N N . LEU B 1 147 ? 14.906 4.762 9.023 1 92.44 147 LEU B N 1
ATOM 2631 C CA . LEU B 1 147 ? 14.125 3.557 8.75 1 92.44 147 LEU B CA 1
ATOM 2632 C C . LEU B 1 147 ? 14.617 2.861 7.488 1 92.44 147 LEU B C 1
ATOM 2634 O O . LEU B 1 147 ? 14.297 1.693 7.254 1 92.44 147 LEU B O 1
ATOM 2638 N N . LEU B 1 148 ? 15.25 3.549 6.613 1 93.75 148 LEU B N 1
ATOM 2639 C CA . LEU B 1 148 ? 15.812 2.887 5.441 1 93.75 148 LEU B CA 1
ATOM 2640 C C . LEU B 1 148 ? 17.141 2.23 5.777 1 93.75 148 LEU B C 1
ATOM 2642 O O . LEU B 1 148 ? 18 2.842 6.426 1 93.75 148 LEU B O 1
ATOM 2646 N N . PRO B 1 149 ? 17.281 1.006 5.332 1 93.25 149 PRO B N 1
ATOM 2647 C CA . PRO B 1 149 ? 18.594 0.388 5.57 1 93.25 149 PRO B CA 1
ATOM 2648 C C . PRO B 1 149 ? 19.75 1.189 4.965 1 93.25 149 PRO B C 1
ATOM 2650 O O . PRO B 1 149 ? 19.75 1.447 3.76 1 93.25 149 PRO B O 1
ATOM 2653 N N . GLY B 1 150 ? 20.703 1.593 5.781 1 91.12 150 GLY B N 1
ATOM 2654 C CA . GLY B 1 150 ? 21.844 2.369 5.328 1 91.12 150 GLY B CA 1
ATOM 2655 C C . GLY B 1 150 ? 21.516 3.834 5.109 1 91.12 150 GLY B C 1
ATOM 2656 O O . GLY B 1 150 ? 22.375 4.609 4.688 1 91.12 150 GLY B O 1
ATOM 2657 N N . GLY B 1 151 ? 20.25 4.25 5.367 1 92.06 151 GLY B N 1
ATOM 2658 C CA . GLY B 1 151 ? 19.844 5.625 5.125 1 92.06 151 GLY B CA 1
ATOM 2659 C C . GLY B 1 151 ? 19.5 5.902 3.674 1 92.06 151 GLY B C 1
ATOM 2660 O O . GLY B 1 151 ? 19.578 5.004 2.83 1 92.06 151 GLY B O 1
ATOM 2661 N N . PRO B 1 152 ? 19.031 7.102 3.363 1 92.19 152 PRO B N 1
ATOM 2662 C CA . PRO B 1 152 ? 18.719 7.441 1.976 1 92.19 152 PRO B CA 1
ATOM 2663 C C . PRO B 1 152 ? 19.938 7.406 1.059 1 92.19 152 PRO B C 1
ATOM 2665 O O . PRO B 1 152 ? 20.984 7.965 1.396 1 92.19 152 PRO B O 1
ATOM 2668 N N . ASN B 1 153 ? 19.781 6.699 -0.043 1 89.38 153 ASN B N 1
ATOM 2669 C CA . ASN B 1 153 ? 20.859 6.508 -1.007 1 89.38 153 ASN B CA 1
ATOM 2670 C C . ASN B 1 153 ? 20.922 7.656 -2.01 1 89.38 153 ASN B C 1
ATOM 2672 O O . ASN B 1 153 ? 20.406 7.547 -3.123 1 89.38 153 ASN B O 1
ATOM 2676 N N . GLY B 1 154 ? 21.594 8.688 -1.698 1 83.31 154 GLY B N 1
ATOM 2677 C CA . GLY B 1 154 ? 21.828 9.781 -2.633 1 83.31 154 GLY B CA 1
ATOM 2678 C C . GLY B 1 154 ? 20.641 10.727 -2.756 1 83.31 154 GLY B C 1
ATOM 2679 O O . GLY B 1 154 ? 20.578 11.531 -3.686 1 83.31 154 GLY B O 1
ATOM 2680 N N . TRP B 1 155 ? 19.578 10.422 -2.123 1 87.62 155 TRP B N 1
ATOM 2681 C CA . TRP B 1 155 ? 18.453 11.359 -2.057 1 87.62 155 TRP B CA 1
ATOM 2682 C C . TRP B 1 155 ? 18.203 11.805 -0.621 1 87.62 155 TRP B C 1
ATOM 2684 O O . TRP B 1 155 ? 18.938 11.43 0.292 1 87.62 155 TRP B O 1
ATOM 2694 N N . GLY B 1 156 ? 17.375 12.609 -0.519 1 76.62 156 GLY B N 1
ATOM 2695 C CA . GLY B 1 156 ? 17.062 13.102 0.812 1 76.62 156 GLY B CA 1
ATOM 2696 C C . GLY B 1 156 ? 18 14.203 1.272 1 76.62 156 GLY B C 1
ATOM 2697 O O . GLY B 1 156 ? 19.047 14.43 0.67 1 76.62 156 GLY B O 1
ATOM 2698 N N . GLY B 1 157 ? 17.656 15.062 2.184 1 84.44 157 GLY B N 1
ATOM 2699 C CA . GLY B 1 157 ? 18.406 16.109 2.861 1 84.44 157 GLY B CA 1
ATOM 2700 C C . GLY B 1 157 ? 18.609 15.836 4.34 1 84.44 157 GLY B C 1
ATOM 2701 O O . GLY B 1 157 ? 18.422 14.711 4.801 1 84.44 157 GLY B O 1
ATOM 2702 N N . VAL B 1 158 ? 19.188 16.719 4.969 1 82.56 158 VAL B N 1
ATOM 2703 C CA . VAL B 1 158 ? 19.391 16.672 6.414 1 82.56 158 VAL B CA 1
ATOM 2704 C C . VAL B 1 158 ? 18.188 17.281 7.125 1 82.56 158 VAL B C 1
ATOM 2706 O O . VAL B 1 158 ? 17.797 18.406 6.828 1 82.56 158 VAL B O 1
ATOM 2709 N N . PRO B 1 159 ? 17.578 16.375 7.988 1 86.56 159 PRO B N 1
ATOM 2710 C CA . PRO B 1 159 ? 16.5 16.984 8.75 1 86.56 159 PRO B CA 1
ATOM 2711 C C . PRO B 1 159 ? 16.922 18.25 9.5 1 86.56 159 PRO B C 1
ATOM 2713 O O . PRO B 1 159 ? 18.094 18.359 9.906 1 86.56 159 PRO B O 1
ATOM 2716 N N . GLU B 1 160 ? 16 19.141 9.531 1 85.69 160 GLU B N 1
ATOM 2717 C CA . GLU B 1 160 ? 16.281 20.391 10.219 1 85.69 160 GLU B CA 1
ATOM 2718 C C . GLU B 1 160 ? 16.312 20.203 11.734 1 85.69 160 GLU B C 1
ATOM 2720 O O . GLU B 1 160 ? 17.125 20.797 12.422 1 85.69 160 GLU B O 1
ATOM 2725 N N . LEU B 1 161 ? 15.391 19.391 12.227 1 80.75 161 LEU B N 1
ATOM 2726 C CA . LEU B 1 161 ? 15.273 19.188 13.664 1 80.75 161 LEU B CA 1
ATOM 2727 C C . LEU B 1 161 ? 16.062 17.953 14.102 1 80.75 161 LEU B C 1
ATOM 2729 O O . LEU B 1 161 ? 16.375 17.094 13.281 1 80.75 161 LEU B O 1
ATOM 2733 N N . ARG B 1 162 ? 16.453 17.922 15.461 1 74.5 162 ARG B N 1
ATOM 2734 C CA . ARG B 1 162 ? 17.125 16.734 16 1 74.5 162 ARG B CA 1
ATOM 2735 C C . ARG B 1 162 ? 16.125 15.586 16.172 1 74.5 162 ARG B C 1
ATOM 2737 O O . ARG B 1 162 ? 14.953 15.812 16.484 1 74.5 162 ARG B O 1
ATOM 2744 N N . ALA B 1 163 ? 16.562 14.258 16.094 1 60.53 163 ALA B N 1
ATOM 2745 C CA . ALA B 1 163 ? 15.812 13.008 15.961 1 60.53 163 ALA B CA 1
ATOM 2746 C C . ALA B 1 163 ? 14.898 12.805 17.156 1 60.53 163 ALA B C 1
ATOM 2748 O O . ALA B 1 163 ? 13.742 12.391 17 1 60.53 163 ALA B O 1
ATOM 2749 N N . PRO B 1 164 ? 15.484 12.789 18.422 1 53.56 164 PRO B N 1
ATOM 2750 C CA . PRO B 1 164 ? 14.617 12.344 19.5 1 53.56 164 PRO B CA 1
ATOM 2751 C C . PRO B 1 164 ? 13.227 12.961 19.453 1 53.56 164 PRO B C 1
ATOM 2753 O O . PRO B 1 164 ? 12.258 12.391 19.953 1 53.56 164 PRO B O 1
ATOM 2756 N N . ALA B 1 165 ? 13.141 14.125 18.922 1 48.97 165 ALA B N 1
ATOM 2757 C CA . ALA B 1 165 ? 11.891 14.875 18.922 1 48.97 165 ALA B CA 1
ATOM 2758 C C . ALA B 1 165 ? 10.859 14.234 18 1 48.97 165 ALA B C 1
ATOM 2760 O O . ALA B 1 165 ? 9.656 14.445 18.156 1 48.97 165 ALA B O 1
ATOM 2761 N N . VAL B 1 166 ? 11.188 13.586 17.047 1 55.88 166 VAL B N 1
ATOM 2762 C CA . VAL B 1 166 ? 10.258 13.328 15.961 1 55.88 166 VAL B CA 1
ATOM 2763 C C . VAL B 1 166 ? 9.875 11.852 15.938 1 55.88 166 VAL B C 1
ATOM 2765 O O . VAL B 1 166 ? 8.695 11.508 15.867 1 55.88 166 VAL B O 1
ATOM 2768 N N . LEU B 1 167 ? 10.977 10.922 15.68 1 60.16 167 LEU B N 1
ATOM 2769 C CA . LEU B 1 167 ? 10.656 9.555 15.289 1 60.16 167 LEU B CA 1
ATOM 2770 C C . LEU B 1 167 ? 10.586 8.648 16.516 1 60.16 167 LEU B C 1
ATOM 2772 O O . LEU B 1 167 ? 11.594 8.438 17.203 1 60.16 167 LEU B O 1
ATOM 2776 N N . ARG B 1 168 ? 9.453 8.906 17.438 1 58.81 168 ARG B N 1
ATOM 2777 C CA . ARG B 1 168 ? 9.289 7.91 18.5 1 58.81 168 ARG B CA 1
ATOM 2778 C C . ARG B 1 168 ? 9.32 6.496 17.922 1 58.81 168 ARG B C 1
ATOM 2780 O O . ARG B 1 168 ? 9.602 6.312 16.734 1 58.81 168 ARG B O 1
ATOM 2787 N N . LEU B 1 169 ? 8.648 5.508 18.672 1 63.28 169 LEU B N 1
ATOM 2788 C CA . LEU B 1 169 ? 8.586 4.051 18.641 1 63.28 169 LEU B CA 1
ATOM 2789 C C . LEU B 1 169 ? 7.707 3.582 17.484 1 63.28 169 LEU B C 1
ATOM 2791 O O . LEU B 1 169 ? 6.699 4.219 17.156 1 63.28 169 LEU B O 1
ATOM 2795 N N . THR B 1 170 ? 8.289 2.893 16.609 1 71.62 170 THR B N 1
ATOM 2796 C CA . THR B 1 170 ? 7.461 2.096 15.719 1 71.62 170 THR B CA 1
ATOM 2797 C C . THR B 1 170 ? 6.332 1.416 16.484 1 71.62 170 THR B C 1
ATOM 2799 O O . THR B 1 170 ? 6.496 1.067 17.656 1 71.62 170 THR B O 1
ATOM 2802 N N . MET B 1 171 ? 5.223 1.506 15.852 1 84.94 171 MET B N 1
ATOM 2803 C CA . MET B 1 171 ? 4.023 0.925 16.453 1 84.94 171 MET B CA 1
ATOM 2804 C C . MET B 1 171 ? 3.424 -0.141 15.539 1 84.94 171 MET B C 1
ATOM 2806 O O . MET B 1 171 ? 3.574 -0.078 14.32 1 84.94 171 MET B O 1
ATOM 2810 N N . HIS B 1 172 ? 2.83 -1.07 16.234 1 88.94 172 HIS B N 1
ATOM 2811 C CA . HIS B 1 172 ? 2.049 -2.051 15.484 1 88.94 172 HIS B CA 1
ATOM 2812 C C . HIS B 1 172 ? 0.762 -1.434 14.945 1 88.94 172 HIS B C 1
ATOM 2814 O O . HIS B 1 172 ? 0.339 -0.37 15.406 1 88.94 172 HIS B O 1
ATOM 2820 N N . GLU B 1 173 ? 0.225 -2.1 14 1 94.62 173 GLU B N 1
ATOM 2821 C CA . GLU B 1 173 ? -0.938 -1.616 13.266 1 94.62 173 GLU B CA 1
ATOM 2822 C C . GLU B 1 173 ? -2.055 -1.19 14.211 1 94.62 173 GLU B C 1
ATOM 2824 O O . GLU B 1 173 ? -2.623 -0.107 14.062 1 94.62 173 GLU B O 1
ATOM 2829 N N . GLU B 1 174 ? -2.354 -1.976 15.203 1 94.94 174 GLU B N 1
ATOM 2830 C CA . GLU B 1 174 ? -3.447 -1.691 16.125 1 94.94 174 GLU B CA 1
ATOM 2831 C C . GLU B 1 174 ? -3.18 -0.418 16.922 1 94.94 174 GLU B C 1
ATOM 2833 O O . GLU B 1 174 ? -4.086 0.39 17.141 1 94.94 174 GLU B O 1
ATOM 2838 N N . GLN B 1 175 ? -1.971 -0.302 17.328 1 94.88 175 GLN B N 1
ATOM 2839 C CA . GLN B 1 175 ? -1.596 0.885 18.094 1 94.88 175 GLN B CA 1
ATOM 2840 C C . GLN B 1 175 ? -1.661 2.139 17.219 1 94.88 175 GLN B C 1
ATOM 2842 O O . GLN B 1 175 ? -2.156 3.178 17.656 1 94.88 175 GLN B O 1
ATOM 2847 N N . ALA B 1 176 ? -1.136 2.086 16.016 1 96.25 176 ALA B N 1
ATOM 2848 C CA . ALA B 1 176 ? -1.16 3.219 15.086 1 96.25 176 ALA B CA 1
ATOM 2849 C C . ALA B 1 176 ? -2.594 3.645 14.781 1 96.25 176 ALA B C 1
ATOM 2851 O O . ALA B 1 176 ? -2.904 4.84 14.773 1 96.25 176 ALA B O 1
ATOM 2852 N N . ARG B 1 177 ? -3.432 2.672 14.578 1 97.94 177 ARG B N 1
ATOM 2853 C CA . ARG B 1 177 ? -4.84 2.916 14.297 1 97.94 177 ARG B CA 1
ATOM 2854 C C . ARG B 1 177 ? -5.516 3.631 15.461 1 97.94 177 ARG B C 1
ATOM 2856 O O . ARG B 1 177 ? -6.191 4.645 15.266 1 97.94 177 ARG B O 1
ATOM 2863 N N . ALA B 1 178 ? -5.285 3.131 16.625 1 97.38 178 ALA B N 1
ATOM 2864 C CA . ALA B 1 178 ? -5.91 3.689 17.812 1 97.38 178 ALA B CA 1
ATOM 2865 C C . ALA B 1 178 ? -5.41 5.105 18.078 1 97.38 178 ALA B C 1
ATOM 2867 O O . ALA B 1 178 ? -6.199 5.992 18.422 1 97.38 178 ALA B O 1
ATOM 2868 N N . GLN B 1 179 ? -4.137 5.309 17.953 1 96.44 179 GLN B N 1
ATOM 2869 C CA . GLN B 1 179 ? -3.568 6.629 18.203 1 96.44 179 GLN B CA 1
ATOM 2870 C C . GLN B 1 179 ? -4.039 7.641 17.156 1 96.44 179 GLN B C 1
ATOM 2872 O O . GLN B 1 179 ? -4.289 8.805 17.484 1 96.44 179 GLN B O 1
ATOM 2877 N N . PHE B 1 180 ? -4.129 7.227 15.922 1 97.88 180 PHE B N 1
ATOM 2878 C CA . PHE B 1 180 ? -4.633 8.109 14.867 1 97.88 180 PHE B CA 1
ATOM 2879 C C . PHE B 1 180 ? -6.047 8.578 15.195 1 97.88 180 PHE B C 1
ATOM 2881 O O . PHE B 1 180 ? -6.34 9.773 15.141 1 97.88 180 PHE B O 1
ATOM 2888 N N . LEU B 1 181 ? -6.867 7.602 15.602 1 98.31 181 LEU B N 1
ATOM 2889 C CA . LEU B 1 181 ? -8.258 7.914 15.906 1 98.31 181 LEU B CA 1
ATOM 2890 C C . LEU B 1 181 ? -8.359 8.828 17.125 1 98.31 181 LEU B C 1
ATOM 2892 O O . LEU B 1 181 ? -9.172 9.758 17.141 1 98.31 181 LEU B O 1
ATOM 2896 N N . ARG B 1 182 ? -7.57 8.523 18.094 1 97.38 182 ARG B N 1
ATOM 2897 C CA . ARG B 1 182 ? -7.578 9.352 19.297 1 97.38 182 ARG B CA 1
ATOM 2898 C C . ARG B 1 182 ? -7.176 10.789 18.969 1 97.38 182 ARG B C 1
ATOM 2900 O O . ARG B 1 182 ? -7.824 11.734 19.406 1 97.38 182 ARG B O 1
ATOM 2907 N N . ARG B 1 183 ? -6.137 10.93 18.203 1 97.31 183 ARG B N 1
ATOM 2908 C CA . ARG B 1 183 ? -5.656 12.258 17.844 1 97.31 183 ARG B CA 1
ATOM 2909 C C . ARG B 1 183 ? -6.68 13 16.984 1 97.31 183 ARG B C 1
ATOM 2911 O O . ARG B 1 183 ? -6.895 14.195 17.172 1 97.31 183 ARG B O 1
ATOM 2918 N N . LEU B 1 184 ? -7.27 12.289 16.047 1 98.38 184 LEU B N 1
ATOM 2919 C CA . LEU B 1 184 ? -8.312 12.883 15.211 1 98.38 184 LEU B CA 1
ATOM 2920 C C . LEU B 1 184 ? -9.477 13.375 16.062 1 98.38 184 LEU B C 1
ATOM 2922 O O . LEU B 1 184 ? -9.969 14.484 15.859 1 98.38 184 LEU B O 1
ATOM 2926 N N . ALA B 1 185 ? -9.859 12.586 17 1 97.69 185 ALA B N 1
ATOM 2927 C CA . ALA B 1 185 ? -10.953 12.961 17.891 1 97.69 185 ALA B CA 1
ATOM 2928 C C . ALA B 1 185 ? -10.602 14.203 18.703 1 97.69 185 ALA B C 1
ATOM 2930 O O . ALA B 1 185 ? -11.438 15.086 18.891 1 97.69 185 ALA B O 1
ATOM 2931 N N . GLU B 1 186 ? -9.414 14.25 19.188 1 97.06 186 GLU B N 1
ATOM 2932 C CA . GLU B 1 186 ? -8.945 15.406 19.938 1 97.06 186 GLU B CA 1
ATOM 2933 C C . GLU B 1 186 ? -9.023 16.688 19.109 1 97.06 186 GLU B C 1
ATOM 2935 O O . GLU B 1 186 ? -9.375 17.75 19.625 1 97.06 186 GLU B O 1
ATOM 2940 N N . LEU B 1 187 ? -8.75 16.531 17.875 1 97.62 187 LEU B N 1
ATOM 2941 C CA . LEU B 1 187 ? -8.625 17.703 17.016 1 97.62 187 LEU B CA 1
ATOM 2942 C C . LEU B 1 187 ? -9.977 18.109 16.453 1 97.62 187 LEU B C 1
ATOM 2944 O O . LEU B 1 187 ? -10.195 19.281 16.125 1 97.62 187 LEU B O 1
ATOM 2948 N N . THR B 1 188 ? -10.883 17.156 16.297 1 95.75 188 THR B N 1
ATOM 2949 C CA . THR B 1 188 ? -12.164 17.453 15.68 1 95.75 188 THR B CA 1
ATOM 2950 C C . THR B 1 188 ? -13.266 17.578 16.734 1 95.75 188 THR B C 1
ATOM 2952 O O . THR B 1 188 ? -14.344 18.094 16.453 1 95.75 188 THR B O 1
ATOM 2955 N N . GLY B 1 189 ? -13.023 17.094 17.953 1 89.75 189 GLY B N 1
ATOM 2956 C CA . GLY B 1 189 ? -14.062 17.016 18.969 1 89.75 189 GLY B CA 1
ATOM 2957 C C . GLY B 1 189 ? -15.031 15.875 18.734 1 89.75 189 GLY B C 1
ATOM 2958 O O . GLY B 1 189 ? -16.016 15.727 19.469 1 89.75 189 GLY B O 1
ATOM 2959 N N . GLU B 1 190 ? -14.938 15.164 17.594 1 72.94 190 GLU B N 1
ATOM 2960 C CA . GLU B 1 190 ? -15.797 14.016 17.281 1 72.94 190 GLU B CA 1
ATOM 2961 C C . GLU B 1 190 ? -15.367 12.781 18.078 1 72.94 190 GLU B C 1
ATOM 2963 O O . GLU B 1 190 ? -14.188 12.445 18.109 1 72.94 190 GLU B O 1
ATOM 2968 N N . VAL B 1 191 ? -16.031 12.461 19.203 1 58.59 191 VAL B N 1
ATOM 2969 C CA . VAL B 1 191 ? -15.711 11.227 19.906 1 58.59 191 VAL B CA 1
ATOM 2970 C C . VAL B 1 191 ? -16.078 10.016 19.047 1 58.59 191 VAL B C 1
ATOM 2972 O O . VAL B 1 191 ? -17.172 9.969 18.484 1 58.59 191 VAL B O 1
ATOM 2975 N N . ALA B 1 192 ? -15 9.438 18.375 1 49.59 192 ALA B N 1
ATOM 2976 C CA . ALA B 1 192 ? -15.352 8.211 17.672 1 49.59 192 ALA B CA 1
ATOM 2977 C C . ALA B 1 192 ? -16.406 7.418 18.438 1 49.59 192 ALA B C 1
ATOM 2979 O O . ALA B 1 192 ? -16.266 7.195 19.641 1 49.59 192 ALA B O 1
ATOM 2980 N N . ALA B 1 193 ? -17.656 7.387 17.969 1 41.22 193 ALA B N 1
ATOM 2981 C CA . ALA B 1 193 ? -18.688 6.613 18.656 1 41.22 193 ALA B CA 1
ATOM 2982 C C . ALA B 1 193 ? -18.25 5.164 18.859 1 41.22 193 ALA B C 1
ATOM 2984 O O . ALA B 1 193 ? -17.578 4.59 17.984 1 41.22 193 ALA B O 1
#

Radius of gyration: 20.39 Å; Cα contacts (8 Å, |Δi|>4): 639; chains: 2; bounding box: 57×57×40 Å

Organism: Deinococcus geothermalis (strain DSM 11300 / CIP 105573 / AG-3a) (NCBI:txid319795)

Secondary structure (DSSP, 8-state):
-------PPPSSS-EEE-TTS-EEESSS--GGG--HHHHHHHHHHSBGGGG-SSS--BHHHHHHHHHHHHHHTT--HHHHHHHHHTTTTHHHH----HHHHTT-HHHHHHHHHHHHHHHHHTT--SSPPHHHHHHHHHHHHHHHHHHSTTS-SS-----SS-GGGT------HHHHHHHHHHHHHHHH-----/-------PPPSSS-EEE-TTS-EEESSS--GGG--HHHHHHHHHHSBGGGG-SSS--BHHHHHHHHHHHHHHTT--HHHHHHHHHTTTTHHHH----HHHHTT-HHHHHHHHHHHHHHHHHTT--SSPPHHHHHHHHHHHHHHHHHHSTTS-SS-----SS-GGGT------HHHHHHHHHHHHHHHH-----

Foldseek 3Di:
DPPCPAPDADPDDQWDQFPSRHTAHLVQGALVRDDLLRLLLQQLVAAPPNQQWQDGDGNLLLLVLLLLVCVVVPHDLLLSLCSSCVCSLCSGLNDDDPVVVVVPVVSVVSSLNSLVSNCVNLVHDSDRDPSSVLSSLLSVQLCQQHIHVVGDDVDHDDRPDDNVSGNPDDDHSVVSSVVSLVSNCVSRVDPPD/DPPPPQPDADPDDQWDQFPSRHTAHLVQGALVRDDLLRLLLQQLVAAPPNQQWQDGDGNLLLLVLLLLVCVVVPHDLQLSLCSSCVCSLCSGLNDDDPVVVVVPVVSVVSSLNSLVSNCVNLVHDSDRDPSSVLSSLLSVQLCQQHIHVVGDDVDHDDRPDDNVRGNPDDDHSVVSSVVSLVSNCVSRVDPPD

pLDDT: mean 91.54, std 13.87, range [25.88, 98.88]

Solvent-accessible surface area (backbone atoms only — not comparable to full-atom values): 20928 Å² total; per-residue (Å²): 124,80,81,74,74,50,65,78,61,68,99,61,72,47,43,48,63,39,41,84,43,41,46,46,36,63,84,64,50,53,34,89,74,67,49,70,65,40,35,27,46,8,20,19,38,35,35,42,70,53,24,22,39,74,55,78,46,25,44,30,50,51,20,52,36,16,20,49,50,33,46,78,70,69,50,54,61,69,56,25,44,50,24,44,46,68,65,46,43,30,32,78,71,42,72,67,54,67,41,60,44,74,68,28,68,57,54,52,55,43,45,51,51,39,36,45,20,51,20,57,58,69,73,43,72,75,69,81,50,70,67,41,54,48,26,48,49,42,45,49,30,49,45,34,56,72,32,28,49,93,24,55,82,90,50,81,73,76,49,86,66,71,59,87,77,54,72,71,78,78,58,54,47,69,55,28,22,51,50,43,49,52,52,49,21,70,60,68,68,48,68,82,124,125,80,81,72,75,50,65,78,61,67,97,60,71,47,42,48,63,42,41,83,44,41,50,46,38,62,83,64,50,52,34,89,74,66,48,71,66,40,35,27,46,9,22,20,38,35,34,42,70,53,24,22,41,75,55,79,46,25,42,29,50,50,20,50,36,17,20,48,49,32,45,78,70,68,49,54,58,69,57,25,45,48,25,44,45,69,64,48,43,30,33,77,71,41,74,66,53,67,42,60,43,73,67,28,69,57,53,52,53,44,45,50,52,39,36,46,19,51,19,58,58,70,73,43,72,75,69,80,50,71,66,40,53,48,27,47,51,42,45,50,28,48,45,34,56,72,32,28,49,93,25,55,82,91,48,81,70,77,50,86,68,72,59,86,78,54,70,71,79,79,57,54,47,68,55,29,22,51,51,44,48,50,51,49,20,70,60,68,68,48,70,80,125